Protein AF-0000000087792973 (afdb_homodimer)

Nearest PDB structures (foldseek):
  5b3v-assembly3_C  TM=8.602E-01  e=3.770E-23  Synechocystis sp. PCC 6803 substr. Kazusa
  3q2i-assembly1_A  TM=8.366E-01  e=2.541E-21  Chromobacterium violaceum
  3e18-assembly1_B  TM=8.406E-01  e=5.176E-21  Listeria innocua
  7x2y-assembly1_B  TM=8.605E-01  e=9.464E-20  Comamonas testosteroni KF-1
  6z3b-assembly1_B  TM=7.614E-01  e=6.184E-21  Mediterraneibacter gnavus

Solvent-accessible surface area (backbone atoms only — not comparable to full-atom values): 31529 Å² total; per-residue (Å²): 128,61,43,27,30,30,30,38,28,47,45,71,68,30,48,52,51,53,59,42,37,71,80,44,76,45,39,54,52,32,32,24,37,94,47,62,69,40,33,50,53,45,22,71,76,60,62,24,44,77,30,93,36,64,68,54,36,68,73,67,46,84,53,54,29,37,36,42,43,56,64,29,60,72,50,36,67,63,60,32,54,36,15,74,72,55,25,19,39,36,37,39,71,42,73,36,76,48,66,68,51,38,48,53,32,50,49,32,31,61,76,50,67,33,58,53,38,35,54,62,35,64,75,44,19,50,29,45,46,51,52,48,59,61,56,62,48,89,82,34,68,57,62,43,38,38,41,34,37,32,30,31,41,62,78,82,53,69,54,65,72,32,44,85,34,35,55,29,46,47,34,48,67,27,33,65,55,54,44,52,46,33,73,74,37,41,56,64,30,34,39,39,36,52,69,82,51,84,48,35,37,38,36,35,38,31,26,67,74,62,19,36,34,39,39,39,32,31,34,60,12,69,26,29,50,39,61,39,40,34,38,32,23,37,57,30,30,35,40,38,40,92,52,23,29,37,40,32,40,64,94,42,74,46,76,45,75,41,88,60,56,21,60,43,44,39,51,49,31,49,52,50,22,67,74,69,72,44,67,85,58,54,88,32,36,58,72,58,49,48,54,46,47,51,51,32,54,47,49,69,63,54,31,76,37,75,41,72,70,72,72,77,134,129,62,45,28,31,30,30,38,27,48,45,72,67,31,48,53,51,52,59,43,38,70,80,44,76,46,38,55,52,33,33,25,37,94,46,62,71,40,31,50,54,46,21,72,75,58,63,24,44,77,30,94,35,66,66,56,37,67,73,68,47,86,53,54,29,36,36,41,43,57,64,29,60,71,50,36,66,64,61,32,54,37,14,75,71,56,25,20,38,36,36,39,72,42,73,37,74,47,66,66,50,38,48,53,33,50,48,31,32,60,75,50,68,34,58,53,38,35,53,61,36,62,74,46,18,50,30,45,46,50,52,47,58,61,55,62,49,88,82,35,68,57,62,42,38,38,41,33,38,32,28,31,41,61,78,82,54,68,54,65,73,32,44,86,34,34,55,29,48,46,35,50,69,26,33,67,53,54,43,52,46,34,74,73,38,42,55,66,31,33,39,38,35,52,69,81,50,84,48,35,38,38,35,35,37,31,25,69,74,62,18,36,34,38,40,38,33,32,34,59,12,68,26,28,51,38,62,38,39,33,38,32,23,36,57,31,32,37,39,38,41,92,51,23,27,36,42,33,40,64,92,42,75,45,76,46,75,41,86,60,56,22,59,44,43,40,50,51,30,50,52,50,21,66,74,68,71,44,65,85,58,52,86,34,36,58,72,58,49,48,53,46,48,51,50,32,54,47,49,70,64,47,39,76,39,76,40,74,78,70,75,71,127

Foldseek 3Di:
DAAEEEEEDQDDVVVVLLVLCVVDRHAHAAYEYCDPVSQVVSCVVRVYHYDDDLVCCLVPPDHQAYEYDFFQLPAADSLLVNLVSQHAYEYEFPRHLDLVRLVNSVCSCVVSVHHYFYDALVCQQPQVVVVCVQQVDPPRFAFAEKEKEAEAAADDDPQCVPCSRHVAQCRHRVLNVLLSCCVRQNAWFWKAKDDPDSFWIKMKTAGPVNHIYIYIGGHHCPPPGFTKMWTDGPAWIWIDGPSKIWIDGDPDIDIDHTPDDSSSSQSNLVSVCSVVVDCVSRPGGSVSSSSSSVVSNVVVVNDTDRPPPPDDD/DAAEEEEEDQDDVVVVLLVLCVVDRHADAAYEYPDPVSQVVSCVVRVYHYDDDLVCCLPPPDHQAYEYDFFQLPAADSLLVNLVVQHAYEYEFPRHLDLVRLVNSVCSCVVSVHHYFYDALVCQQPQNVVVCVQQVDPPRFAFAEKEKEAEAAADDDPQCVPCSRRVAQCRHRVLNVLLSCCVRQNAWQWKAKDDPDSFWIKMKTAGPVNHIYIYIGGHHCPPPGFTKMWTDGPAWIWIDGPSKIWIDGVPDIDIDHTPDDSSSSQSNLVSVCSVVVDCVSRPGGSVSSSSSSVVSNVVVVNDTDRPDPPPPD

Organism: NCBI:txid1960156

Radius of gyration: 28.98 Å; Cα contacts (8 Å, |Δi|>4): 1444; chains: 2; bounding box: 51×92×60 Å

pLDDT: mean 93.38, std 11.9, range [17.62, 98.94]

Structure (mmCIF, N/CA/C/O backbone):
data_AF-0000000087792973-model_v1
#
loop_
_entity.id
_entity.type
_entity.pdbx_description
1 polymer 'Putative dehydrogenase'
#
loop_
_atom_site.group_PDB
_atom_site.id
_atom_site.type_symbol
_atom_site.label_atom_id
_atom_site.label_alt_id
_atom_site.label_comp_id
_atom_site.label_asym_id
_atom_site.label_entity_id
_atom_site.label_seq_id
_atom_site.pdbx_PDB_ins_code
_atom_site.Cartn_x
_atom_site.Cartn_y
_atom_site.Cartn_z
_atom_site.occupancy
_atom_site.B_iso_or_equiv
_atom_site.auth_seq_id
_atom_site.auth_comp_id
_atom_site.auth_asym_id
_atom_site.auth_atom_id
_atom_site.pdbx_PDB_model_num
ATOM 1 N N . MET A 1 1 ? -10.883 46.156 9.133 1 88.44 1 MET A N 1
ATOM 2 C CA . MET A 1 1 ? -9.43 46.25 9.25 1 88.44 1 MET A CA 1
ATOM 3 C C . MET A 1 1 ? -8.766 44.906 9.023 1 88.44 1 MET A C 1
ATOM 5 O O . MET A 1 1 ? -9.336 43.875 9.359 1 88.44 1 MET A O 1
ATOM 9 N N . PRO A 1 2 ? -7.602 44.969 8.461 1 95.56 2 PRO A N 1
ATOM 10 C CA . PRO A 1 2 ? -6.953 43.688 8.211 1 95.56 2 PRO A CA 1
ATOM 11 C C . PRO A 1 2 ? -6.594 42.938 9.5 1 95.56 2 PRO A C 1
ATOM 13 O O . PRO A 1 2 ? -6.297 43.594 10.516 1 95.56 2 PRO A O 1
ATOM 16 N N . ILE A 1 3 ? -6.648 41.656 9.469 1 97.81 3 ILE A N 1
ATOM 17 C CA . ILE A 1 3 ? -6.27 40.812 10.594 1 97.81 3 ILE A CA 1
ATOM 18 C C . ILE A 1 3 ? -4.777 40.969 10.883 1 97.81 3 ILE A C 1
ATOM 20 O O . ILE A 1 3 ? -3.947 40.844 9.984 1 97.81 3 ILE A O 1
ATOM 24 N N . GLN A 1 4 ? -4.441 41.312 12.062 1 98.62 4 GLN A N 1
ATOM 25 C CA . GLN A 1 4 ? -3.045 41.469 12.453 1 98.62 4 GLN A CA 1
ATOM 26 C C . GLN A 1 4 ? -2.438 40.156 12.883 1 98.62 4 GLN A C 1
ATOM 28 O O . GLN A 1 4 ? -2.867 39.562 13.875 1 98.62 4 GLN A O 1
ATOM 33 N N . ILE A 1 5 ? -1.374 39.75 12.195 1 98.81 5 ILE A N 1
ATOM 34 C CA . ILE A 1 5 ? -0.865 38.375 12.359 1 98.81 5 ILE A CA 1
ATOM 35 C C . ILE A 1 5 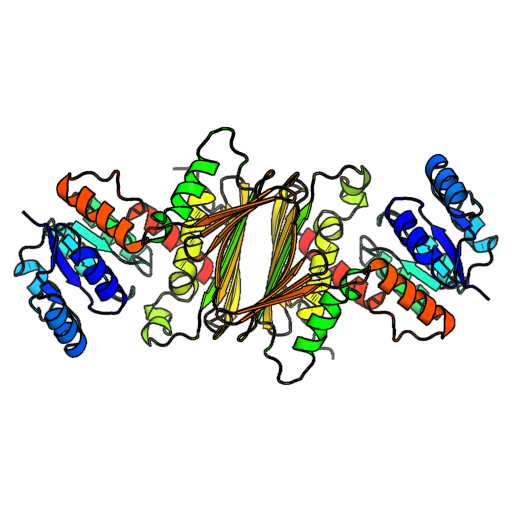? 0.582 38.438 12.852 1 98.81 5 ILE A C 1
ATOM 37 O O . ILE A 1 5 ? 1.384 39.219 12.352 1 98.81 5 ILE A O 1
ATOM 41 N N . GLY A 1 6 ? 0.903 37.656 13.836 1 98.88 6 GLY A N 1
ATOM 42 C CA . GLY A 1 6 ? 2.273 37.375 14.242 1 98.88 6 GLY A CA 1
ATOM 43 C C . GLY A 1 6 ? 2.746 36 13.883 1 98.88 6 GLY A C 1
ATOM 44 O O . GLY A 1 6 ? 1.932 35.094 13.711 1 98.88 6 GLY A O 1
ATOM 45 N N . PHE A 1 7 ? 4.082 35.812 13.766 1 98.88 7 PHE A N 1
ATOM 46 C CA . PHE A 1 7 ? 4.684 34.5 13.477 1 98.88 7 PHE A CA 1
ATOM 47 C C . PHE A 1 7 ? 5.688 34.125 14.562 1 98.88 7 PHE A C 1
ATOM 49 O O . PHE A 1 7 ? 6.59 34.906 14.883 1 98.88 7 PHE A O 1
ATOM 56 N N . LEU A 1 8 ? 5.473 33 15.148 1 98.81 8 LEU A N 1
ATOM 57 C CA . LEU A 1 8 ? 6.516 32.344 15.922 1 98.81 8 LEU A CA 1
ATOM 58 C C . LEU A 1 8 ? 7.223 31.297 15.078 1 98.81 8 LEU A C 1
ATOM 60 O O . LEU A 1 8 ? 6.652 30.234 14.789 1 98.81 8 LEU A O 1
ATOM 64 N N . GLY A 1 9 ? 8.445 31.484 14.758 1 98 9 GLY A N 1
ATOM 65 C CA . GLY A 1 9 ? 9.156 30.719 13.742 1 98 9 GLY A CA 1
ATOM 66 C C . GLY A 1 9 ? 9.172 31.406 12.383 1 98 9 GLY A C 1
ATOM 67 O O . GLY A 1 9 ? 8.156 31.953 11.945 1 98 9 GLY A O 1
ATOM 68 N N . ALA A 1 10 ? 10.344 31.422 11.75 1 97.88 10 ALA A N 1
ATOM 69 C CA . ALA A 1 10 ? 10.516 32.094 10.469 1 97.88 10 ALA A CA 1
ATOM 70 C C . ALA A 1 10 ? 11.109 31.172 9.422 1 97.88 10 ALA A C 1
ATOM 72 O O . ALA A 1 10 ? 11.812 31.609 8.508 1 97.88 10 ALA A O 1
ATOM 73 N N . GLY A 1 11 ? 10.875 29.891 9.625 1 95.44 11 GLY A N 1
ATOM 74 C CA . GLY A 1 11 ? 11.391 28.906 8.695 1 95.44 11 GLY A CA 1
ATOM 75 C C . GLY A 1 11 ? 10.57 28.781 7.43 1 95.44 11 GLY A C 1
ATOM 76 O O . GLY A 1 11 ? 9.797 29.672 7.09 1 95.44 11 GLY A O 1
ATOM 77 N N . ALA A 1 12 ? 10.75 27.703 6.688 1 94.31 12 ALA A N 1
ATOM 78 C CA . ALA A 1 12 ? 10.18 27.5 5.363 1 94.31 12 ALA A CA 1
ATOM 79 C C . ALA A 1 12 ? 8.656 27.547 5.41 1 94.31 12 ALA A C 1
ATOM 81 O O . ALA A 1 12 ? 8.016 28.188 4.578 1 94.31 12 ALA A O 1
ATOM 82 N N . MET A 1 13 ? 8.102 26.844 6.398 1 96.06 13 MET A N 1
ATOM 83 C CA . MET A 1 13 ? 6.645 26.812 6.484 1 96.06 13 MET A CA 1
ATOM 84 C C . MET A 1 13 ? 6.086 28.188 6.828 1 96.06 13 MET A C 1
ATOM 86 O O . MET A 1 13 ? 5.062 28.609 6.277 1 96.06 13 MET A O 1
ATOM 90 N N . ALA A 1 14 ? 6.727 28.844 7.75 1 98.44 14 ALA A N 1
ATOM 91 C CA . ALA A 1 14 ? 6.312 30.203 8.086 1 98.44 14 ALA A CA 1
ATOM 92 C C . ALA A 1 14 ? 6.301 31.094 6.848 1 98.44 14 ALA A C 1
ATOM 94 O O . ALA A 1 14 ? 5.34 31.828 6.613 1 98.44 14 ALA A O 1
ATOM 95 N N . ARG A 1 15 ? 7.297 30.969 6.074 1 98.25 15 ARG A N 1
ATOM 96 C CA . ARG A 1 15 ? 7.414 31.797 4.867 1 98.25 15 ARG A CA 1
ATOM 97 C C . ARG A 1 15 ? 6.32 31.438 3.863 1 98.25 15 ARG A C 1
ATOM 99 O O . ARG A 1 15 ? 5.762 32.344 3.215 1 98.25 15 ARG A O 1
ATOM 106 N N . SER A 1 16 ? 6 30.203 3.744 1 97.88 16 SER A N 1
ATOM 107 C CA . SER A 1 16 ? 4.934 29.781 2.844 1 97.88 16 SER A CA 1
ATOM 108 C C . SER A 1 16 ? 3.588 30.359 3.27 1 97.88 16 SER A C 1
ATOM 110 O O . SER A 1 16 ? 2.824 30.844 2.436 1 97.88 16 SER A O 1
ATOM 112 N N . HIS A 1 17 ? 3.352 30.312 4.559 1 98.69 17 HIS A N 1
ATOM 113 C CA . HIS A 1 17 ? 2.123 30.922 5.062 1 98.69 17 HIS A CA 1
ATOM 114 C C . HIS A 1 17 ? 2.119 32.438 4.844 1 98.69 17 HIS A C 1
ATOM 116 O O . HIS A 1 17 ? 1.104 33 4.434 1 98.69 17 HIS A O 1
ATOM 122 N N . ALA A 1 18 ? 3.225 33.062 5.109 1 98.75 18 ALA A N 1
ATOM 123 C CA . ALA A 1 18 ? 3.334 34.5 4.953 1 98.75 18 ALA A CA 1
ATOM 124 C C . ALA A 1 18 ? 3.07 34.938 3.508 1 98.75 18 ALA A C 1
ATOM 126 O O . ALA A 1 18 ? 2.389 35.906 3.256 1 98.75 18 ALA A O 1
ATOM 127 N N . LEU A 1 19 ? 3.576 34.156 2.586 1 98.25 19 LEU A N 1
ATOM 128 C CA . LEU A 1 19 ? 3.346 34.406 1.171 1 98.25 19 LEU A CA 1
ATOM 129 C C . LEU A 1 19 ? 1.862 34.312 0.833 1 98.25 19 LEU A C 1
ATOM 131 O O . LEU A 1 19 ? 1.324 35.156 0.123 1 98.25 19 LEU A O 1
ATOM 135 N N . ALA A 1 20 ? 1.212 33.312 1.35 1 97.94 20 ALA A N 1
ATOM 136 C CA . ALA A 1 20 ? -0.218 33.125 1.111 1 97.94 20 ALA A CA 1
ATOM 137 C C . ALA A 1 20 ? -1.018 34.281 1.687 1 97.94 20 ALA A C 1
ATOM 139 O O . ALA A 1 20 ? -1.97 34.75 1.063 1 97.94 20 ALA A O 1
ATOM 140 N N . LEU A 1 21 ? -0.621 34.812 2.777 1 98.38 21 LEU A N 1
ATOM 141 C CA . LEU A 1 21 ? -1.349 35.844 3.502 1 98.38 21 LEU A CA 1
ATOM 142 C C . LEU A 1 21 ? -1.268 37.188 2.771 1 98.38 21 LEU A C 1
ATOM 144 O O . LEU A 1 21 ? -2.088 38.094 3.006 1 98.38 21 LEU A O 1
ATOM 148 N N . GLN A 1 22 ? -0.247 37.312 1.858 1 97.5 22 GLN A N 1
ATOM 149 C CA . GLN A 1 22 ? -0.056 38.562 1.146 1 97.5 22 GLN A CA 1
ATOM 150 C C . GLN A 1 22 ? -1.249 38.875 0.247 1 97.5 22 GLN A C 1
ATOM 152 O O . GLN A 1 22 ? -1.48 40.031 -0.11 1 97.5 22 GLN A O 1
ATOM 157 N N . THR A 1 23 ? -2.016 37.875 -0.071 1 96.12 23 THR A N 1
ATOM 158 C CA . THR A 1 23 ? -3.131 38.062 -0.991 1 96.12 23 THR A CA 1
ATOM 159 C C . THR A 1 23 ? -4.457 38.094 -0.236 1 96.12 23 THR A C 1
ATOM 161 O O . THR A 1 23 ? -5.527 38.094 -0.849 1 96.12 23 THR A O 1
ATOM 164 N N . LEU A 1 24 ? -4.367 38.062 1.035 1 98 24 LEU A N 1
ATOM 165 C CA . LEU A 1 24 ? -5.559 38.031 1.874 1 98 24 LEU A CA 1
ATOM 166 C C . LEU A 1 24 ? -5.672 39.281 2.732 1 98 24 LEU A C 1
ATOM 168 O O . LEU A 1 24 ? -4.77 40.125 2.729 1 98 24 LEU A O 1
ATOM 172 N N . ASP A 1 25 ? -6.801 39.438 3.357 1 97.31 25 ASP A N 1
ATOM 173 C CA . ASP A 1 25 ? -7.023 40.594 4.199 1 97.31 25 ASP A CA 1
ATOM 174 C C . ASP A 1 25 ? -6.363 40.438 5.566 1 97.31 25 ASP A C 1
ATOM 176 O O . ASP A 1 25 ? -7.051 40.406 6.59 1 97.31 25 ASP A O 1
ATOM 180 N N . ALA A 1 26 ? -5.062 40.406 5.566 1 98.19 26 ALA A N 1
ATOM 181 C CA . ALA A 1 26 ? -4.234 40.219 6.754 1 98.19 26 ALA A CA 1
ATOM 182 C C . ALA A 1 26 ? -2.945 41.031 6.656 1 98.19 26 ALA A C 1
ATOM 184 O O . ALA A 1 26 ? -2.477 41.344 5.559 1 98.19 26 ALA A O 1
ATOM 185 N N . GLN A 1 27 ? -2.469 41.406 7.727 1 98.38 27 GLN A N 1
ATOM 186 C CA . GLN A 1 27 ? -1.186 42.094 7.809 1 98.38 27 GLN A CA 1
ATOM 187 C C . GLN A 1 27 ? -0.241 41.375 8.773 1 98.38 27 GLN A C 1
ATOM 189 O O . GLN A 1 27 ? -0.607 41.094 9.922 1 98.38 27 GLN A O 1
ATOM 194 N N . ILE A 1 28 ? 0.917 41.062 8.305 1 98.75 28 ILE A N 1
ATOM 195 C CA . ILE A 1 28 ? 1.944 40.469 9.156 1 98.75 28 ILE A CA 1
ATOM 196 C C . ILE A 1 28 ? 2.678 41.594 9.922 1 98.75 28 ILE A C 1
ATOM 198 O O . ILE A 1 28 ? 3.336 42.438 9.32 1 98.75 28 ILE A O 1
ATOM 202 N N . VAL A 1 29 ? 2.639 41.531 11.258 1 98.62 29 VAL A N 1
ATOM 203 C CA . VAL A 1 29 ? 3.1 42.719 11.977 1 98.62 29 VAL A CA 1
ATOM 204 C C . VAL A 1 29 ? 4.25 42.344 12.906 1 98.62 29 VAL A C 1
ATOM 206 O O . VAL A 1 29 ? 4.977 43.219 13.383 1 98.62 29 VAL A O 1
ATOM 209 N N . ALA A 1 30 ? 4.379 41.031 13.172 1 98.81 30 ALA A N 1
ATOM 210 C CA . ALA A 1 30 ? 5.398 40.656 14.141 1 98.81 30 ALA A CA 1
ATOM 211 C C . ALA A 1 30 ? 5.988 39.281 13.797 1 98.81 30 ALA A C 1
ATOM 213 O O . ALA A 1 30 ? 5.297 38.438 13.242 1 98.81 30 ALA A O 1
ATOM 214 N N . VAL A 1 31 ? 7.289 39.094 14.117 1 98.81 31 VAL A N 1
ATOM 215 C CA . VAL A 1 31 ? 7.953 37.781 13.961 1 98.81 31 VAL A CA 1
ATOM 216 C C . VAL A 1 31 ? 8.953 37.594 15.094 1 98.81 31 VAL A C 1
ATOM 218 O O . VAL A 1 31 ? 9.578 38.562 15.562 1 98.81 31 VAL A O 1
ATOM 221 N N . CYS A 1 32 ? 9 36.406 15.547 1 98.56 32 CYS A N 1
ATOM 222 C CA . CYS A 1 32 ? 9.984 35.969 16.531 1 98.56 32 CYS A CA 1
ATOM 223 C C . CYS A 1 32 ? 10.602 34.656 16.125 1 98.56 32 CYS A C 1
ATOM 225 O O . CYS A 1 32 ? 9.891 33.688 15.82 1 98.56 32 CYS A O 1
ATOM 227 N N . ASP A 1 33 ? 11.867 34.562 16.031 1 97.62 33 ASP A N 1
ATOM 228 C CA . ASP A 1 33 ? 12.625 33.344 15.766 1 97.62 33 ASP A CA 1
ATOM 229 C C . ASP A 1 33 ? 13.93 33.344 16.562 1 97.62 33 ASP A C 1
ATOM 231 O O . ASP A 1 33 ? 14.516 34.375 16.844 1 97.62 33 ASP A O 1
ATOM 235 N N . LEU A 1 34 ? 14.375 32.125 16.875 1 94.25 34 LEU A N 1
ATOM 236 C CA . LEU A 1 34 ? 15.633 32 17.594 1 94.25 34 LEU A CA 1
ATOM 237 C C . LEU A 1 34 ? 16.812 32.375 16.703 1 94.25 34 LEU A C 1
ATOM 239 O O . LEU A 1 34 ? 17.875 32.781 17.188 1 94.25 34 LEU A O 1
ATOM 243 N N . SER A 1 35 ? 16.625 32.188 15.398 1 95.44 35 SER A N 1
ATOM 244 C CA . SER A 1 35 ? 17.641 32.562 14.43 1 95.44 35 SER A CA 1
ATOM 245 C C . SER A 1 35 ? 17.5 34.031 14.008 1 95.44 35 SER A C 1
ATOM 247 O O . SER A 1 35 ? 16.578 34.375 13.273 1 95.44 35 SER A O 1
ATOM 249 N N . ALA A 1 36 ? 18.453 34.812 14.367 1 96.25 36 ALA A N 1
ATOM 250 C CA . ALA A 1 36 ? 18.422 36.219 14.016 1 96.25 36 ALA A CA 1
ATOM 251 C C . ALA A 1 36 ? 18.406 36.406 12.5 1 96.25 36 ALA A C 1
ATOM 253 O O . ALA A 1 36 ? 17.625 37.188 11.969 1 96.25 36 ALA A O 1
ATOM 254 N N . PRO A 1 37 ? 19.219 35.625 11.781 1 97.12 37 PRO A N 1
ATOM 255 C CA . PRO A 1 37 ? 19.203 35.781 10.328 1 97.12 37 PRO A CA 1
ATOM 256 C C . PRO A 1 37 ? 17.844 35.438 9.719 1 97.12 37 PRO A C 1
ATOM 258 O O . PRO A 1 37 ? 17.375 36.094 8.797 1 97.12 37 PRO A O 1
ATOM 261 N N . LYS A 1 38 ? 17.172 34.438 10.258 1 96.94 38 LYS A N 1
ATOM 262 C CA . LYS A 1 38 ? 15.867 34.031 9.727 1 96.94 38 LYS A CA 1
ATOM 263 C C . LYS A 1 38 ? 14.812 35.094 10.016 1 96.94 38 LYS A C 1
ATOM 265 O O . LYS A 1 38 ? 13.984 35.406 9.164 1 96.94 38 LYS A O 1
ATOM 270 N N . ALA A 1 39 ? 14.891 35.625 11.219 1 98.06 39 ALA A N 1
ATOM 271 C CA . ALA A 1 39 ? 13.945 36.688 11.586 1 98.06 39 ALA A CA 1
ATOM 272 C C . ALA A 1 39 ? 14.141 37.938 10.719 1 98.06 39 ALA A C 1
ATOM 274 O O . ALA A 1 39 ? 13.172 38.531 10.258 1 98.06 39 ALA A O 1
ATOM 275 N N . ALA A 1 40 ? 15.391 38.219 10.492 1 98.25 40 ALA A N 1
ATOM 276 C CA . ALA A 1 40 ? 15.719 39.406 9.695 1 98.25 40 ALA A CA 1
ATOM 277 C C . ALA A 1 40 ? 15.227 39.25 8.258 1 98.25 40 ALA A C 1
ATOM 279 O O . ALA A 1 40 ? 14.641 40.156 7.688 1 98.25 40 ALA A O 1
ATOM 280 N N . GLU A 1 41 ? 15.508 38.094 7.707 1 98.38 41 GLU A N 1
ATOM 281 C CA . GLU A 1 41 ? 15.07 37.844 6.344 1 98.38 41 GLU A CA 1
ATOM 282 C C . GLU A 1 41 ? 13.547 37.875 6.23 1 98.38 41 GLU A C 1
ATOM 284 O O . GLU A 1 41 ? 13.008 38.438 5.281 1 98.38 41 GLU A O 1
ATOM 289 N N . PHE A 1 42 ? 12.914 37.25 7.191 1 98.56 42 PHE A N 1
ATOM 290 C CA . PHE A 1 42 ? 11.461 37.25 7.234 1 98.56 42 PHE A CA 1
ATOM 291 C C . PHE A 1 42 ? 10.922 38.688 7.336 1 98.56 42 PHE A C 1
ATOM 293 O O . PHE A 1 42 ? 9.984 39.062 6.625 1 98.56 42 PHE A O 1
ATOM 300 N N . SER A 1 43 ? 11.477 39.5 8.156 1 98.5 43 SER A N 1
ATOM 301 C CA . SER A 1 43 ? 11.094 40.906 8.328 1 98.5 43 SER A CA 1
ATOM 302 C C . SER A 1 43 ? 11.281 41.688 7.039 1 98.5 43 SER A C 1
ATOM 304 O O . SER A 1 43 ? 10.422 42.469 6.664 1 98.5 43 SER A O 1
ATOM 306 N N . GLU A 1 44 ? 12.359 41.5 6.418 1 98.38 44 GLU A N 1
ATOM 307 C CA . GLU A 1 44 ? 12.648 42.188 5.164 1 98.38 44 GLU A CA 1
ATOM 308 C C . GLU A 1 44 ? 11.617 41.844 4.09 1 98.38 44 GLU A C 1
ATOM 310 O O . GLU A 1 44 ? 11.164 42.719 3.354 1 98.38 44 GLU A O 1
ATOM 315 N N . ASP A 1 45 ? 11.258 40.625 4.055 1 98.5 45 ASP A N 1
ATOM 316 C CA . ASP A 1 45 ? 10.391 40.125 2.988 1 98.5 45 ASP A CA 1
ATOM 317 C C . ASP A 1 45 ? 8.938 40.531 3.242 1 98.5 45 ASP A C 1
ATOM 319 O O . ASP A 1 45 ? 8.188 40.812 2.301 1 98.5 45 ASP A O 1
ATOM 323 N N . PHE A 1 46 ? 8.523 40.594 4.586 1 98.56 46 PHE A N 1
ATOM 324 C CA . PHE A 1 46 ? 7.09 40.656 4.828 1 98.56 46 PHE A CA 1
ATOM 325 C C . PHE A 1 46 ? 6.742 41.844 5.699 1 98.56 46 PHE A C 1
ATOM 327 O O . PHE A 1 46 ? 5.566 42.094 5.996 1 98.56 46 PHE A O 1
ATOM 334 N N . GLY A 1 47 ? 7.73 42.594 6.16 1 97.75 47 GLY A N 1
ATOM 335 C CA . GLY A 1 47 ? 7.52 43.844 6.848 1 97.75 47 GLY A CA 1
ATOM 336 C C . GLY A 1 47 ? 7.195 43.688 8.32 1 97.75 47 GLY A C 1
ATOM 337 O O . GLY A 1 47 ? 6.695 44.625 8.961 1 97.75 47 GLY A O 1
ATOM 338 N N . ALA A 1 48 ? 7.461 42.594 8.914 1 98.25 48 ALA A N 1
ATOM 339 C CA . ALA A 1 48 ? 7.129 42.281 10.305 1 98.25 48 ALA A CA 1
ATOM 340 C C . ALA A 1 48 ? 8.148 42.906 11.258 1 98.25 48 ALA A C 1
ATOM 342 O O . ALA A 1 48 ? 9.344 42.906 10.969 1 98.25 48 ALA A O 1
ATOM 343 N N . GLU A 1 49 ? 7.707 43.406 12.312 1 98.62 49 GLU A N 1
ATOM 344 C CA . GLU A 1 49 ? 8.617 43.812 13.383 1 98.62 49 GLU A CA 1
ATOM 345 C C . GLU A 1 49 ? 9.227 42.594 14.07 1 98.62 49 GLU A C 1
ATOM 347 O O . GLU A 1 49 ? 8.523 41.625 14.367 1 98.62 49 GLU A O 1
ATOM 352 N N . ILE A 1 50 ? 10.531 42.656 14.312 1 98.62 50 ILE A N 1
ATOM 353 C CA . ILE A 1 50 ? 11.234 41.531 14.938 1 98.62 50 ILE A CA 1
ATOM 354 C C . ILE A 1 50 ? 11.141 41.656 16.453 1 98.62 50 ILE A C 1
ATOM 356 O O . ILE A 1 50 ? 11.406 42.719 17.016 1 98.62 50 ILE A O 1
ATOM 360 N N . TYR A 1 51 ? 10.766 40.625 17.062 1 98.38 51 TYR A N 1
ATOM 361 C CA . TYR A 1 51 ? 10.789 40.531 18.531 1 98.38 51 TYR A CA 1
ATOM 362 C C . TYR A 1 51 ? 11.805 39.5 19.016 1 98.38 51 TYR A C 1
ATOM 364 O O . TYR A 1 51 ? 11.953 38.438 18.406 1 98.38 51 TYR A O 1
ATOM 372 N N . SER A 1 52 ? 12.383 39.75 20.156 1 94.94 52 SER A N 1
ATOM 373 C CA . SER A 1 52 ? 13.477 38.938 20.656 1 94.94 52 SER A CA 1
ATOM 374 C C . SER A 1 52 ? 12.953 37.719 21.406 1 94.94 52 SER A C 1
ATOM 376 O O . SER A 1 52 ? 13.703 36.75 21.656 1 94.94 52 SER A O 1
ATOM 378 N N . SER A 1 53 ? 11.75 37.781 21.797 1 96.94 53 SER A N 1
ATOM 379 C CA . SER A 1 53 ? 11.133 36.656 22.469 1 96.94 53 SER A CA 1
ATOM 380 C C . SER A 1 53 ? 9.625 36.594 22.203 1 96.94 53 SER A C 1
ATOM 382 O O . SER A 1 53 ? 9.016 37.625 21.875 1 96.94 53 SER A O 1
ATOM 384 N N . ALA A 1 54 ? 9.133 35.438 22.422 1 97.69 54 ALA A N 1
ATOM 385 C CA . ALA A 1 54 ? 7.691 35.25 22.25 1 97.69 54 ALA A CA 1
ATOM 386 C C . ALA A 1 54 ? 6.902 36.094 23.234 1 97.69 54 ALA A C 1
ATOM 388 O O . ALA A 1 54 ? 5.891 36.719 22.875 1 97.69 54 ALA A O 1
ATOM 389 N N . ASN A 1 55 ? 7.375 36.125 24.438 1 97 55 ASN A N 1
ATOM 390 C CA . ASN A 1 55 ? 6.703 36.906 25.469 1 97 55 ASN A CA 1
ATOM 391 C C . ASN A 1 55 ? 6.625 38.406 25.094 1 97 55 ASN A C 1
ATOM 393 O O . ASN A 1 55 ? 5.57 39.031 25.219 1 97 55 ASN A O 1
ATOM 397 N N . ARG A 1 56 ? 7.734 38.938 24.625 1 97.81 56 ARG A N 1
ATOM 398 C CA . ARG A 1 56 ? 7.758 40.344 24.203 1 97.81 56 ARG A CA 1
ATOM 399 C C . ARG A 1 56 ? 6.824 40.562 23.016 1 97.81 56 ARG A C 1
ATOM 401 O O . ARG A 1 56 ? 6.164 41.594 22.922 1 97.81 56 ARG A O 1
ATOM 408 N N . MET A 1 57 ? 6.773 39.625 22.156 1 98.56 57 MET A N 1
ATOM 409 C CA . MET A 1 57 ? 5.902 39.719 20.984 1 98.56 57 MET A CA 1
ATOM 410 C C . MET A 1 57 ? 4.434 39.719 21.406 1 98.56 57 MET A C 1
ATOM 412 O O . MET A 1 57 ? 3.658 40.562 20.984 1 98.56 57 MET A O 1
ATOM 416 N N . LEU A 1 58 ? 4.07 38.812 22.312 1 98.44 58 LEU A N 1
ATOM 417 C CA . LEU A 1 58 ? 2.684 38.656 22.75 1 98.44 58 LEU A CA 1
ATOM 418 C C . LEU A 1 58 ? 2.199 39.875 23.5 1 98.44 58 LEU A C 1
ATOM 420 O O . LEU A 1 58 ? 1.028 40.25 23.391 1 98.44 58 LEU A O 1
ATOM 424 N N . ASN A 1 59 ? 3.139 40.562 24.172 1 96.38 59 ASN A N 1
ATOM 425 C CA . ASN A 1 59 ? 2.756 41.688 24.984 1 96.38 59 ASN A CA 1
ATOM 426 C C . ASN A 1 59 ? 2.957 43 24.25 1 96.38 59 ASN A C 1
ATOM 428 O O . ASN A 1 59 ? 2.416 44.031 24.656 1 96.38 59 ASN A O 1
ATOM 432 N N . GLY A 1 60 ? 3.756 42.969 23.25 1 96.56 60 GLY A N 1
ATOM 433 C CA . GLY A 1 60 ? 4.129 44.188 22.594 1 96.56 60 GLY A CA 1
ATOM 434 C C . GLY A 1 60 ? 3.404 44.406 21.266 1 96.56 60 GLY A C 1
ATOM 435 O O . GLY A 1 60 ? 3.221 45.562 20.844 1 96.56 60 GLY A O 1
ATOM 436 N N . ALA A 1 61 ? 3.035 43.375 20.656 1 96.56 61 ALA A N 1
ATOM 437 C CA . ALA A 1 61 ? 2.371 43.469 19.359 1 96.56 61 ALA A CA 1
ATOM 438 C C . ALA A 1 61 ? 0.857 43.344 19.5 1 96.56 61 ALA A C 1
ATOM 440 O O . ALA A 1 61 ? 0.37 42.594 20.344 1 96.56 61 ALA A O 1
ATOM 441 N N . ALA A 1 62 ? 0.078 44.094 18.828 1 96.31 62 ALA A N 1
ATOM 442 C CA . ALA A 1 62 ? -1.368 43.938 18.734 1 96.31 62 ALA A CA 1
ATOM 443 C C . ALA A 1 62 ? -1.717 42.812 17.734 1 96.31 62 ALA A C 1
ATOM 445 O O . ALA A 1 62 ? -1.772 43.062 16.531 1 96.31 62 ALA A O 1
ATOM 446 N N . LEU A 1 63 ? -1.981 41.625 18.281 1 98.5 63 LEU A N 1
ATOM 447 C CA . LEU A 1 63 ? -2.189 40.469 17.406 1 98.5 63 LEU A CA 1
ATOM 448 C C . LEU A 1 63 ? -3.635 40 17.484 1 98.5 63 LEU A C 1
ATOM 450 O O . LEU A 1 63 ? -4.18 39.812 18.578 1 98.5 63 LEU A O 1
ATOM 454 N N . ASP A 1 64 ? -4.227 39.812 16.312 1 98.5 64 ASP A N 1
ATOM 455 C CA . ASP A 1 64 ? -5.48 39.062 16.234 1 98.5 64 ASP A CA 1
ATOM 456 C C . ASP A 1 64 ? -5.23 37.562 16.219 1 98.5 64 ASP A C 1
ATOM 458 O O . ASP A 1 64 ? -6.039 36.781 16.734 1 98.5 64 ASP A O 1
ATOM 462 N N . ALA A 1 65 ? -4.109 37.125 15.617 1 98.81 65 ALA A N 1
ATOM 463 C CA . ALA A 1 65 ? -3.771 35.719 15.508 1 98.81 65 ALA A CA 1
ATOM 464 C C . ALA A 1 65 ? -2.26 35.5 15.508 1 98.81 65 ALA A C 1
ATOM 466 O O . ALA A 1 65 ? -1.507 36.406 15.094 1 98.81 65 ALA A O 1
ATOM 467 N N . LEU A 1 66 ? -1.889 34.344 15.969 1 98.94 66 LEU A N 1
ATOM 468 C CA . LEU A 1 66 ? -0.491 33.938 16 1 98.94 66 LEU A CA 1
ATOM 469 C C . LEU A 1 66 ? -0.296 32.625 15.25 1 98.94 66 LEU A C 1
ATOM 471 O O . LEU A 1 66 ? -1.007 31.656 15.5 1 98.94 66 LEU A O 1
ATOM 475 N N . TYR A 1 67 ? 0.617 32.625 14.258 1 98.94 67 TYR A N 1
ATOM 476 C CA . TYR A 1 67 ? 1.047 31.406 13.594 1 98.94 67 TYR A CA 1
ATOM 477 C C . TYR A 1 67 ? 2.199 30.75 14.344 1 98.94 67 TYR A C 1
ATOM 479 O O . TYR A 1 67 ? 3.23 31.375 14.586 1 98.94 67 TYR A O 1
ATOM 487 N N . ILE A 1 68 ? 1.994 29.578 14.734 1 98.81 68 ILE A N 1
ATOM 488 C CA . ILE A 1 68 ? 3.025 28.766 15.391 1 98.81 68 ILE A CA 1
ATOM 489 C C . ILE A 1 68 ? 3.682 27.844 14.367 1 98.81 68 ILE A C 1
ATOM 491 O O . ILE A 1 68 ? 3.119 26.812 14 1 98.81 68 ILE A O 1
ATOM 495 N N . CYS A 1 69 ? 4.898 28.172 13.938 1 98.06 69 CYS A N 1
ATOM 496 C CA . CYS A 1 69 ? 5.617 27.453 12.898 1 98.06 69 CYS A CA 1
ATOM 497 C C . CYS A 1 69 ? 6.973 26.969 13.406 1 98.06 69 CYS A C 1
ATOM 499 O O . CYS A 1 69 ? 7.949 26.969 12.648 1 98.06 69 CYS A O 1
ATOM 501 N N . THR A 1 70 ? 7.086 26.688 14.688 1 96.44 70 THR A N 1
ATOM 502 C CA . THR A 1 70 ? 8.297 26.172 15.32 1 96.44 70 THR A CA 1
ATOM 503 C C . THR A 1 70 ? 8.336 24.641 15.25 1 96.44 70 THR A C 1
ATOM 505 O O . THR A 1 70 ? 7.312 24 14.992 1 96.44 70 THR A O 1
ATOM 508 N N . PRO A 1 71 ? 9.531 24.047 15.484 1 95.38 71 PRO A N 1
ATOM 509 C CA . PRO A 1 71 ? 9.555 22.594 15.656 1 95.38 71 PRO A CA 1
ATOM 510 C C . PRO A 1 71 ? 8.609 22.125 16.766 1 95.38 71 PRO A C 1
ATOM 512 O O . PRO A 1 71 ? 8.398 22.828 17.75 1 95.38 71 PRO A O 1
ATOM 515 N N . PRO A 1 72 ? 8.094 20.938 16.594 1 96.38 72 PRO A N 1
ATOM 516 C CA . PRO A 1 72 ? 7.062 20.5 17.531 1 96.38 72 PRO A CA 1
ATOM 517 C C . PRO A 1 72 ? 7.598 20.281 18.953 1 96.38 72 PRO A C 1
ATOM 519 O O . PRO A 1 72 ? 6.824 20.266 19.906 1 96.38 72 PRO A O 1
ATOM 522 N N . SER A 1 73 ? 8.875 20.188 19.109 1 96 73 SER A N 1
ATOM 523 C CA . SER A 1 73 ? 9.461 19.906 20.406 1 96 73 SER A CA 1
ATOM 524 C C . SER A 1 73 ? 9.305 21.094 21.359 1 96 73 SER A C 1
ATOM 526 O O . SER A 1 73 ? 9.461 20.953 22.562 1 96 73 SER A O 1
ATOM 528 N N . VAL A 1 74 ? 8.969 22.281 20.828 1 94.94 74 VAL A N 1
ATOM 529 C CA . VAL A 1 74 ? 8.938 23.453 21.688 1 94.94 74 VAL A CA 1
ATOM 530 C C . VAL A 1 74 ? 7.5 23.969 21.812 1 94.94 74 VAL A C 1
ATOM 532 O O . VAL A 1 74 ? 7.27 25.094 22.234 1 94.94 74 VAL A O 1
ATOM 535 N N . ARG A 1 75 ? 6.512 23.156 21.484 1 96 75 ARG A N 1
ATOM 536 C CA . ARG A 1 75 ? 5.105 23.531 21.578 1 96 75 ARG A CA 1
ATOM 537 C C . ARG A 1 75 ? 4.641 23.562 23.031 1 96 75 ARG A C 1
ATOM 539 O O . ARG A 1 75 ? 5.168 22.828 23.875 1 96 75 ARG A O 1
ATOM 546 N N . GLY A 1 76 ? 3.611 24.344 23.266 1 97.38 76 GLY A N 1
ATOM 547 C CA . GLY A 1 76 ? 2.984 24.312 24.578 1 97.38 76 GLY A CA 1
ATOM 548 C C . GLY A 1 76 ? 2.904 25.672 25.234 1 97.38 76 GLY A C 1
ATOM 549 O O . GLY A 1 76 ? 1.853 26.328 25.219 1 97.38 76 GLY A O 1
ATOM 550 N N . PRO A 1 77 ? 4.055 26.172 25.703 1 97.88 77 PRO A N 1
ATOM 551 C CA . PRO A 1 77 ? 4.039 27.375 26.547 1 97.88 77 PRO A CA 1
ATOM 552 C C . PRO A 1 77 ? 3.523 28.609 25.797 1 97.88 77 PRO A C 1
ATOM 554 O O . PRO A 1 77 ? 2.678 29.344 26.312 1 97.88 77 PRO A O 1
ATOM 557 N N . VAL A 1 78 ? 3.98 28.812 24.578 1 98.56 78 VAL A N 1
ATOM 558 C CA . VAL A 1 78 ? 3.625 30.031 23.859 1 98.56 78 VAL A CA 1
ATOM 559 C C . VAL A 1 78 ? 2.16 29.969 23.438 1 98.56 78 VAL A C 1
ATOM 561 O O . VAL A 1 78 ? 1.445 30.969 23.484 1 98.56 78 VAL A O 1
ATOM 564 N N . GLU A 1 79 ? 1.734 28.781 22.984 1 98.81 79 GLU A N 1
ATOM 565 C CA . GLU A 1 79 ? 0.331 28.594 22.625 1 98.81 79 GLU A CA 1
ATOM 566 C C . GLU A 1 79 ? -0.585 28.922 23.812 1 98.81 79 GLU A C 1
ATOM 568 O O . GLU A 1 79 ? -1.596 29.609 23.656 1 98.81 79 GLU A O 1
ATOM 573 N N . ILE A 1 80 ? -0.232 28.453 24.969 1 98.75 80 ILE A N 1
ATOM 574 C CA . ILE A 1 80 ? -1.027 28.656 26.188 1 98.75 80 ILE A CA 1
ATOM 575 C C . ILE A 1 80 ? -1.049 30.141 26.547 1 98.75 80 ILE A C 1
ATOM 577 O O . ILE A 1 80 ? -2.111 30.703 26.812 1 98.75 80 ILE A O 1
ATOM 581 N N . ALA A 1 81 ? 0.098 30.781 26.484 1 98.75 81 ALA A N 1
ATOM 582 C CA . ALA A 1 81 ? 0.197 32.219 26.797 1 98.75 81 ALA A CA 1
ATOM 583 C C . ALA A 1 81 ? -0.64 33.031 25.828 1 98.75 81 ALA A C 1
ATOM 585 O O . ALA A 1 81 ? -1.354 33.969 26.25 1 98.75 81 ALA A O 1
ATOM 586 N N . ALA A 1 82 ? -0.575 32.75 24.562 1 98.81 82 ALA A N 1
ATOM 587 C CA . ALA A 1 82 ? -1.343 33.469 23.547 1 98.81 82 ALA A CA 1
ATOM 588 C C . ALA A 1 82 ? -2.842 33.281 23.766 1 98.81 82 ALA A C 1
ATOM 590 O O . ALA A 1 82 ? -3.6 34.25 23.688 1 98.81 82 ALA A O 1
ATOM 591 N N . ALA A 1 83 ? -3.256 32.094 24.062 1 98.69 83 ALA A N 1
ATOM 592 C CA . ALA A 1 83 ? -4.668 31.828 24.328 1 98.69 83 ALA A CA 1
ATOM 593 C C . ALA A 1 83 ? -5.176 32.656 25.5 1 98.69 83 ALA A C 1
ATOM 595 O O . ALA A 1 83 ? -6.273 33.219 25.453 1 98.69 83 ALA A O 1
ATOM 596 N N . LYS A 1 84 ? -4.371 32.781 26.531 1 98.38 84 LYS A N 1
ATOM 597 C CA . LYS A 1 84 ? -4.746 33.531 27.734 1 98.38 84 LYS A CA 1
ATOM 598 C C . LYS A 1 84 ? -4.945 35 27.406 1 98.38 84 LYS A C 1
ATOM 600 O O . LYS A 1 84 ? -5.719 35.688 28.062 1 98.38 84 LYS A O 1
ATOM 605 N N . LEU A 1 85 ? -4.309 35.469 26.375 1 98.5 85 LEU A N 1
ATOM 606 C CA . LEU A 1 85 ? -4.395 36.875 25.969 1 98.5 85 LEU A CA 1
ATOM 607 C C . LEU A 1 85 ? -5.5 37.062 24.938 1 98.5 85 LEU A C 1
ATOM 609 O O . LEU A 1 85 ? -5.684 38.156 24.422 1 98.5 85 LEU A O 1
ATOM 613 N N . GLY A 1 86 ? -6.172 35.969 24.594 1 98.25 86 GLY A N 1
ATOM 614 C CA . GLY A 1 86 ? -7.281 36.031 23.656 1 98.25 86 GLY A CA 1
ATOM 615 C C . GLY A 1 86 ? -6.832 36.031 22.203 1 98.25 86 GLY A C 1
ATOM 616 O O . GLY A 1 86 ? -7.613 36.375 21.312 1 98.25 86 GLY A O 1
ATOM 617 N N . ILE A 1 87 ? -5.578 35.719 21.938 1 98.69 87 ILE A N 1
ATOM 618 C CA . ILE A 1 87 ? -5.031 35.688 20.594 1 98.69 87 ILE A CA 1
ATOM 619 C C . ILE A 1 87 ? -5.363 34.375 19.906 1 98.69 87 ILE A C 1
ATOM 621 O O . ILE A 1 87 ? -5.094 33.312 20.453 1 98.69 87 ILE A O 1
ATOM 625 N N . ALA A 1 88 ? -5.977 34.375 18.734 1 98.81 88 ALA A N 1
ATOM 626 C CA . ALA A 1 88 ? -6.281 33.188 17.969 1 98.81 88 ALA A CA 1
ATOM 627 C C . ALA A 1 88 ? -5.004 32.469 17.516 1 98.81 88 ALA A C 1
ATOM 629 O O . ALA A 1 88 ? -3.947 33.094 17.422 1 98.81 88 ALA A O 1
ATOM 630 N N . LEU A 1 89 ? -5.148 31.172 17.25 1 98.88 89 LEU A N 1
ATOM 631 C CA . LEU A 1 89 ? -3.945 30.406 16.953 1 98.88 89 LEU A CA 1
ATOM 632 C C . LEU A 1 89 ? -4.078 29.656 15.633 1 98.88 89 LEU A C 1
ATOM 634 O O . LEU A 1 89 ? -5.129 29.078 15.344 1 98.88 89 LEU A O 1
ATOM 638 N N . PHE A 1 90 ? -3.045 29.703 14.805 1 98.88 90 PHE A N 1
ATOM 639 C CA . PHE A 1 90 ? -2.768 28.734 13.75 1 98.88 90 PHE A CA 1
ATOM 640 C C . PHE A 1 90 ? -1.529 27.906 14.086 1 98.88 90 PHE A C 1
ATOM 642 O O . PHE A 1 90 ? -0.429 28.453 14.203 1 98.88 90 PHE A O 1
ATOM 649 N N . ILE A 1 91 ? -1.68 26.625 14.219 1 98.81 91 ILE A N 1
ATOM 650 C CA . ILE A 1 91 ? -0.577 25.797 14.688 1 98.81 91 ILE A CA 1
ATOM 651 C C . ILE A 1 91 ? -0.214 24.766 13.617 1 98.81 91 ILE A C 1
ATOM 653 O O . ILE A 1 91 ? -1.067 24 13.172 1 98.81 91 ILE A O 1
ATOM 657 N N . GLU A 1 92 ? 0.982 24.719 13.266 1 98.25 92 GLU A N 1
ATOM 658 C CA . GLU A 1 92 ? 1.452 23.719 12.32 1 98.25 92 GLU A CA 1
ATOM 659 C C . GLU A 1 92 ? 1.511 22.328 12.961 1 98.25 92 GLU A C 1
ATOM 661 O O . GLU A 1 92 ? 1.61 22.219 14.188 1 98.25 92 GLU A O 1
ATOM 666 N N . THR A 1 93 ? 1.479 21.359 12.125 1 97.62 93 THR A N 1
ATOM 667 C CA . THR A 1 93 ? 1.477 19.984 12.594 1 97.62 93 THR A CA 1
ATOM 668 C C . THR A 1 93 ? 2.9 19.438 12.711 1 97.62 93 THR A C 1
ATOM 670 O O . THR A 1 93 ? 3.799 19.891 12 1 97.62 93 THR A O 1
ATOM 673 N N . PRO A 1 94 ? 3.135 18.516 13.609 1 97.81 94 PRO A N 1
ATOM 674 C CA . PRO A 1 94 ? 2.184 18.062 14.633 1 97.81 94 PRO A CA 1
ATOM 675 C C . PRO A 1 94 ? 2.016 19.062 15.766 1 97.81 94 PRO A C 1
ATOM 677 O O . PRO A 1 94 ? 2.891 19.906 15.984 1 97.81 94 PRO A O 1
ATOM 680 N N . VAL A 1 95 ? 0.933 18.984 16.484 1 98.31 95 VAL A N 1
ATOM 681 C CA . VAL A 1 95 ? 0.583 20.031 17.438 1 98.31 95 VAL A CA 1
ATOM 682 C C . VAL A 1 95 ? 1.459 19.922 18.688 1 98.31 95 VAL A C 1
ATOM 684 O O . VAL A 1 95 ? 1.6 20.875 19.453 1 98.31 95 VAL A O 1
ATOM 687 N N . ALA A 1 96 ? 1.964 18.766 18.906 1 97.88 96 ALA A N 1
ATOM 688 C CA . ALA A 1 96 ? 2.891 18.469 20 1 97.88 96 ALA A CA 1
ATOM 689 C C . ALA A 1 96 ? 3.604 17.141 19.766 1 97.88 96 ALA A C 1
ATOM 691 O O . ALA A 1 96 ? 3.424 16.5 18.719 1 97.88 96 ALA A O 1
ATOM 692 N N . LEU A 1 97 ? 4.449 16.719 20.766 1 97.38 97 LEU A N 1
ATOM 693 C CA . LEU A 1 97 ? 5.125 15.438 20.656 1 97.38 97 LEU A CA 1
ATOM 694 C C . LEU A 1 97 ? 4.625 14.469 21.719 1 97.38 97 LEU A C 1
ATOM 696 O O . LEU A 1 97 ? 5.105 13.336 21.812 1 97.38 97 LEU A O 1
ATOM 700 N N . ASN A 1 98 ? 3.711 14.938 22.516 1 96.44 98 ASN A N 1
ATOM 701 C CA . ASN A 1 98 ? 3.051 14.086 23.5 1 96.44 98 ASN A CA 1
ATOM 702 C C . ASN A 1 98 ? 1.65 14.594 23.828 1 96.44 98 ASN A C 1
ATOM 704 O O . ASN A 1 98 ? 1.338 15.758 23.594 1 96.44 98 ASN A O 1
ATOM 708 N N . LEU A 1 99 ? 0.861 13.719 24.391 1 96.88 99 LEU A N 1
ATOM 709 C CA . LEU A 1 99 ? -0.549 14.023 24.609 1 96.88 99 LEU A CA 1
ATOM 710 C C . LEU A 1 99 ? -0.725 14.984 25.781 1 96.88 99 LEU A C 1
ATOM 712 O O . LEU A 1 99 ? -1.663 15.781 25.797 1 96.88 99 LEU A O 1
ATOM 716 N N . ARG A 1 100 ? 0.13 14.945 26.703 1 98.06 100 ARG A N 1
ATOM 717 C CA . ARG A 1 100 ? 0.042 15.844 27.844 1 98.06 100 ARG A CA 1
ATOM 718 C C . ARG A 1 100 ? 0.144 17.297 27.422 1 98.06 100 ARG A C 1
ATOM 720 O O . ARG A 1 100 ? -0.696 18.125 27.781 1 98.06 100 ARG A O 1
ATOM 727 N N . THR A 1 101 ? 1.15 17.578 26.641 1 98.38 101 THR A N 1
ATOM 728 C CA . THR A 1 101 ? 1.322 18.922 26.109 1 98.38 101 THR A CA 1
ATOM 729 C C . THR A 1 101 ? 0.123 19.344 25.266 1 98.38 101 THR A C 1
ATOM 731 O O . THR A 1 101 ? -0.418 20.438 25.422 1 98.38 101 THR A O 1
ATOM 734 N N . ALA A 1 102 ? -0.275 18.469 24.391 1 98.62 102 ALA A N 1
ATOM 735 C CA . ALA A 1 102 ? -1.408 18.75 23.516 1 98.62 102 ALA A CA 1
ATOM 736 C C . ALA A 1 102 ? -2.666 19.047 24.328 1 98.62 102 ALA A C 1
ATOM 738 O O . ALA A 1 102 ? -3.408 19.984 24.016 1 98.62 102 ALA A O 1
ATOM 739 N N . GLN A 1 103 ? -2.867 18.266 25.344 1 98.56 103 GLN A N 1
ATOM 740 C CA . GLN A 1 103 ? -4.047 18.438 26.172 1 98.56 103 GLN A CA 1
ATOM 741 C C . GLN A 1 103 ? -4.012 19.781 26.906 1 98.56 103 GLN A C 1
ATOM 743 O O . GLN A 1 103 ? -5.043 20.438 27.062 1 98.56 103 GLN A O 1
ATOM 748 N N . SER A 1 104 ? -2.895 20.156 27.391 1 98.69 104 SER A N 1
ATOM 749 C CA . SER A 1 104 ? -2.75 21.453 28.062 1 98.69 104 SER A CA 1
ATOM 750 C C . SER A 1 104 ? -3.098 22.609 27.125 1 98.69 104 SER A C 1
ATOM 752 O O . SER A 1 104 ? -3.793 23.547 27.531 1 98.69 104 SER A O 1
ATOM 754 N N . VAL A 1 105 ? -2.639 22.516 25.922 1 98.88 105 VAL A N 1
ATOM 755 C CA . VAL A 1 105 ? -2.928 23.547 24.938 1 98.88 105 VAL A CA 1
ATOM 756 C C . VAL A 1 105 ? -4.418 23.531 24.594 1 98.88 105 VAL A C 1
ATOM 758 O O . VAL A 1 105 ? -5.055 24.578 24.531 1 98.88 105 VAL A O 1
ATOM 761 N N . ALA A 1 106 ? -4.926 22.328 24.422 1 98.75 106 ALA A N 1
ATOM 762 C CA . ALA A 1 106 ? -6.352 22.203 24.125 1 98.75 106 ALA A CA 1
ATOM 763 C C . ALA A 1 106 ? -7.191 22.844 25.219 1 98.75 106 ALA A C 1
ATOM 765 O O . ALA A 1 106 ? -8.164 23.547 24.938 1 98.75 106 ALA A O 1
ATOM 766 N N . SER A 1 107 ? -6.84 22.609 26.422 1 98.69 107 SER A N 1
ATOM 767 C CA . SER A 1 107 ? -7.551 23.172 27.578 1 98.69 107 SER A CA 1
ATOM 768 C C . SER A 1 107 ? -7.492 24.688 27.562 1 98.69 107 SER A C 1
ATOM 770 O O . SER A 1 107 ? -8.492 25.359 27.828 1 98.69 107 SER A O 1
ATOM 772 N N . ALA A 1 108 ? -6.344 25.219 27.281 1 98.75 108 ALA A N 1
ATOM 773 C CA . ALA A 1 108 ? -6.184 26.672 27.219 1 98.75 108 ALA A CA 1
ATOM 774 C C . ALA A 1 108 ? -7.055 27.281 26.125 1 98.75 108 ALA A C 1
ATOM 776 O O . ALA A 1 108 ? -7.691 28.312 26.344 1 98.75 108 ALA A O 1
ATOM 777 N N . ILE A 1 109 ? -7.066 26.625 24.969 1 98.62 109 ILE A N 1
ATOM 778 C CA . ILE A 1 109 ? -7.871 27.078 23.844 1 98.62 109 ILE A CA 1
ATOM 779 C C . ILE A 1 109 ? -9.344 27.109 24.234 1 98.62 109 ILE A C 1
ATOM 781 O O . ILE A 1 109 ? -10.039 28.094 24.016 1 98.62 109 ILE A O 1
ATOM 785 N N . THR A 1 110 ? -9.773 26.047 24.844 1 98.25 110 THR A N 1
ATOM 786 C CA . THR A 1 110 ? -11.172 25.891 25.219 1 98.25 110 THR A CA 1
ATOM 787 C C . THR A 1 110 ? -11.539 26.875 26.328 1 98.25 110 THR A C 1
ATOM 789 O O . THR A 1 110 ? -12.547 27.578 26.234 1 98.25 110 THR A O 1
ATOM 792 N N . LYS A 1 111 ? -10.773 26.984 27.344 1 98.38 111 LYS A N 1
ATOM 793 C CA . LYS A 1 111 ? -11.039 27.812 28.5 1 98.38 111 LYS A CA 1
ATOM 794 C C . LYS A 1 111 ? -11.148 29.297 28.109 1 98.38 111 LYS A C 1
ATOM 796 O O . LYS A 1 111 ? -11.961 30.031 28.672 1 98.38 111 LYS A O 1
ATOM 801 N N . ASN A 1 112 ? -10.336 29.734 27.188 1 98.5 112 ASN A N 1
ATOM 802 C CA . ASN A 1 112 ? -10.289 31.156 26.844 1 98.5 112 ASN A CA 1
ATOM 803 C C . ASN A 1 112 ? -11.133 31.453 25.609 1 98.5 112 ASN A C 1
ATOM 805 O O . ASN A 1 112 ? -11.234 32.625 25.188 1 98.5 112 ASN A O 1
ATOM 809 N N . GLY A 1 113 ? -11.695 30.438 24.969 1 97.62 113 GLY A N 1
ATOM 810 C CA . GLY A 1 113 ? -12.625 30.594 23.859 1 97.62 113 GLY A CA 1
ATOM 811 C C . GLY A 1 113 ? -11.969 31.141 22.609 1 97.62 113 GLY A C 1
ATOM 812 O O . GLY A 1 113 ? -12.578 31.922 21.875 1 97.62 113 GLY A O 1
ATOM 813 N N . VAL A 1 114 ? -10.719 30.844 22.375 1 97.88 114 VAL A N 1
ATOM 814 C CA . VAL A 1 114 ? -10.039 31.391 21.203 1 97.88 114 VAL A CA 1
ATOM 815 C C . VAL A 1 114 ? -10.188 30.453 20.016 1 97.88 114 VAL A C 1
ATOM 817 O O . VAL A 1 114 ? -10.273 29.234 20.203 1 97.88 114 VAL A O 1
ATOM 820 N N . LEU A 1 115 ? -10.211 30.984 18.766 1 98.56 115 LEU A N 1
ATOM 821 C CA . LEU A 1 115 ? -10.203 30.188 17.547 1 98.56 115 LEU A CA 1
ATOM 822 C C . LEU A 1 115 ? -8.828 29.562 17.312 1 98.56 115 LEU A C 1
ATOM 824 O O . LEU A 1 115 ? -7.805 30.188 17.594 1 98.56 115 LEU A O 1
ATOM 828 N N . CYS A 1 116 ? -8.852 28.328 16.859 1 98.81 116 CYS A N 1
ATOM 829 C CA . CYS A 1 116 ? -7.605 27.656 16.547 1 98.81 116 CYS A CA 1
ATOM 830 C C . CYS A 1 116 ? -7.758 26.781 15.297 1 98.81 116 CYS A C 1
ATOM 832 O O . CYS A 1 116 ? -8.688 25.984 15.211 1 98.81 116 CYS A O 1
ATOM 834 N N . SER A 1 117 ? -6.918 27 14.344 1 98.81 117 SER A N 1
ATOM 835 C CA . SER A 1 117 ? -6.781 26.141 13.172 1 98.81 117 SER A CA 1
ATOM 836 C C . SER A 1 117 ? -5.422 25.453 13.148 1 98.81 117 SER A C 1
ATOM 838 O O . SER A 1 117 ? -4.414 26.047 13.547 1 98.81 117 SER A O 1
ATOM 840 N N . VAL A 1 118 ? -5.406 24.234 12.766 1 98.75 118 VAL A N 1
ATOM 841 C CA . VAL A 1 118 ? -4.172 23.469 12.688 1 98.75 118 VAL A CA 1
ATOM 842 C C . VAL A 1 118 ? -3.82 23.219 11.219 1 98.75 118 VAL A C 1
ATOM 844 O O . VAL A 1 118 ? -4.707 23.109 10.375 1 98.75 118 VAL A O 1
ATOM 847 N N . GLY A 1 119 ? -2.555 23.141 10.961 1 98.12 119 GLY A N 1
ATOM 848 C CA . GLY A 1 119 ? -2.115 22.828 9.609 1 98.12 119 GLY A CA 1
ATOM 849 C C . GLY A 1 119 ? -2.768 21.578 9.055 1 98.12 119 GLY A C 1
ATOM 850 O O . GLY A 1 119 ? -3.191 20.688 9.805 1 98.12 119 GLY A O 1
ATOM 851 N N . GLY A 1 120 ? -2.646 21.359 7.781 1 96.5 120 GLY A N 1
ATOM 852 C CA . GLY A 1 120 ? -3.309 20.297 7.023 1 96.5 120 GLY A CA 1
ATOM 853 C C . GLY A 1 120 ? -3.871 20.781 5.699 1 96.5 120 GLY A C 1
ATOM 854 O O . GLY A 1 120 ? -5.074 20.672 5.453 1 96.5 120 GLY A O 1
ATOM 855 N N . ALA A 1 121 ? -3.002 21.281 4.902 1 95.5 121 ALA A N 1
ATOM 856 C CA . ALA A 1 121 ? -3.396 21.953 3.668 1 95.5 121 ALA A CA 1
ATOM 857 C C . ALA A 1 121 ? -4.133 21 2.734 1 95.5 121 ALA A C 1
ATOM 859 O O . ALA A 1 121 ? -5.02 21.406 1.981 1 95.5 121 ALA A O 1
ATOM 860 N N . TRP A 1 122 ? -3.887 19.688 2.889 1 95.19 122 TRP A N 1
ATOM 861 C CA . TRP A 1 122 ? -4.5 18.703 2 1 95.19 122 TRP A CA 1
ATOM 862 C C . TRP A 1 122 ? -6.012 18.656 2.195 1 95.19 122 TRP A C 1
ATOM 864 O O . TRP A 1 122 ? -6.758 18.344 1.265 1 95.19 122 TRP A O 1
ATOM 874 N N . ARG A 1 123 ? -6.438 18.984 3.389 1 96.81 123 ARG A N 1
ATOM 875 C CA . ARG A 1 123 ? -7.867 19 3.666 1 96.81 123 ARG A CA 1
ATOM 876 C C . ARG A 1 123 ? -8.578 20.078 2.863 1 96.81 123 ARG A C 1
ATOM 878 O O . ARG A 1 123 ? -9.797 20.047 2.699 1 96.81 123 ARG A O 1
ATOM 885 N N . TYR A 1 124 ? -7.789 21.047 2.365 1 96.56 124 TYR A N 1
ATOM 886 C CA . TYR A 1 124 ? -8.383 22.203 1.709 1 96.56 124 TYR A CA 1
ATOM 887 C C . TYR A 1 124 ? -8.188 22.125 0.198 1 96.56 124 TYR A C 1
ATOM 889 O O . TYR A 1 124 ? -8.711 22.969 -0.54 1 96.56 124 TYR A O 1
ATOM 897 N N . ALA A 1 125 ? -7.43 21.141 -0.281 1 95.94 125 ALA A N 1
ATOM 898 C CA . ALA A 1 125 ? -7.227 20.984 -1.719 1 95.94 125 ALA A CA 1
ATOM 899 C C . ALA A 1 125 ? -8.547 20.703 -2.434 1 95.94 125 ALA A C 1
ATOM 901 O O . ALA A 1 125 ? -9.391 19.969 -1.926 1 95.94 125 ALA A O 1
ATOM 902 N N . GLU A 1 126 ? -8.695 21.281 -3.631 1 96.69 126 GLU A N 1
ATOM 903 C CA . GLU A 1 126 ? -9.906 21.062 -4.414 1 96.69 126 GLU A CA 1
ATOM 904 C C . GLU A 1 126 ? -10.094 19.578 -4.719 1 96.69 126 GLU A C 1
ATOM 906 O O . GLU A 1 126 ? -11.219 19.062 -4.707 1 96.69 126 GLU A O 1
ATOM 911 N N . SER A 1 127 ? -9.008 18.922 -4.98 1 96.06 127 SER A N 1
ATOM 912 C CA . SER A 1 127 ? -9.055 17.484 -5.258 1 96.06 127 SER A CA 1
ATOM 913 C C . SER A 1 127 ? -9.57 16.703 -4.055 1 96.06 127 SER A C 1
ATOM 915 O O . SER A 1 127 ? -10.398 15.805 -4.199 1 96.06 127 SER A O 1
ATOM 917 N N . THR A 1 128 ? -9.133 17.062 -2.867 1 96.31 128 THR A N 1
ATOM 918 C CA . THR A 1 128 ? -9.602 16.406 -1.65 1 96.31 128 THR A CA 1
ATOM 919 C C . THR A 1 128 ? -11.078 16.719 -1.412 1 96.31 128 THR A C 1
ATOM 921 O O . THR A 1 128 ? -11.852 15.836 -1.027 1 96.31 128 THR A O 1
ATOM 924 N N . THR A 1 129 ? -11.445 17.969 -1.657 1 95.75 129 THR A N 1
ATOM 925 C CA . THR A 1 129 ? -12.836 18.375 -1.503 1 95.75 129 THR A CA 1
ATOM 926 C C . THR A 1 129 ? -13.734 17.578 -2.441 1 95.75 129 THR A C 1
ATOM 928 O O . THR A 1 129 ? -14.812 17.109 -2.043 1 95.75 129 THR A O 1
ATOM 931 N N . ARG A 1 130 ? -13.281 17.422 -3.633 1 95.88 130 ARG A N 1
ATOM 932 C CA . ARG A 1 130 ? -14.039 16.641 -4.598 1 95.88 130 ARG A CA 1
ATOM 933 C C . ARG A 1 130 ? -14.188 15.188 -4.129 1 95.88 130 ARG A C 1
ATOM 935 O O . ARG A 1 130 ? -15.258 14.602 -4.25 1 95.88 130 ARG A O 1
ATOM 942 N N . LEU A 1 131 ? -13.125 14.648 -3.648 1 96.25 131 LEU A N 1
ATOM 943 C CA . LEU A 1 131 ? -13.156 13.281 -3.141 1 96.25 131 LEU A CA 1
ATOM 944 C C . LEU A 1 131 ? -14.125 13.156 -1.971 1 96.25 131 LEU A C 1
ATOM 946 O O . LEU A 1 131 ? -14.875 12.188 -1.887 1 96.25 131 LEU A O 1
ATOM 950 N N . ARG A 1 132 ? -14.141 14.117 -1.09 1 95.81 132 ARG A N 1
ATOM 951 C CA . ARG A 1 132 ? -15.078 14.125 0.025 1 95.81 132 ARG A CA 1
ATOM 952 C C . ARG A 1 132 ? -16.516 14.125 -0.473 1 95.81 132 ARG A C 1
ATOM 954 O O . ARG A 1 132 ? -17.375 13.438 0.087 1 95.81 132 ARG A O 1
ATOM 961 N N . LYS A 1 133 ? -16.75 14.883 -1.519 1 96.19 133 LYS A N 1
ATOM 962 C CA . LYS A 1 133 ? -18.094 14.969 -2.082 1 96.19 133 LYS A CA 1
ATOM 963 C C . LYS A 1 133 ? -18.531 13.625 -2.656 1 96.19 133 LYS A C 1
ATOM 965 O O . LYS A 1 133 ? -19.719 13.273 -2.598 1 96.19 133 LYS A O 1
ATOM 970 N N . ILE A 1 134 ? -17.594 12.898 -3.184 1 94.81 134 ILE A N 1
ATOM 971 C CA . ILE A 1 134 ? -17.891 11.594 -3.766 1 94.81 134 ILE A CA 1
ATOM 972 C C . ILE A 1 134 ? -18.359 10.633 -2.678 1 94.81 134 ILE A C 1
ATOM 974 O O . ILE A 1 134 ? -19.266 9.828 -2.906 1 94.81 134 ILE A O 1
ATOM 978 N N . PHE A 1 135 ? -17.844 10.742 -1.462 1 95.06 135 PHE A N 1
ATOM 979 C CA . PHE A 1 135 ? -18.141 9.773 -0.413 1 95.06 135 PHE A CA 1
ATOM 980 C C . PHE A 1 135 ? -19.156 10.32 0.573 1 95.06 135 PHE A C 1
ATOM 982 O O . PHE A 1 135 ? -19.562 9.633 1.507 1 95.06 135 PHE A O 1
ATOM 989 N N . ALA A 1 136 ? -19.656 11.523 0.385 1 93.69 136 ALA A N 1
ATOM 990 C CA . ALA A 1 136 ? -20.547 12.211 1.321 1 93.69 136 ALA A CA 1
ATOM 991 C C . ALA A 1 136 ? -21.953 11.594 1.308 1 93.69 136 ALA A C 1
ATOM 993 O O . ALA A 1 136 ? -22.562 11.398 2.361 1 93.69 136 ALA A O 1
ATOM 994 N N . PRO A 1 137 ? -22.406 11.195 0.084 1 93.31 137 PRO A N 1
ATOM 995 C CA . PRO A 1 137 ? -23.766 10.664 0.076 1 93.31 137 PRO A CA 1
ATOM 996 C C . PRO A 1 137 ? -23.906 9.367 0.862 1 93.31 137 PRO A C 1
ATOM 998 O O . PRO A 1 137 ? -22.984 8.547 0.87 1 93.31 137 PRO A O 1
ATOM 1001 N N . LYS A 1 138 ? -25.031 9.156 1.412 1 89.81 138 LYS A N 1
ATOM 1002 C CA . LYS A 1 138 ? -25.281 7.98 2.236 1 89.81 138 LYS A CA 1
ATOM 1003 C C . LYS A 1 138 ? -25.172 6.699 1.417 1 89.81 138 LYS A C 1
ATOM 1005 O O . LYS A 1 138 ? -24.734 5.668 1.927 1 89.81 138 LYS A O 1
ATOM 1010 N N . ASN A 1 139 ? -25.484 6.805 0.17 1 90.31 139 ASN A N 1
ATOM 1011 C CA . ASN A 1 139 ? -25.516 5.613 -0.668 1 90.31 139 ASN A CA 1
ATOM 1012 C C . ASN A 1 139 ? -24.219 5.457 -1.452 1 90.31 139 ASN A C 1
ATOM 1014 O O . ASN A 1 139 ? -24.094 4.578 -2.309 1 90.31 139 ASN A O 1
ATOM 1018 N N . ALA A 1 140 ? -23.297 6.312 -1.135 1 92.12 140 ALA A N 1
ATOM 1019 C CA . ALA A 1 140 ? -22.016 6.168 -1.815 1 92.12 140 ALA A CA 1
ATOM 1020 C C . ALA A 1 140 ? -21.297 4.883 -1.39 1 92.12 140 ALA A C 1
ATOM 1022 O O . ALA A 1 140 ? -21.375 4.488 -0.224 1 92.12 140 ALA A O 1
ATOM 1023 N N . PRO A 1 141 ? -20.734 4.191 -2.391 1 91.38 141 PRO A N 1
ATOM 1024 C CA . PRO A 1 141 ? -19.953 3.029 -1.972 1 91.38 141 PRO A CA 1
ATOM 1025 C C . PRO A 1 141 ? -18.891 3.379 -0.934 1 91.38 141 PRO A C 1
ATOM 1027 O O . PRO A 1 141 ? -18.109 4.316 -1.133 1 91.38 141 PRO A O 1
ATOM 1030 N N . ALA A 1 142 ? -18.859 2.646 0.114 1 93.62 142 ALA A N 1
ATOM 1031 C CA . ALA A 1 142 ? -17.969 2.941 1.244 1 93.62 142 ALA A CA 1
ATOM 1032 C C . ALA A 1 142 ? -16.516 2.693 0.885 1 93.62 142 ALA A C 1
ATOM 1034 O O . ALA A 1 142 ? -16.203 1.766 0.136 1 93.62 142 ALA A O 1
ATOM 1035 N N . PRO A 1 143 ? -15.594 3.537 1.458 1 96.38 143 PRO A N 1
ATOM 1036 C CA . PRO A 1 143 ? -14.18 3.189 1.347 1 96.38 143 PRO A CA 1
ATOM 1037 C C . PRO A 1 143 ? -13.859 1.812 1.926 1 96.38 143 PRO A C 1
ATOM 1039 O O . PRO A 1 143 ? -14.336 1.469 3.01 1 96.38 143 PRO A O 1
ATOM 1042 N N . GLN A 1 144 ? -13.109 1.029 1.226 1 97.5 144 GLN A N 1
ATOM 1043 C CA . GLN A 1 144 ? -12.734 -0.289 1.726 1 97.5 144 GLN A CA 1
ATOM 1044 C C . GLN A 1 144 ? -11.234 -0.367 2.004 1 97.5 144 GLN A C 1
ATOM 1046 O O . GLN A 1 144 ? -10.812 -0.934 3.016 1 97.5 144 GLN A O 1
ATOM 1051 N N . ILE A 1 145 ? -10.445 0.208 1.126 1 98.19 145 ILE A N 1
ATOM 1052 C CA . ILE A 1 145 ? -9 0.236 1.309 1 98.19 145 ILE A CA 1
ATOM 1053 C C . ILE A 1 145 ? -8.484 1.664 1.145 1 98.19 145 ILE A C 1
ATOM 1055 O O . ILE A 1 145 ? -8.766 2.318 0.136 1 98.19 145 ILE A O 1
ATOM 1059 N N . LEU A 1 146 ? -7.836 2.166 2.096 1 98.38 146 LEU A N 1
ATOM 1060 C CA . LEU A 1 14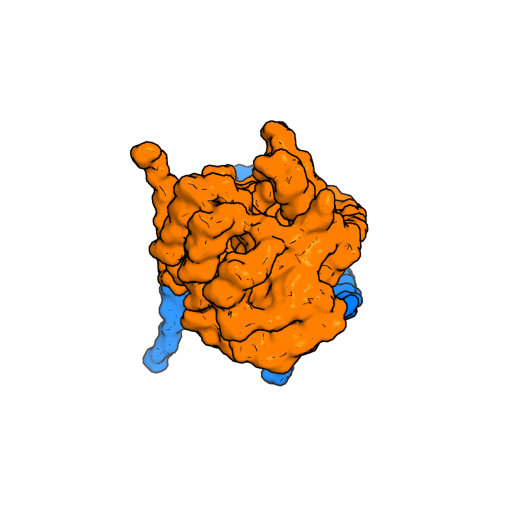6 ? -7.094 3.42 2.023 1 98.38 146 LEU A CA 1
ATOM 1061 C C . LEU A 1 146 ? -5.594 3.16 1.96 1 98.38 146 LEU A C 1
ATOM 1063 O O . LEU A 1 146 ? -5.039 2.473 2.82 1 98.38 146 LEU A O 1
ATOM 1067 N N . SER A 1 147 ? -4.941 3.693 0.931 1 97.81 147 SER A N 1
ATOM 1068 C CA . SER A 1 147 ? -3.508 3.486 0.755 1 97.81 147 SER A CA 1
ATOM 1069 C C . SER A 1 147 ? -2.771 4.812 0.61 1 97.81 147 SER A C 1
ATOM 1071 O O . SER A 1 147 ? -3.27 5.738 -0.032 1 97.81 147 SER A O 1
ATOM 1073 N N . ALA A 1 148 ? -1.618 4.852 1.234 1 97.69 148 ALA A N 1
ATOM 1074 C CA . ALA A 1 148 ? -0.808 6.051 1.062 1 97.69 148 ALA A CA 1
ATOM 1075 C C . ALA A 1 148 ? 0.672 5.703 0.935 1 97.69 148 ALA A C 1
ATOM 1077 O O . ALA A 1 148 ? 1.134 4.711 1.506 1 97.69 148 ALA A O 1
ATOM 1078 N N . ARG A 1 149 ? 1.31 6.43 0.144 1 96.31 149 ARG A N 1
ATOM 1079 C CA . ARG A 1 149 ? 2.76 6.438 -0.016 1 96.31 149 ARG A CA 1
ATOM 1080 C C . ARG A 1 149 ? 3.32 7.844 0.151 1 96.31 149 ARG A C 1
ATOM 1082 O O . ARG A 1 149 ? 2.986 8.75 -0.62 1 96.31 149 ARG A O 1
ATOM 1089 N N . TRP A 1 150 ? 4.109 8.008 1.135 1 96.56 150 TRP A N 1
ATOM 1090 C CA . TRP A 1 150 ? 4.734 9.305 1.398 1 96.56 150 TRP A CA 1
ATOM 1091 C C . TRP A 1 150 ? 6.254 9.18 1.418 1 96.56 150 TRP A C 1
ATOM 1093 O O . TRP A 1 150 ? 6.859 9.039 2.482 1 96.56 150 TRP A O 1
ATOM 1103 N N . LEU A 1 151 ? 6.836 9.281 0.269 1 96.38 151 LEU A N 1
ATOM 1104 C CA . LEU A 1 151 ? 8.266 9.117 0.044 1 96.38 151 LEU A CA 1
ATOM 1105 C C . LEU A 1 151 ? 8.922 10.445 -0.311 1 96.38 151 LEU A C 1
ATOM 1107 O O . LEU A 1 151 ? 8.5 11.117 -1.255 1 96.38 151 LEU A O 1
ATOM 1111 N N . GLU A 1 152 ? 9.867 10.852 0.463 1 95.38 152 GLU A N 1
ATOM 1112 C CA . GLU A 1 152 ? 10.539 12.133 0.253 1 95.38 152 GLU A CA 1
ATOM 1113 C C . GLU A 1 152 ? 12.047 11.938 0.086 1 95.38 152 GLU A C 1
ATOM 1115 O O . GLU A 1 152 ? 12.594 10.898 0.47 1 95.38 152 GLU A O 1
ATOM 1120 N N . PRO A 1 153 ? 12.719 12.953 -0.504 1 94.56 153 PRO A N 1
ATOM 1121 C CA . PRO A 1 153 ? 14.188 12.93 -0.5 1 94.56 153 PRO A CA 1
ATOM 1122 C C . PRO A 1 153 ? 14.773 13.008 0.907 1 94.56 153 PRO A C 1
ATOM 1124 O O . PRO A 1 153 ? 14.055 13.305 1.865 1 94.56 153 PRO A O 1
ATOM 1127 N N . PRO A 1 154 ? 16.047 12.727 1.005 1 93.25 154 PRO A N 1
ATOM 1128 C CA . PRO A 1 154 ? 16.688 12.836 2.32 1 93.25 154 PRO A CA 1
ATOM 1129 C C . PRO A 1 154 ? 16.484 14.211 2.957 1 93.25 154 PRO A C 1
ATOM 1131 O O . PRO A 1 154 ? 16.609 15.234 2.279 1 93.25 154 PRO A O 1
ATOM 1134 N N . LEU A 1 155 ? 16.188 14.125 4.223 1 90.69 155 LEU A N 1
ATOM 1135 C CA . LEU A 1 155 ? 15.93 15.344 4.973 1 90.69 155 LEU A CA 1
ATOM 1136 C C . LEU A 1 155 ? 17.203 16.172 5.121 1 90.69 155 LEU A C 1
ATOM 1138 O O . LEU A 1 155 ? 18.297 15.617 5.297 1 90.69 155 LEU A O 1
ATOM 1142 N N . GLN A 1 156 ? 16.969 17.438 5.098 1 86.44 156 GLN A N 1
ATOM 1143 C CA . GLN A 1 156 ? 18.125 18.312 5.172 1 86.44 156 GLN A CA 1
ATOM 1144 C C . GLN A 1 156 ? 18.141 19.094 6.488 1 86.44 156 GLN A C 1
ATOM 1146 O O . GLN A 1 156 ? 19.203 19.547 6.934 1 86.44 156 GLN A O 1
ATOM 1151 N N . SER A 1 157 ? 17.062 19.25 7.117 1 89.31 157 SER A N 1
ATOM 1152 C CA . SER A 1 157 ? 16.984 20 8.367 1 89.31 157 SER A CA 1
ATOM 1153 C C . SER A 1 157 ? 17.422 19.156 9.555 1 89.31 157 SER A C 1
ATOM 1155 O O . SER A 1 157 ? 16.969 18.016 9.711 1 89.31 157 SER A O 1
ATOM 1157 N N . ALA A 1 158 ? 18.172 19.719 10.422 1 87.94 158 ALA A N 1
ATOM 1158 C CA . ALA A 1 158 ? 18.734 18.984 11.562 1 87.94 158 ALA A CA 1
ATOM 1159 C C . ALA A 1 158 ? 17.641 18.547 12.531 1 87.94 158 ALA A C 1
ATOM 1161 O O . ALA A 1 158 ? 17.672 17.422 13.039 1 87.94 158 ALA A O 1
ATOM 1162 N N . TRP A 1 159 ? 16.719 19.422 12.75 1 91.25 159 TRP A N 1
ATOM 1163 C CA . TRP A 1 159 ? 15.719 19.078 13.742 1 91.25 159 TRP A CA 1
ATOM 1164 C C . TRP A 1 159 ? 14.805 17.969 13.227 1 91.25 159 TRP A C 1
ATOM 1166 O O . TRP A 1 159 ? 14.281 17.172 14.016 1 91.25 159 TRP A O 1
ATOM 1176 N N . ARG A 1 160 ? 14.586 17.891 11.945 1 92.56 160 ARG A N 1
ATOM 1177 C CA . ARG A 1 160 ? 13.727 16.859 11.391 1 92.56 160 ARG A CA 1
ATOM 1178 C C . ARG A 1 160 ? 14.391 15.492 11.484 1 92.56 160 ARG A C 1
ATOM 1180 O O . ARG A 1 160 ? 13.703 14.469 11.562 1 92.56 160 ARG A O 1
ATOM 1187 N N . LEU A 1 161 ? 15.664 15.539 11.484 1 90.69 161 LEU A N 1
ATOM 1188 C CA . LEU A 1 161 ? 16.438 14.305 11.562 1 90.69 161 LEU A CA 1
ATOM 1189 C C . LEU A 1 161 ? 16.484 13.781 12.992 1 90.69 161 LEU A C 1
ATOM 1191 O O . LEU A 1 161 ? 16.812 12.609 13.219 1 90.69 161 LEU A O 1
ATOM 1195 N N . ASP A 1 162 ? 16.172 14.641 13.938 1 93.69 162 ASP A N 1
ATOM 1196 C CA . ASP A 1 162 ? 16.188 14.297 15.359 1 93.69 162 ASP A CA 1
ATOM 1197 C C . ASP A 1 162 ? 14.781 13.961 15.852 1 93.69 162 ASP A C 1
ATOM 1199 O O . ASP A 1 162 ? 13.961 14.852 16.047 1 93.69 162 ASP A O 1
ATOM 1203 N N . ALA A 1 163 ? 14.562 12.742 16.141 1 92.38 163 ALA A N 1
ATOM 1204 C CA . ALA A 1 163 ? 13.227 12.281 16.531 1 92.38 163 ALA A CA 1
ATOM 1205 C C . ALA A 1 163 ? 12.773 12.953 17.828 1 92.38 163 ALA A C 1
ATOM 1207 O O . ALA A 1 163 ? 11.57 13.109 18.062 1 92.38 163 ALA A O 1
ATOM 1208 N N . LYS A 1 164 ? 13.656 13.352 18.625 1 94.12 164 LYS A N 1
ATOM 1209 C CA . LYS A 1 164 ? 13.312 14.062 19.859 1 94.12 164 LYS A CA 1
ATOM 1210 C C . LYS A 1 164 ? 12.727 15.438 19.562 1 94.12 164 LYS A C 1
ATOM 1212 O O . LYS A 1 164 ? 12.008 16 20.375 1 94.12 164 LYS A O 1
ATOM 1217 N N . GLN A 1 165 ? 13.055 15.922 18.359 1 95.31 165 GLN A N 1
ATOM 1218 C CA . GLN A 1 165 ? 12.586 17.25 17.969 1 95.31 165 GLN A CA 1
ATOM 1219 C C . GLN A 1 165 ? 11.391 17.156 17.031 1 95.31 165 GLN A C 1
ATOM 1221 O O . GLN A 1 165 ? 10.469 17.969 17.109 1 95.31 165 GLN A O 1
ATOM 1226 N N . SER A 1 166 ? 11.398 16.109 16.172 1 96 166 SER A N 1
ATOM 1227 C CA . SER A 1 166 ? 10.398 16.047 15.109 1 96 166 SER A CA 1
ATOM 1228 C C . SER A 1 166 ? 9.266 15.102 15.477 1 96 166 SER A C 1
ATOM 1230 O O . SER A 1 166 ? 8.188 15.156 14.883 1 96 166 SER A O 1
ATOM 1232 N N . GLY A 1 167 ? 9.492 14.234 16.391 1 95.56 167 GLY A N 1
ATOM 1233 C CA . GLY A 1 167 ? 8.539 13.188 16.719 1 95.56 167 GLY A CA 1
ATOM 1234 C C . GLY A 1 167 ? 8.695 11.953 15.844 1 95.56 167 GLY A C 1
ATOM 1235 O O . GLY A 1 167 ? 7.957 10.977 16 1 95.56 167 GLY A O 1
ATOM 1236 N N . GLY A 1 168 ? 9.703 11.992 14.938 1 94.94 168 GLY A N 1
ATOM 1237 C CA . GLY A 1 168 ? 9.953 10.836 14.086 1 94.94 168 GLY A CA 1
ATOM 1238 C C . GLY A 1 168 ? 9.188 10.875 12.781 1 94.94 168 GLY A C 1
ATOM 1239 O O . GLY A 1 168 ? 8.367 11.773 12.562 1 94.94 168 GLY A O 1
ATOM 1240 N N . LEU A 1 169 ? 9.406 9.898 12 1 94.44 169 LEU A N 1
ATOM 1241 C CA . LEU A 1 169 ? 8.969 9.875 10.609 1 94.44 169 LEU A CA 1
ATOM 1242 C C . LEU A 1 169 ? 7.449 9.883 10.516 1 94.44 169 LEU A C 1
ATOM 1244 O O . LEU A 1 169 ? 6.879 10.492 9.609 1 94.44 169 LEU A O 1
ATOM 1248 N N . TRP A 1 170 ? 6.742 9.234 11.461 1 95.44 170 TRP A N 1
ATOM 1249 C CA . TRP A 1 170 ? 5.285 9.195 11.422 1 95.44 170 TRP A CA 1
ATOM 1250 C C . TRP A 1 170 ? 4.695 10.586 11.656 1 95.44 170 TRP A C 1
ATOM 1252 O O . TRP A 1 170 ? 3.719 10.969 11.008 1 95.44 170 TRP A O 1
ATOM 1262 N N . LEU A 1 171 ? 5.309 11.336 12.516 1 96.5 171 LEU A N 1
ATOM 1263 C CA . LEU A 1 171 ? 4.762 12.625 12.914 1 96.5 171 LEU A CA 1
ATOM 1264 C C . LEU A 1 171 ? 5.316 13.742 12.039 1 96.5 171 LEU A C 1
ATOM 1266 O O . LEU A 1 171 ? 4.781 14.852 12.031 1 96.5 171 LEU A O 1
ATOM 1270 N N . ASP A 1 172 ? 6.359 13.461 11.352 1 94.25 172 ASP A N 1
ATOM 1271 C CA . ASP A 1 172 ? 6.914 14.43 10.414 1 94.25 172 ASP A CA 1
ATOM 1272 C C . ASP A 1 172 ? 6.453 14.141 8.984 1 94.25 172 ASP A C 1
ATOM 1274 O O . ASP A 1 172 ? 5.359 14.547 8.586 1 94.25 172 ASP A O 1
ATOM 1278 N N . GLY A 1 173 ? 7.059 13.188 8.344 1 90.12 173 GLY A N 1
ATOM 1279 C CA . GLY A 1 173 ? 6.797 12.859 6.945 1 90.12 173 GLY A CA 1
ATOM 1280 C C . GLY A 1 173 ? 5.461 12.18 6.734 1 90.12 173 GLY A C 1
ATOM 1281 O O . GLY A 1 173 ? 4.832 12.344 5.688 1 90.12 173 GLY A O 1
ATOM 1282 N N . GLY A 1 174 ? 4.98 11.477 7.691 1 95.25 174 GLY A N 1
ATOM 1283 C CA . GLY A 1 174 ? 3.793 10.648 7.52 1 95.25 174 GLY A CA 1
ATOM 1284 C C . GLY A 1 174 ? 2.525 11.32 8.016 1 95.25 174 GLY A C 1
ATOM 1285 O O . GLY A 1 174 ? 1.425 10.805 7.816 1 95.25 174 GLY A O 1
ATOM 1286 N N . TYR A 1 175 ? 2.639 12.445 8.609 1 96.75 175 TYR A N 1
ATOM 1287 C CA . TYR A 1 175 ? 1.51 13.055 9.305 1 96.75 175 TYR A CA 1
ATOM 1288 C C . TYR A 1 175 ? 0.373 13.359 8.336 1 96.75 175 TYR A C 1
ATOM 1290 O O . TYR A 1 175 ? -0.79 13.07 8.625 1 96.75 175 TYR A O 1
ATOM 1298 N N . ALA A 1 176 ? 0.729 13.93 7.203 1 96.5 176 ALA A N 1
ATOM 1299 C CA . ALA A 1 176 ? -0.297 14.32 6.242 1 96.5 176 ALA A CA 1
ATOM 1300 C C . ALA A 1 176 ? -1.085 13.109 5.754 1 96.5 176 ALA A C 1
ATOM 1302 O O . ALA A 1 176 ? -2.307 13.18 5.594 1 96.5 176 ALA A O 1
ATOM 1303 N N . ALA A 1 177 ? -0.415 12.07 5.531 1 97.06 177 ALA A N 1
ATOM 1304 C CA . ALA A 1 177 ? -1.079 10.852 5.09 1 97.06 177 ALA A CA 1
ATOM 1305 C C . ALA A 1 177 ? -1.997 10.297 6.176 1 97.06 177 ALA A C 1
ATOM 1307 O O . ALA A 1 177 ? -3.139 9.922 5.902 1 97.06 177 ALA A O 1
ATOM 1308 N N . LEU A 1 178 ? -1.467 10.258 7.395 1 97.06 178 LEU A N 1
ATOM 1309 C CA . LEU A 1 178 ? -2.268 9.781 8.516 1 97.06 178 LEU A CA 1
ATOM 1310 C C . LEU A 1 178 ? -3.527 10.625 8.68 1 97.06 178 LEU A C 1
ATOM 1312 O O . LEU A 1 178 ? -4.609 10.094 8.93 1 97.06 178 LEU A O 1
ATOM 1316 N N . ASP A 1 179 ? -3.346 11.859 8.516 1 97.69 179 ASP A N 1
ATOM 1317 C CA . ASP A 1 179 ? -4.465 12.789 8.641 1 97.69 179 ASP A CA 1
ATOM 1318 C C . ASP A 1 179 ? -5.516 12.531 7.562 1 97.69 179 ASP A C 1
ATOM 1320 O O . ASP A 1 179 ? -6.707 12.422 7.863 1 97.69 179 ASP A O 1
ATOM 1324 N N . LEU A 1 180 ? -5.098 12.391 6.312 1 96.94 180 LEU A N 1
ATOM 1325 C CA . LEU A 1 180 ? -6.023 12.117 5.219 1 96.94 180 LEU A CA 1
ATOM 1326 C C . LEU A 1 180 ? -6.738 10.781 5.434 1 96.94 180 LEU A C 1
ATOM 1328 O O . LEU A 1 180 ? -7.934 10.664 5.16 1 96.94 180 LEU A O 1
ATOM 1332 N N . MET A 1 181 ? -6.004 9.844 5.91 1 97.62 181 MET A N 1
ATOM 1333 C CA . MET A 1 181 ? -6.594 8.531 6.156 1 97.62 181 MET A CA 1
ATOM 1334 C C . MET A 1 181 ? -7.699 8.617 7.199 1 97.62 181 MET A C 1
ATOM 1336 O O . MET A 1 181 ? -8.742 7.98 7.059 1 97.62 181 MET A O 1
ATOM 1340 N N . ARG A 1 182 ? -7.5 9.406 8.234 1 96.88 182 ARG A N 1
ATOM 1341 C CA . ARG A 1 182 ? -8.539 9.578 9.25 1 96.88 182 ARG A CA 1
ATOM 1342 C C . ARG A 1 182 ? -9.742 10.312 8.68 1 96.88 182 ARG A C 1
ATOM 1344 O O . ARG A 1 182 ? -10.883 9.992 9.016 1 96.88 182 ARG A O 1
ATOM 1351 N N . VAL A 1 183 ? -9.477 11.281 7.816 1 96.44 183 VAL A N 1
ATOM 1352 C CA . VAL A 1 183 ? -10.547 12.07 7.219 1 96.44 183 VAL A CA 1
ATOM 1353 C C . VAL A 1 183 ? -11.508 11.148 6.473 1 96.44 183 VAL A C 1
ATOM 1355 O O . VAL A 1 183 ? -12.734 11.312 6.566 1 96.44 183 VAL A O 1
ATOM 1358 N N . PHE A 1 184 ? -10.969 10.141 5.789 1 96.56 184 PHE A N 1
ATOM 1359 C CA . PHE A 1 184 ? -11.805 9.336 4.91 1 96.56 184 PHE A CA 1
ATOM 1360 C C . PHE A 1 184 ? -12.156 8 5.566 1 96.56 184 PHE A C 1
ATOM 1362 O O . PHE A 1 184 ? -13.195 7.41 5.266 1 96.56 184 PHE A O 1
ATOM 1369 N N . GLY A 1 185 ? -11.312 7.535 6.449 1 95.81 185 GLY A N 1
ATOM 1370 C CA . GLY A 1 185 ? -11.531 6.234 7.062 1 95.81 185 GLY A CA 1
ATOM 1371 C C . GLY A 1 185 ? -12.164 6.316 8.438 1 95.81 185 GLY A C 1
ATOM 1372 O O . GLY A 1 185 ? -12.68 5.32 8.953 1 95.81 185 GLY A O 1
ATOM 1373 N N . GLY A 1 186 ? -12.078 7.477 9.047 1 94.12 186 GLY A N 1
ATOM 1374 C CA . GLY A 1 186 ? -12.531 7.629 10.422 1 94.12 186 GLY A CA 1
ATOM 1375 C C . GLY A 1 186 ? -11.469 7.254 11.438 1 94.12 186 GLY A C 1
ATOM 1376 O O . GLY A 1 186 ? -10.273 7.281 11.141 1 94.12 186 GLY A O 1
ATOM 1377 N N . GLU A 1 187 ? -11.969 6.949 12.617 1 93.12 187 GLU A N 1
ATOM 1378 C CA . GLU A 1 187 ? -11.031 6.695 13.711 1 93.12 187 GLU A CA 1
ATOM 1379 C C . GLU A 1 187 ? -10.5 5.266 13.664 1 93.12 187 GLU A C 1
ATOM 1381 O O . GLU A 1 187 ? -11.18 4.359 13.18 1 93.12 187 GLU A O 1
ATOM 1386 N N . ILE A 1 188 ? -9.32 5.129 14.188 1 91.81 188 ILE A N 1
ATOM 1387 C CA . ILE A 1 188 ? -8.562 3.893 14.062 1 91.81 188 ILE A CA 1
ATOM 1388 C C . ILE A 1 188 ? -9 2.904 15.141 1 91.81 188 ILE A C 1
ATOM 1390 O O . ILE A 1 188 ? -9.195 3.285 16.297 1 91.81 188 ILE A O 1
ATOM 1394 N N . LYS A 1 189 ? -9.109 1.648 14.758 1 89.81 189 LYS A N 1
ATOM 1395 C CA . LYS A 1 189 ? -9.359 0.559 15.695 1 89.81 189 LYS A CA 1
ATOM 1396 C C . LYS A 1 189 ? -8.055 -0.153 16.062 1 89.81 189 LYS A C 1
ATOM 1398 O O . LYS A 1 189 ? -7.816 -0.442 17.234 1 89.81 189 LYS A O 1
ATOM 1403 N N . LYS A 1 190 ? -7.273 -0.46 15.062 1 88.69 190 LYS A N 1
ATOM 1404 C CA . LYS A 1 190 ? -6.039 -1.217 15.234 1 88.69 190 LYS A CA 1
ATOM 1405 C C . LYS A 1 190 ? -4.953 -0.722 14.289 1 88.69 190 LYS A C 1
ATOM 1407 O O . LYS A 1 190 ? -5.242 -0.321 13.156 1 88.69 190 LYS A O 1
ATOM 1412 N N . VAL A 1 191 ? -3.682 -0.773 14.828 1 91 191 VAL A N 1
ATOM 1413 C CA . VAL A 1 191 ? -2.551 -0.425 13.977 1 91 191 VAL A CA 1
ATOM 1414 C C . VAL A 1 191 ? -1.399 -1.396 14.219 1 91 191 VAL A C 1
ATOM 1416 O O . VAL A 1 191 ? -1.283 -1.969 15.305 1 91 191 VAL A O 1
ATOM 1419 N N . SER A 1 192 ? -0.661 -1.703 13.242 1 89.94 192 SER A N 1
ATOM 1420 C CA . SER A 1 192 ? 0.615 -2.408 13.297 1 89.94 192 SER A CA 1
ATOM 1421 C C . SER A 1 192 ? 1.644 -1.768 12.375 1 89.94 192 SER A C 1
ATOM 1423 O O . SER A 1 192 ? 1.314 -1.361 11.258 1 89.94 192 SER A O 1
ATOM 1425 N N . ALA A 1 193 ? 2.854 -1.647 12.891 1 92 193 ALA A N 1
ATOM 1426 C CA . ALA A 1 193 ? 3.869 -0.967 12.094 1 92 193 ALA A CA 1
ATOM 1427 C C . ALA A 1 193 ? 5.199 -1.71 12.148 1 92 193 ALA A C 1
ATOM 1429 O O . ALA A 1 193 ? 5.492 -2.396 13.133 1 92 193 ALA A O 1
ATOM 1430 N N . PHE A 1 194 ? 5.91 -1.66 11.062 1 90.88 194 PHE A N 1
ATOM 1431 C CA . PHE A 1 194 ? 7.293 -2.121 10.984 1 90.88 194 PHE A CA 1
ATOM 1432 C C . PHE A 1 194 ? 8.227 -0.97 10.633 1 90.88 194 PHE A C 1
ATOM 1434 O O . PHE A 1 194 ? 7.859 -0.073 9.875 1 90.88 194 PHE A O 1
ATOM 1441 N N . SER A 1 195 ? 9.367 -0.937 11.211 1 91.56 195 SER A N 1
ATOM 1442 C CA . SER A 1 195 ? 10.438 -0.004 10.898 1 91.56 195 SER A CA 1
ATOM 1443 C C . SER A 1 195 ? 11.773 -0.731 10.734 1 91.56 195 SER A C 1
ATOM 1445 O O . SER A 1 195 ? 12.102 -1.625 11.516 1 91.56 195 SER A O 1
ATOM 1447 N N . VAL A 1 196 ? 12.492 -0.376 9.664 1 90.38 196 VAL A N 1
ATOM 1448 C CA . VAL A 1 196 ? 13.812 -0.97 9.5 1 90.38 196 VAL A CA 1
ATOM 1449 C C . VAL A 1 196 ? 14.891 0.081 9.758 1 90.38 196 VAL A C 1
ATOM 1451 O O . VAL A 1 196 ? 16.062 -0.255 9.93 1 90.38 196 VAL A O 1
ATOM 1454 N N . SER A 1 197 ? 14.531 1.361 9.789 1 91.31 197 SER A N 1
ATOM 1455 C CA . SER A 1 197 ? 15.359 2.514 10.117 1 91.31 197 SER A CA 1
ATOM 1456 C C . SER A 1 197 ? 14.508 3.723 10.492 1 91.31 197 SER A C 1
ATOM 1458 O O . SER A 1 197 ? 13.281 3.662 10.438 1 91.31 197 SER A O 1
ATOM 1460 N N . ASP A 1 198 ? 15.125 4.754 10.852 1 91.88 198 ASP A N 1
ATOM 1461 C CA . ASP A 1 198 ? 14.414 5.992 11.164 1 91.88 198 ASP A CA 1
ATOM 1462 C C . ASP A 1 198 ? 13.883 6.656 9.898 1 91.88 198 ASP A C 1
ATOM 1464 O O . ASP A 1 198 ? 13.055 7.566 9.969 1 91.88 198 ASP A O 1
ATOM 1468 N N . SER A 1 199 ? 14.297 6.102 8.758 1 94.44 199 SER A N 1
ATOM 1469 C CA . SER A 1 199 ? 13.969 6.781 7.512 1 94.44 199 SER A CA 1
ATOM 1470 C C . SER A 1 199 ? 13.055 5.926 6.641 1 94.44 199 SER A C 1
ATOM 1472 O O . SER A 1 199 ? 12.781 6.273 5.488 1 94.44 199 SER A O 1
ATOM 1474 N N . LEU A 1 200 ? 12.625 4.777 7.18 1 95.38 200 LEU A N 1
ATOM 1475 C CA . LEU A 1 200 ? 11.773 3.893 6.391 1 95.38 200 LEU A CA 1
ATOM 1476 C C . LEU A 1 200 ? 10.836 3.098 7.289 1 95.38 200 LEU A C 1
ATOM 1478 O O . LEU A 1 200 ? 11.281 2.285 8.102 1 95.38 200 LEU A O 1
ATOM 1482 N N . LYS A 1 201 ? 9.523 3.301 7.109 1 95.06 201 LYS A N 1
ATOM 1483 C CA . LYS A 1 201 ? 8.508 2.672 7.957 1 95.06 201 LYS A CA 1
ATOM 1484 C C . LYS A 1 201 ? 7.258 2.33 7.156 1 95.06 201 LYS A C 1
ATOM 1486 O O . LYS A 1 201 ? 6.977 2.959 6.133 1 95.06 201 LYS A O 1
ATOM 1491 N N . THR A 1 202 ? 6.57 1.334 7.598 1 95.44 202 THR A N 1
ATOM 1492 C CA . THR A 1 202 ? 5.277 0.979 7.02 1 95.44 202 THR A CA 1
ATOM 1493 C C . THR A 1 202 ? 4.293 0.563 8.109 1 95.44 202 THR A C 1
ATOM 1495 O O . THR A 1 202 ? 4.699 0.184 9.211 1 95.44 202 THR A O 1
ATOM 1498 N N . ALA A 1 203 ? 3 0.692 7.785 1 94.62 203 ALA A N 1
ATOM 1499 C CA . ALA A 1 203 ? 1.977 0.353 8.766 1 94.62 203 ALA A CA 1
ATOM 1500 C C . ALA A 1 203 ? 0.691 -0.107 8.086 1 94.62 203 ALA A C 1
ATOM 1502 O O . ALA A 1 203 ? 0.445 0.222 6.926 1 94.62 203 ALA A O 1
ATOM 1503 N N . ILE A 1 204 ? -0.068 -0.886 8.797 1 93.94 204 ILE A N 1
ATOM 1504 C CA . ILE A 1 204 ? -1.448 -1.188 8.438 1 93.94 204 ILE A CA 1
ATOM 1505 C C . ILE A 1 204 ? -2.391 -0.687 9.523 1 93.94 204 ILE A C 1
ATOM 1507 O O . ILE A 1 204 ? -2.021 -0.639 10.703 1 93.94 204 ILE A O 1
ATOM 1511 N N . LEU A 1 205 ? -3.549 -0.315 9.062 1 94.19 205 LEU A N 1
ATOM 1512 C CA . LEU A 1 205 ? -4.559 0.265 9.938 1 94.19 205 LEU A CA 1
ATOM 1513 C C . LEU A 1 205 ? -5.918 -0.39 9.711 1 94.19 205 LEU A C 1
ATOM 1515 O O . LEU A 1 205 ? -6.266 -0.731 8.578 1 94.19 205 LEU A O 1
ATOM 1519 N N . GLN A 1 206 ? -6.664 -0.57 10.781 1 93.69 206 GLN A N 1
ATOM 1520 C CA . GLN A 1 206 ? -8.086 -0.883 10.727 1 93.69 206 GLN A CA 1
ATOM 1521 C C . GLN A 1 206 ? -8.93 0.275 11.258 1 93.69 206 GLN A C 1
ATOM 1523 O O . GLN A 1 206 ? -8.711 0.738 12.375 1 93.69 206 GLN A O 1
ATOM 1528 N N . PHE A 1 207 ? -9.82 0.698 10.422 1 93.69 207 PHE A N 1
ATOM 1529 C CA . PHE A 1 207 ? -10.633 1.851 10.781 1 93.69 207 PHE A CA 1
ATOM 1530 C C . PHE A 1 207 ? -11.953 1.405 11.406 1 93.69 207 PHE A C 1
ATOM 1532 O O . PHE A 1 207 ? -12.375 0.262 11.227 1 93.69 207 PHE A O 1
ATOM 1539 N N . GLY A 1 208 ? -12.57 2.318 12.117 1 88.5 208 GLY A N 1
ATOM 1540 C CA . GLY A 1 208 ? -13.836 2.047 12.766 1 88.5 208 GLY A CA 1
ATOM 1541 C C . GLY A 1 208 ? -14.969 1.786 11.789 1 88.5 208 GLY A C 1
ATOM 1542 O O . GLY A 1 208 ? -15.922 1.074 12.109 1 88.5 208 GLY A O 1
ATOM 1543 N N . ASN A 1 209 ? -14.812 2.33 10.578 1 88.62 209 ASN A N 1
ATOM 1544 C CA . ASN A 1 209 ? -15.875 2.17 9.586 1 88.62 209 ASN A CA 1
ATOM 1545 C C . ASN A 1 209 ? -15.711 0.872 8.797 1 88.62 209 ASN A C 1
ATOM 1547 O O . ASN A 1 209 ? -16.438 0.633 7.832 1 88.62 209 ASN A O 1
ATOM 1551 N N . GLY A 1 210 ? -14.688 0.082 9.148 1 90.69 210 GLY A N 1
ATOM 1552 C CA . GLY A 1 210 ? -14.516 -1.211 8.508 1 90.69 210 GLY A CA 1
ATOM 1553 C C . GLY A 1 210 ? -13.453 -1.198 7.418 1 90.69 210 GLY A C 1
ATOM 1554 O O . GLY A 1 210 ? -13.07 -2.252 6.906 1 90.69 210 GLY A O 1
ATOM 1555 N N . ALA A 1 211 ? -12.984 -0.051 7.066 1 96 211 ALA A N 1
ATOM 1556 C CA . ALA A 1 211 ? -11.938 0.046 6.047 1 96 211 ALA A CA 1
ATOM 1557 C C . ALA A 1 211 ? -10.602 -0.442 6.586 1 96 211 ALA A C 1
ATOM 1559 O O . ALA A 1 211 ? -10.383 -0.461 7.801 1 96 211 ALA A O 1
ATOM 1560 N N . LEU A 1 212 ? -9.812 -0.895 5.727 1 96.56 212 LEU A N 1
ATOM 1561 C CA . LEU A 1 212 ? -8.414 -1.213 6.004 1 96.56 212 LEU A CA 1
ATOM 1562 C C . LEU A 1 212 ? -7.484 -0.206 5.34 1 96.56 212 LEU A C 1
ATOM 1564 O O . LEU A 1 212 ? -7.875 0.468 4.383 1 96.56 212 LEU A O 1
ATOM 1568 N N . GLY A 1 213 ? -6.352 -0.064 5.879 1 96.19 213 GLY A N 1
ATOM 1569 C CA . GLY A 1 213 ? -5.414 0.881 5.289 1 96.19 213 GLY A CA 1
ATOM 1570 C C . GLY A 1 213 ? -3.971 0.434 5.395 1 96.19 213 GLY A C 1
ATOM 1571 O O . GLY A 1 213 ? -3.643 -0.447 6.195 1 96.19 213 GLY A O 1
ATOM 1572 N N . HIS A 1 214 ? -3.143 0.977 4.539 1 96.38 214 HIS A N 1
ATOM 1573 C CA . HIS A 1 214 ? -1.696 0.815 4.656 1 96.38 214 HIS A CA 1
ATOM 1574 C C . HIS A 1 214 ? -0.966 2.09 4.25 1 96.38 214 HIS A C 1
ATOM 1576 O O . HIS A 1 214 ? -1.471 2.867 3.436 1 96.38 214 HIS A O 1
ATOM 1582 N N . LEU A 1 215 ? 0.158 2.293 4.867 1 97.06 215 LEU A N 1
ATOM 1583 C CA . LEU A 1 215 ? 0.967 3.486 4.645 1 97.06 215 LEU A CA 1
ATOM 1584 C C . LEU A 1 215 ? 2.453 3.15 4.688 1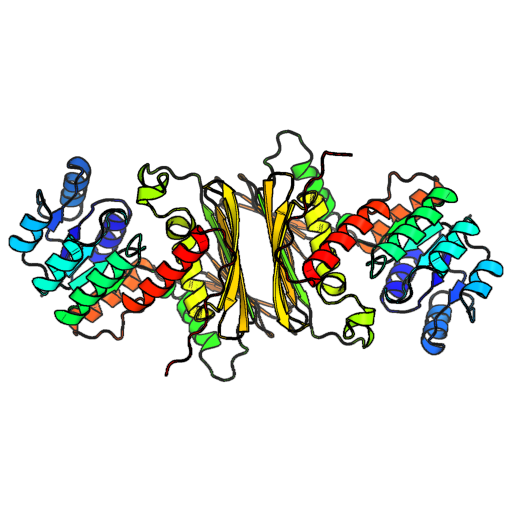 97.06 215 LEU A C 1
ATOM 1586 O O . LEU A 1 215 ? 2.904 2.41 5.566 1 97.06 215 LEU A O 1
ATOM 1590 N N . SER A 1 216 ? 3.16 3.643 3.662 1 97.31 216 SER A N 1
ATOM 1591 C CA . SER A 1 216 ? 4.617 3.648 3.689 1 97.31 216 SER A CA 1
ATOM 1592 C C . SER A 1 216 ? 5.164 5.07 3.727 1 97.31 216 SER A C 1
ATOM 1594 O O . SER A 1 216 ? 4.691 5.941 2.994 1 97.31 216 SER A O 1
ATOM 1596 N N . VAL A 1 217 ? 6.062 5.246 4.602 1 96.88 217 VAL A N 1
ATOM 1597 C CA . VAL A 1 217 ? 6.723 6.539 4.73 1 96.88 217 VAL A CA 1
ATOM 1598 C C . VAL A 1 217 ? 8.234 6.359 4.656 1 96.88 217 VAL A C 1
ATOM 1600 O O . VAL A 1 217 ? 8.781 5.418 5.238 1 96.88 217 VAL A O 1
ATOM 1603 N N . GLY A 1 218 ? 8.867 7.27 3.873 1 96.31 218 GLY A N 1
ATOM 1604 C CA . GLY A 1 218 ? 10.32 7.203 3.76 1 96.31 218 GLY A CA 1
ATOM 1605 C C . GLY A 1 218 ? 10.953 8.539 3.404 1 96.31 218 GLY A C 1
ATOM 1606 O O . GLY A 1 218 ? 10.312 9.383 2.775 1 96.31 218 GLY A O 1
ATOM 1607 N N . SER A 1 219 ? 12.242 8.68 3.834 1 96.31 219 SER A N 1
ATOM 1608 C CA . SER A 1 219 ? 12.984 9.906 3.549 1 96.31 219 SER A CA 1
ATOM 1609 C C . SER A 1 219 ? 14.312 9.602 2.875 1 96.31 219 SER A C 1
ATOM 1611 O O . SER A 1 219 ? 15.32 10.258 3.162 1 96.31 219 SER A O 1
ATOM 1613 N N . THR A 1 220 ? 14.352 8.609 2.014 1 94.62 220 THR A N 1
ATOM 1614 C CA . THR A 1 220 ? 15.578 8.211 1.328 1 94.62 220 THR A CA 1
ATOM 1615 C C . THR A 1 220 ? 15.391 8.258 -0.185 1 94.62 220 THR A C 1
ATOM 1617 O O . THR A 1 220 ? 16.203 7.715 -0.935 1 94.62 220 THR A O 1
ATOM 1620 N N . PHE A 1 221 ? 14.398 8.867 -0.652 1 95.31 221 PHE A N 1
ATOM 1621 C CA . PHE A 1 221 ? 14 8.742 -2.051 1 95.31 221 PHE A CA 1
ATOM 1622 C C . PHE A 1 221 ? 14.32 10.023 -2.816 1 95.31 221 PHE A C 1
ATOM 1624 O O . PHE A 1 221 ? 13.453 10.891 -2.973 1 95.31 221 PHE A O 1
ATOM 1631 N N . GLU A 1 222 ? 15.445 10.047 -3.365 1 91.5 222 GLU A N 1
ATOM 1632 C CA . GLU A 1 222 ? 15.938 11.227 -4.07 1 91.5 222 GLU A CA 1
ATOM 1633 C C . GLU A 1 222 ? 15.109 11.508 -5.324 1 91.5 222 GLU A C 1
ATOM 1635 O O . GLU A 1 222 ? 14.656 12.633 -5.531 1 91.5 222 GLU A O 1
ATOM 1640 N N . ASN A 1 223 ? 14.906 10.477 -6.141 1 87.88 223 ASN A N 1
ATOM 1641 C CA . ASN A 1 223 ? 14.211 10.672 -7.414 1 87.88 223 ASN A CA 1
ATOM 1642 C C . ASN A 1 223 ? 12.914 9.875 -7.473 1 87.88 223 ASN A C 1
ATOM 1644 O O . ASN A 1 223 ? 12.297 9.766 -8.531 1 87.88 223 ASN A O 1
ATOM 1648 N N . ALA A 1 224 ? 12.602 9.305 -6.355 1 83.5 224 ALA A N 1
ATOM 1649 C CA . ALA A 1 224 ? 11.375 8.516 -6.281 1 83.5 224 ALA A CA 1
ATOM 1650 C C . ALA A 1 224 ? 10.398 9.125 -5.281 1 83.5 224 ALA A C 1
ATOM 1652 O O . ALA A 1 224 ? 9.586 8.406 -4.691 1 83.5 224 ALA A O 1
ATOM 1653 N N . HIS A 1 225 ? 10.562 10.344 -5.035 1 82.44 225 HIS A N 1
ATOM 1654 C CA . HIS A 1 225 ? 9.648 11 -4.105 1 82.44 225 HIS A CA 1
ATOM 1655 C C . HIS A 1 225 ? 8.234 11.047 -4.668 1 82.44 225 HIS A C 1
ATOM 1657 O O . HIS A 1 225 ? 8.031 11.359 -5.844 1 82.44 225 HIS A O 1
ATOM 1663 N N . GLN A 1 226 ? 7.359 10.578 -3.834 1 89 226 GLN A N 1
ATOM 1664 C CA . GLN A 1 226 ? 5.953 10.477 -4.207 1 89 226 GLN A CA 1
ATOM 1665 C C . GLN A 1 226 ? 5.047 10.656 -2.992 1 89 226 GLN A C 1
ATOM 1667 O O . GLN A 1 226 ? 5.223 9.992 -1.974 1 89 226 GLN A O 1
ATOM 1672 N N . ARG A 1 227 ? 4.152 11.586 -3.08 1 93.25 227 ARG A N 1
ATOM 1673 C CA . ARG A 1 227 ? 3.051 11.727 -2.135 1 93.25 227 ARG A CA 1
ATOM 1674 C C . ARG A 1 227 ? 1.72 11.367 -2.785 1 93.25 227 ARG A C 1
ATOM 1676 O O . ARG A 1 227 ? 1.223 12.094 -3.645 1 93.25 227 ARG A O 1
ATOM 1683 N N . GLU A 1 228 ? 1.245 10.211 -2.379 1 94.44 228 GLU A N 1
ATOM 1684 C CA . GLU A 1 228 ? 0.027 9.695 -2.998 1 94.44 228 GLU A CA 1
ATOM 1685 C C . GLU A 1 228 ? -0.914 9.102 -1.955 1 94.44 228 GLU A C 1
ATOM 1687 O O . GLU A 1 228 ? -0.468 8.453 -1.005 1 94.44 228 GLU A O 1
ATOM 1692 N N . PHE A 1 229 ? -2.146 9.383 -2.111 1 97.06 229 PHE A N 1
ATOM 1693 C CA . PHE A 1 229 ? -3.229 8.82 -1.313 1 97.06 229 PHE A CA 1
ATOM 1694 C C . PHE A 1 229 ? -4.312 8.227 -2.211 1 97.06 229 PHE A C 1
ATOM 1696 O O . PHE A 1 229 ? -4.668 8.82 -3.232 1 97.06 229 PHE A O 1
ATOM 1703 N N . SER A 1 230 ? -4.789 7.02 -1.874 1 97.75 230 SER A N 1
ATOM 1704 C CA . SER A 1 230 ? -5.832 6.434 -2.713 1 97.75 230 SER A CA 1
ATOM 1705 C C . SER A 1 230 ? -6.91 5.766 -1.866 1 97.75 230 SER A C 1
ATOM 1707 O O . SER A 1 230 ? -6.656 5.371 -0.726 1 97.75 230 SER A O 1
ATOM 1709 N N . ILE A 1 231 ? -8.07 5.68 -2.395 1 97.81 231 ILE A N 1
ATOM 1710 C CA . ILE A 1 231 ? -9.211 5 -1.793 1 97.81 231 ILE A CA 1
ATOM 1711 C C . ILE A 1 231 ? -9.836 4.047 -2.809 1 97.81 231 ILE A C 1
ATOM 1713 O O . ILE A 1 231 ? -10.172 4.449 -3.926 1 97.81 231 ILE A O 1
ATOM 1717 N N . ALA A 1 232 ? -9.961 2.828 -2.43 1 97.69 232 ALA A N 1
ATOM 1718 C CA . ALA A 1 232 ? -10.711 1.868 -3.23 1 97.69 232 ALA A CA 1
ATOM 1719 C C . ALA A 1 232 ? -12.078 1.591 -2.613 1 97.69 232 ALA A C 1
ATOM 1721 O O . ALA A 1 232 ? -12.18 1.311 -1.416 1 97.69 232 ALA A O 1
ATOM 1722 N N . SER A 1 233 ? -13.062 1.748 -3.357 1 96.81 233 SER A N 1
ATOM 1723 C CA . SER A 1 233 ? -14.406 1.264 -3.068 1 96.81 233 SER A CA 1
ATOM 1724 C C . SER A 1 233 ? -14.828 0.177 -4.055 1 96.81 233 SER A C 1
ATOM 1726 O O . SER A 1 233 ? -14.055 -0.208 -4.93 1 96.81 233 SER A O 1
ATOM 1728 N N . SER A 1 234 ? -16.016 -0.336 -3.879 1 94 234 SER A N 1
ATOM 1729 C CA . SER A 1 234 ? -16.453 -1.422 -4.742 1 94 234 SER A CA 1
ATOM 1730 C C . SER A 1 234 ? -16.531 -0.973 -6.199 1 94 234 SER A C 1
ATOM 1732 O O . SER A 1 234 ? -16.344 -1.778 -7.113 1 94 234 SER A O 1
ATOM 1734 N N . ASP A 1 235 ? -16.656 0.347 -6.387 1 93.19 235 ASP A N 1
ATOM 1735 C CA . ASP A 1 235 ? -17.031 0.779 -7.727 1 93.19 235 ASP A CA 1
ATOM 1736 C C . ASP A 1 235 ? -15.898 1.541 -8.398 1 93.19 235 ASP A C 1
ATOM 1738 O O . ASP A 1 235 ? -15.906 1.726 -9.617 1 93.19 235 ASP A O 1
ATOM 1742 N N . ALA A 1 236 ? -14.977 2.047 -7.57 1 96.38 236 ALA A N 1
ATOM 1743 C CA . ALA A 1 236 ? -13.953 2.875 -8.195 1 96.38 236 ALA A CA 1
ATOM 1744 C C . ALA A 1 236 ? -12.703 2.949 -7.32 1 96.38 236 ALA A C 1
ATOM 1746 O O . ALA A 1 236 ? -12.758 2.676 -6.121 1 96.38 236 ALA A O 1
ATOM 1747 N N . LEU A 1 237 ? -11.656 3.203 -7.957 1 96.88 237 LEU A N 1
ATOM 1748 C CA . LEU A 1 237 ? -10.383 3.531 -7.312 1 96.88 237 LEU A CA 1
ATOM 1749 C C . LEU A 1 237 ? -10.023 4.996 -7.539 1 96.88 237 LEU A C 1
ATOM 1751 O O . LEU A 1 237 ? -9.992 5.465 -8.68 1 96.88 237 LEU A O 1
ATOM 1755 N N . HIS A 1 238 ? -9.828 5.707 -6.465 1 97.5 238 HIS A N 1
ATOM 1756 C CA . HIS A 1 238 ? -9.5 7.129 -6.523 1 97.5 238 HIS A CA 1
ATOM 1757 C C . HIS A 1 238 ? -8.07 7.387 -6.074 1 97.5 238 HIS A C 1
ATOM 1759 O O . HIS A 1 238 ? -7.656 6.93 -5.004 1 97.5 238 HIS A O 1
ATOM 1765 N N . PHE A 1 239 ? -7.316 8.133 -6.867 1 96.19 239 PHE A N 1
ATOM 1766 C CA . PHE A 1 239 ? -5.941 8.492 -6.547 1 96.19 239 PHE A CA 1
ATOM 1767 C C . PHE A 1 239 ? -5.801 10 -6.391 1 96.19 239 PHE A C 1
ATOM 1769 O O . PHE A 1 239 ? -6.211 10.766 -7.273 1 96.19 239 PHE A O 1
ATOM 1776 N N . LEU A 1 240 ? -5.254 10.375 -5.281 1 96 240 LEU A N 1
ATOM 1777 C CA . LEU A 1 240 ? -4.898 11.766 -5.023 1 96 240 LEU A CA 1
ATOM 1778 C C . LEU A 1 240 ? -3.385 11.953 -5.059 1 96 240 LEU A C 1
ATOM 1780 O O . LEU A 1 240 ? -2.658 11.336 -4.281 1 96 240 LEU A O 1
ATOM 1784 N N . TRP A 1 241 ? -2.922 12.789 -6.027 1 88.38 241 TRP A N 1
ATOM 1785 C CA . TRP A 1 241 ? -1.513 13.164 -6.082 1 88.38 241 TRP A CA 1
ATOM 1786 C C . TRP A 1 241 ? -1.336 14.523 -6.754 1 88.38 241 TRP A C 1
ATOM 1788 O O . TRP A 1 241 ? -2.051 14.852 -7.703 1 88.38 241 TRP A O 1
ATOM 1798 N N . ASN A 1 242 ? -0.406 15.344 -6.297 1 78.75 242 ASN A N 1
ATOM 1799 C CA . ASN A 1 242 ? -0.048 16.625 -6.898 1 78.75 242 ASN A CA 1
ATOM 1800 C C . ASN A 1 242 ? -1.282 17.469 -7.195 1 78.75 242 ASN A C 1
ATOM 1802 O O . ASN A 1 242 ? -1.439 17.984 -8.305 1 78.75 242 ASN A O 1
ATOM 1806 N N . GLU A 1 243 ? -2.268 17.531 -6.352 1 86.12 243 GLU A N 1
ATOM 1807 C CA . GLU A 1 243 ? -3.488 18.312 -6.465 1 86.12 243 GLU A CA 1
ATOM 1808 C C . GLU A 1 243 ? -4.441 17.719 -7.496 1 86.12 243 GLU A C 1
ATOM 1810 O O . GLU A 1 243 ? -5.379 18.391 -7.941 1 86.12 243 GLU A O 1
ATOM 1815 N N . LYS A 1 244 ? -4.086 16.547 -7.938 1 93 244 LYS A N 1
ATOM 1816 C CA . LYS A 1 244 ? -4.934 15.859 -8.914 1 93 244 LYS A CA 1
ATOM 1817 C C . LYS A 1 244 ? -5.711 14.719 -8.258 1 93 244 LYS A C 1
ATOM 1819 O O . LYS A 1 244 ? -5.258 14.141 -7.273 1 93 244 LYS A O 1
ATOM 1824 N N . LEU A 1 245 ? -6.871 14.516 -8.836 1 97 245 LEU A N 1
ATOM 1825 C CA . LEU A 1 245 ? -7.691 13.367 -8.477 1 97 245 LEU A CA 1
ATOM 1826 C C . LEU A 1 245 ? -7.988 12.5 -9.695 1 97 245 LEU A C 1
ATOM 1828 O O . LEU A 1 245 ? -8.656 12.945 -10.625 1 97 245 LEU A O 1
ATOM 1832 N N . GLU A 1 246 ? -7.414 11.32 -9.719 1 96.38 246 GLU A N 1
ATOM 1833 C CA . GLU A 1 246 ? -7.73 10.352 -10.766 1 96.38 246 GLU A CA 1
ATOM 1834 C C . GLU A 1 246 ? -8.734 9.312 -10.266 1 96.38 246 GLU A C 1
ATOM 1836 O O . GLU A 1 246 ? -8.531 8.703 -9.219 1 96.38 246 GLU A O 1
ATOM 1841 N N . THR A 1 247 ? -9.82 9.172 -10.953 1 96.88 247 THR A N 1
ATOM 1842 C CA . THR A 1 247 ? -10.812 8.141 -10.664 1 96.88 247 THR A CA 1
ATOM 1843 C C . THR A 1 247 ? -10.797 7.062 -11.742 1 96.88 247 THR A C 1
ATOM 1845 O O . THR A 1 247 ? -10.969 7.355 -12.922 1 96.88 247 THR A O 1
ATOM 1848 N N . ARG A 1 248 ? -10.523 5.863 -11.305 1 94.88 248 ARG A N 1
ATOM 1849 C CA . ARG A 1 248 ? -10.547 4.715 -12.203 1 94.88 248 ARG A CA 1
ATOM 1850 C C . ARG A 1 248 ? -11.773 3.846 -11.953 1 94.88 248 ARG A C 1
ATOM 1852 O O . ARG A 1 248 ? -12.008 3.414 -10.82 1 94.88 248 ARG A O 1
ATOM 1859 N N . ARG A 1 249 ? -12.516 3.623 -13 1 92.81 249 ARG A N 1
ATOM 1860 C CA . ARG A 1 249 ? -13.703 2.775 -12.977 1 92.81 249 ARG A CA 1
ATOM 1861 C C . ARG A 1 249 ? -13.734 1.84 -14.18 1 92.81 249 ARG A C 1
ATOM 1863 O O . ARG A 1 249 ? -14.016 2.271 -15.305 1 92.81 249 ARG A O 1
ATOM 1870 N N . GLY A 1 250 ? -13.547 0.561 -13.844 1 87 250 GLY A N 1
ATOM 1871 C CA . GLY A 1 250 ? -13.414 -0.349 -14.969 1 87 250 GLY A CA 1
ATOM 1872 C C . GLY A 1 250 ? -12.25 0.004 -15.883 1 87 250 GLY A C 1
ATOM 1873 O O . GLY A 1 250 ? -11.109 0.112 -15.43 1 87 250 GLY A O 1
ATOM 1874 N N . GLU A 1 251 ? -12.539 0.264 -17.062 1 84.5 251 GLU A N 1
ATOM 1875 C CA . GLU A 1 251 ? -11.492 0.577 -18.031 1 84.5 251 GLU A CA 1
ATOM 1876 C C . GLU A 1 251 ? -11.375 2.082 -18.25 1 84.5 251 GLU A C 1
ATOM 1878 O O . GLU A 1 251 ? -10.516 2.541 -19 1 84.5 251 GLU A O 1
ATOM 1883 N N . GLU A 1 252 ? -12.133 2.805 -17.484 1 91.56 252 GLU A N 1
ATOM 1884 C CA . GLU A 1 252 ? -12.141 4.254 -17.672 1 91.56 252 GLU A CA 1
ATOM 1885 C C . GLU A 1 252 ? -11.359 4.957 -16.578 1 91.56 252 GLU A C 1
ATOM 1887 O O . GLU A 1 252 ? -11.266 4.457 -15.453 1 91.56 252 GLU A O 1
ATOM 1892 N N . SER A 1 253 ? -10.773 6.039 -16.969 1 92.38 253 SER A N 1
ATOM 1893 C CA . SER A 1 253 ? -10.07 6.895 -16.016 1 92.38 253 SER A CA 1
ATOM 1894 C C . SER A 1 253 ? -10.391 8.367 -16.25 1 92.38 253 SER A C 1
ATOM 1896 O O . SER A 1 253 ? -10.453 8.812 -17.406 1 92.38 253 SER A O 1
ATOM 1898 N N . PHE A 1 254 ? -10.719 9.062 -15.172 1 95.25 254 PHE A N 1
ATOM 1899 C CA . PHE A 1 254 ? -10.992 10.492 -15.195 1 95.25 254 PHE A CA 1
ATOM 1900 C C . PHE A 1 254 ? -10.031 11.242 -14.273 1 95.25 254 PHE A C 1
ATOM 1902 O O . PHE A 1 254 ? -9.781 10.812 -13.141 1 95.25 254 PHE A O 1
ATOM 1909 N N . ILE A 1 255 ? -9.508 12.312 -14.852 1 95.38 255 ILE A N 1
ATOM 1910 C CA . ILE A 1 255 ? -8.586 13.102 -14.047 1 95.38 255 ILE A CA 1
ATOM 1911 C C . ILE A 1 255 ? -9.156 14.5 -13.828 1 95.38 255 ILE A C 1
ATOM 1913 O O . ILE A 1 255 ? -9.523 15.18 -14.789 1 95.38 255 ILE A O 1
ATOM 1917 N N . PHE A 1 256 ? -9.227 14.883 -12.633 1 95.94 256 PHE A N 1
ATOM 1918 C CA . PHE A 1 256 ? -9.555 16.25 -12.219 1 95.94 256 PHE A CA 1
ATOM 1919 C C . PHE A 1 256 ? -8.305 16.984 -11.734 1 95.94 256 PHE A C 1
ATOM 1921 O O . PHE A 1 256 ? -7.605 16.5 -10.844 1 95.94 256 PHE A O 1
ATOM 1928 N N . CYS A 1 257 ? -8.023 18.094 -12.305 1 92.94 257 CYS A N 1
ATOM 1929 C CA . CYS A 1 257 ? -6.895 18.922 -11.891 1 92.94 257 CYS A CA 1
ATOM 1930 C C . CYS A 1 257 ? -7.355 20.109 -11.062 1 92.94 257 CYS A C 1
ATOM 1932 O O . CYS A 1 257 ? -8.031 21 -11.578 1 92.94 257 CYS A O 1
ATOM 1934 N N . GLY A 1 258 ? -6.953 20.016 -9.812 1 88.88 258 GLY A N 1
ATOM 1935 C CA . GLY A 1 258 ? -7.285 21.141 -8.953 1 88.88 258 GLY A CA 1
ATOM 1936 C C . GLY A 1 258 ? -6.504 22.391 -9.297 1 88.88 258 GLY A C 1
ATOM 1937 O O . GLY A 1 258 ? -5.359 22.312 -9.75 1 88.88 258 GLY A O 1
ATOM 1938 N N . ARG A 1 259 ? -7.133 23.594 -9.281 1 78.94 259 ARG A N 1
ATOM 1939 C CA . ARG A 1 259 ? -6.523 24.859 -9.672 1 78.94 259 ARG A CA 1
ATOM 1940 C C . ARG A 1 259 ? -6.039 25.641 -8.445 1 78.94 259 ARG A C 1
ATOM 1942 O O . ARG A 1 259 ? -5.227 26.562 -8.57 1 78.94 259 ARG A O 1
ATOM 1949 N N . ASP A 1 260 ? -6.371 25.094 -7.406 1 75.94 260 ASP A N 1
ATOM 1950 C CA . ASP A 1 260 ? -6.113 25.953 -6.262 1 75.94 260 ASP A CA 1
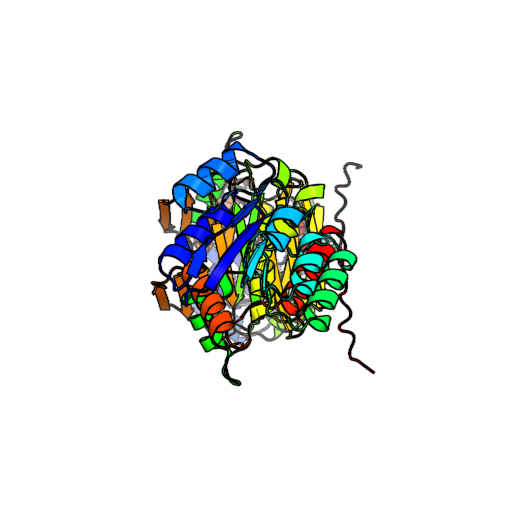ATOM 1951 C C . ASP A 1 260 ? -4.887 25.484 -5.484 1 75.94 260 ASP A C 1
ATOM 1953 O O . ASP A 1 260 ? -4.578 24.297 -5.457 1 75.94 260 ASP A O 1
ATOM 1957 N N . ASP A 1 261 ? -4.23 26.453 -4.988 1 90.75 261 ASP A N 1
ATOM 1958 C CA . ASP A 1 261 ? -3.195 26.266 -3.977 1 90.75 261 ASP A CA 1
ATOM 1959 C C . ASP A 1 261 ? -3.811 25.906 -2.625 1 90.75 261 ASP A C 1
ATOM 1961 O O . ASP A 1 261 ? -4.484 26.719 -2.008 1 90.75 261 ASP A O 1
ATOM 1965 N N . ALA A 1 262 ? -3.561 24.703 -2.201 1 94.62 262 ALA A N 1
ATOM 1966 C CA . ALA A 1 262 ? -4.184 24.188 -0.983 1 94.62 262 ALA A CA 1
ATOM 1967 C C . ALA A 1 262 ? -3.785 25.031 0.23 1 94.62 262 ALA A C 1
ATOM 1969 O O . ALA A 1 262 ? -4.598 25.25 1.132 1 94.62 262 ALA A O 1
ATOM 1970 N N . LEU A 1 263 ? -2.58 25.469 0.264 1 96.75 263 LEU A N 1
ATOM 1971 C CA . LEU A 1 263 ? -2.117 26.297 1.375 1 96.75 263 LEU A CA 1
ATOM 1972 C C . LEU A 1 263 ? -2.826 27.641 1.383 1 96.75 263 LEU A C 1
ATOM 1974 O O . LEU A 1 263 ? -3.215 28.141 2.441 1 96.75 263 LEU A O 1
ATOM 1978 N N . LEU A 1 264 ? -2.977 28.25 0.242 1 97.38 264 LEU A N 1
ATOM 1979 C CA . LEU A 1 264 ? -3.729 29.5 0.139 1 97.38 264 LEU A CA 1
ATOM 1980 C C . LEU A 1 264 ? -5.172 29.297 0.584 1 97.38 264 LEU A C 1
ATOM 1982 O O . LEU A 1 264 ? -5.719 30.125 1.324 1 97.38 264 LEU A O 1
ATOM 1986 N N . ALA A 1 265 ? -5.715 28.188 0.126 1 96.94 265 ALA A N 1
ATOM 1987 C CA . ALA A 1 265 ? -7.098 27.891 0.5 1 96.94 265 ALA A CA 1
ATOM 1988 C C . ALA A 1 265 ? -7.234 27.734 2.012 1 96.94 265 ALA A C 1
ATOM 1990 O O . ALA A 1 265 ? -8.203 28.203 2.607 1 96.94 265 ALA A O 1
ATOM 1991 N N . GLN A 1 266 ? -6.328 27.078 2.629 1 97.94 266 GLN A N 1
ATOM 1992 C CA . GLN A 1 266 ? -6.328 26.891 4.074 1 97.94 266 GLN A CA 1
ATOM 1993 C C . GLN A 1 266 ? -6.238 28.234 4.801 1 97.94 266 GLN A C 1
ATOM 1995 O O . GLN A 1 266 ? -7.004 28.484 5.734 1 97.94 266 GLN A O 1
ATOM 2000 N N . ASN A 1 267 ? -5.32 29.078 4.352 1 98.5 267 ASN A N 1
ATOM 2001 C CA . ASN A 1 267 ? -5.16 30.391 4.977 1 98.5 267 ASN A CA 1
ATOM 2002 C C . ASN A 1 267 ? -6.391 31.266 4.754 1 98.5 267 ASN A C 1
ATOM 2004 O O . ASN A 1 267 ? -6.793 32 5.648 1 98.5 267 ASN A O 1
ATOM 2008 N N . ALA A 1 268 ? -6.973 31.203 3.58 1 98.06 268 ALA A N 1
ATOM 2009 C CA . ALA A 1 268 ? -8.188 31.969 3.297 1 98.06 268 ALA A CA 1
ATOM 2010 C C . ALA A 1 268 ? -9.32 31.562 4.234 1 98.06 268 ALA A C 1
ATOM 2012 O O . ALA A 1 268 ? -10.023 32.406 4.773 1 98.06 268 ALA A O 1
ATOM 2013 N N . ALA A 1 269 ? -9.461 30.297 4.395 1 98.06 269 ALA A N 1
ATOM 2014 C CA . ALA A 1 269 ? -10.477 29.797 5.316 1 98.06 269 ALA A CA 1
ATOM 2015 C C . ALA A 1 269 ? -10.227 30.297 6.734 1 98.06 269 ALA A C 1
ATOM 2017 O O . ALA A 1 269 ? -11.164 30.672 7.445 1 98.06 269 ALA A O 1
ATOM 2018 N N . TRP A 1 270 ? -8.953 30.266 7.105 1 98.5 270 TRP A N 1
ATOM 2019 C CA . TRP A 1 270 ? -8.578 30.719 8.438 1 98.5 270 TRP A CA 1
ATOM 2020 C C . TRP A 1 270 ? -8.898 32.219 8.617 1 98.5 270 TRP A C 1
ATOM 2022 O O . TRP A 1 270 ? -9.516 32.594 9.609 1 98.5 270 TRP A O 1
ATOM 2032 N N . ILE A 1 271 ? -8.602 33.062 7.652 1 98.38 271 ILE A N 1
ATOM 2033 C CA . ILE A 1 271 ? -8.844 34.5 7.711 1 98.38 271 ILE A CA 1
ATOM 2034 C C . ILE A 1 271 ? -10.344 34.75 7.75 1 98.38 271 ILE A C 1
ATOM 2036 O O . ILE A 1 271 ? -10.812 35.625 8.508 1 98.38 271 ILE A O 1
ATOM 2040 N N . ARG A 1 272 ? -11.102 34 7 1 97.81 272 ARG A N 1
ATOM 2041 C CA . ARG A 1 272 ? -12.555 34.156 7.043 1 97.81 272 ARG A CA 1
ATOM 2042 C C . ARG A 1 272 ? -13.094 33.812 8.43 1 97.81 272 ARG A C 1
ATOM 2044 O O . ARG A 1 272 ? -14 34.5 8.93 1 97.81 272 ARG A O 1
ATOM 2051 N N . SER A 1 273 ? -12.57 32.781 8.984 1 98.19 273 SER A N 1
ATOM 2052 C CA . SER A 1 273 ? -12.992 32.375 10.328 1 98.19 273 SER A CA 1
ATOM 2053 C C . SER A 1 273 ? -12.688 33.5 11.336 1 98.19 273 SER A C 1
ATOM 2055 O O . SER A 1 273 ? -13.516 33.781 12.203 1 98.19 273 SER A O 1
ATOM 2057 N N . LEU A 1 274 ? -11.547 34.094 11.219 1 98 274 LEU A N 1
ATOM 2058 C CA . LEU A 1 274 ? -11.164 35.188 12.117 1 98 274 LEU A CA 1
ATOM 2059 C C . LEU A 1 274 ? -12.086 36.406 11.945 1 98 274 LEU A C 1
ATOM 2061 O O . LEU A 1 274 ? -12.477 37.031 12.922 1 98 274 LEU A O 1
ATOM 2065 N N . ASN A 1 275 ? -12.461 36.688 10.711 1 96.88 275 ASN A N 1
ATOM 2066 C CA . ASN A 1 275 ? -13.32 37.812 10.414 1 96.88 275 ASN A CA 1
ATOM 2067 C C . ASN A 1 275 ? -14.742 37.594 10.922 1 96.88 275 ASN A C 1
ATOM 2069 O O . ASN A 1 275 ? -15.375 38.531 11.422 1 96.88 275 ASN A O 1
ATOM 2073 N N . THR A 1 276 ? -15.227 36.375 10.836 1 95.94 276 THR A N 1
ATOM 2074 C CA . THR A 1 276 ? -16.625 36.094 11.164 1 95.94 276 THR A CA 1
ATOM 2075 C C . THR A 1 276 ? -16.75 35.625 12.602 1 95.94 276 THR A C 1
ATOM 2077 O O . THR A 1 276 ? -17.844 35.625 13.172 1 95.94 276 THR A O 1
ATOM 2080 N N . GLY A 1 277 ? -15.672 35.062 13.109 1 95.62 277 GLY A N 1
ATOM 2081 C CA . GLY A 1 277 ? -15.703 34.469 14.438 1 95.62 277 GLY A CA 1
ATOM 2082 C C . GLY A 1 277 ? -16.281 33.062 14.453 1 95.62 277 GLY A C 1
ATOM 2083 O O . GLY A 1 277 ? -16.609 32.531 15.523 1 95.62 277 GLY A O 1
ATOM 2084 N N . LYS A 1 278 ? -16.406 32.469 13.219 1 93.38 278 LYS A N 1
ATOM 2085 C CA . LYS A 1 278 ? -17.031 31.172 13.109 1 93.38 278 LYS A CA 1
ATOM 2086 C C . LYS A 1 278 ? -15.992 30.094 12.812 1 93.38 278 LYS A C 1
ATOM 2088 O O . LYS A 1 278 ? -15.047 30.312 12.055 1 93.38 278 LYS A O 1
ATOM 2093 N N . LYS A 1 279 ? -16.312 28.906 13.375 1 93.94 279 LYS A N 1
ATOM 2094 C CA . LYS A 1 279 ? -15.383 27.781 13.258 1 93.94 279 LYS A CA 1
ATOM 2095 C C . LYS A 1 279 ? -15.703 26.938 12.031 1 93.94 279 LYS A C 1
ATOM 2097 O O . LYS A 1 279 ? -14.945 26.031 11.68 1 93.94 279 LYS A O 1
ATOM 2102 N N . ALA A 1 280 ? -16.703 27.25 11.328 1 89.94 280 ALA A N 1
ATOM 2103 C CA . ALA A 1 280 ? -17.281 26.359 10.328 1 89.94 280 ALA A CA 1
ATOM 2104 C C . ALA A 1 280 ? -16.297 26.109 9.188 1 89.94 280 ALA A C 1
ATOM 2106 O O . ALA A 1 280 ? -16.328 25.047 8.562 1 89.94 280 ALA A O 1
ATOM 2107 N N . GLU A 1 281 ? -15.398 27.016 8.969 1 94.06 281 GLU A N 1
ATOM 2108 C CA . GLU A 1 281 ? -14.492 26.906 7.828 1 94.06 281 GLU A CA 1
ATOM 2109 C C . GLU A 1 281 ? -13.195 26.203 8.227 1 94.06 281 GLU A C 1
ATOM 2111 O O . GLU A 1 281 ? -12.359 25.891 7.371 1 94.06 281 GLU A O 1
ATOM 2116 N N . ILE A 1 282 ? -13.008 25.969 9.5 1 97.88 282 ILE A N 1
ATOM 2117 C CA . ILE A 1 282 ? -11.805 25.297 9.977 1 97.88 282 ILE A CA 1
ATOM 2118 C C . ILE A 1 282 ? -11.961 23.781 9.797 1 97.88 282 ILE A C 1
ATOM 2120 O O . ILE A 1 282 ? -12.75 23.141 10.508 1 97.88 282 ILE A O 1
ATOM 2124 N N . ARG A 1 283 ? -11.148 23.219 8.953 1 97.94 283 ARG A N 1
ATOM 2125 C CA . ARG A 1 283 ? -11.305 21.812 8.602 1 97.94 283 ARG A CA 1
ATOM 2126 C C . ARG A 1 283 ? -10.391 20.938 9.445 1 97.94 283 ARG A C 1
ATOM 2128 O O . ARG A 1 283 ? -10.516 19.703 9.43 1 97.94 283 ARG A O 1
ATOM 2135 N N . ASN A 1 284 ? -9.469 21.516 10.102 1 98.38 284 ASN A N 1
ATOM 2136 C CA . ASN A 1 284 ? -8.594 20.812 11.031 1 98.38 284 ASN A CA 1
ATOM 2137 C C . ASN A 1 284 ? -8.516 21.531 12.375 1 98.38 284 ASN A C 1
ATOM 2139 O O . ASN A 1 284 ? -7.625 22.344 12.602 1 98.38 284 ASN A O 1
ATOM 2143 N N . THR A 1 285 ? -9.438 21.172 13.273 1 98.31 285 THR A N 1
ATOM 2144 C CA . THR A 1 285 ? -9.461 21.75 14.609 1 98.31 285 THR A CA 1
ATOM 2145 C C . THR A 1 285 ? -8.34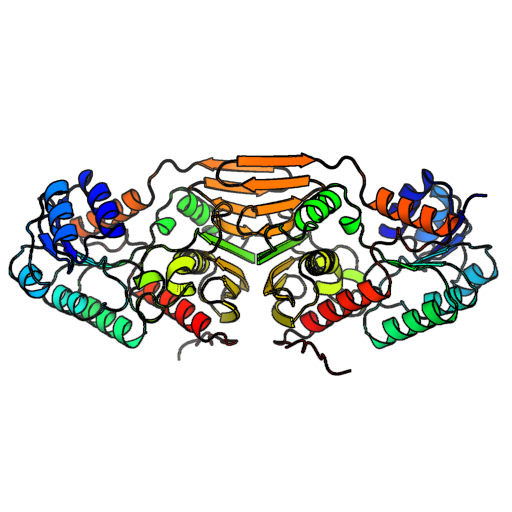4 21.172 15.469 1 98.31 285 THR A C 1
ATOM 2147 O O . THR A 1 285 ? -7.754 20.141 15.125 1 98.31 285 THR A O 1
ATOM 2150 N N . TYR A 1 286 ? -8.078 21.797 16.531 1 98.62 286 TYR A N 1
ATOM 2151 C CA . TYR A 1 286 ? -7.047 21.297 17.438 1 98.62 286 TYR A CA 1
ATOM 2152 C C . TYR A 1 286 ? -7.418 19.922 17.969 1 98.62 286 TYR A C 1
ATOM 2154 O O . TYR A 1 286 ? -6.57 19.031 18.062 1 98.62 286 TYR A O 1
ATOM 2162 N N . ALA A 1 287 ? -8.688 19.75 18.328 1 97.5 287 ALA A N 1
ATOM 2163 C CA . ALA A 1 287 ? -9.164 18.469 18.844 1 97.5 287 ALA A CA 1
ATOM 2164 C C . ALA A 1 287 ? -8.977 17.344 17.812 1 97.5 287 ALA A C 1
ATOM 2166 O O . ALA A 1 287 ? -8.57 16.234 18.172 1 97.5 287 ALA A O 1
ATOM 2167 N N . ASP A 1 288 ? -9.273 17.641 16.625 1 97.56 288 ASP A N 1
ATOM 2168 C CA . ASP A 1 288 ? -9.117 16.641 15.57 1 97.56 288 ASP A CA 1
ATOM 2169 C C . ASP A 1 288 ? -7.648 16.312 15.328 1 97.56 288 ASP A C 1
ATOM 2171 O O . ASP A 1 288 ? -7.281 15.156 15.148 1 97.56 288 ASP A O 1
ATOM 2175 N N . ALA A 1 289 ? -6.828 17.344 15.336 1 98.44 289 ALA A N 1
ATOM 2176 C CA . ALA A 1 289 ? -5.391 17.156 15.148 1 98.44 289 ALA A CA 1
ATOM 2177 C C . ALA A 1 289 ? -4.793 16.312 16.266 1 98.44 289 ALA A C 1
ATOM 2179 O O . ALA A 1 289 ? -3.832 15.578 16.047 1 98.44 289 ALA A O 1
ATOM 2180 N N . MET A 1 290 ? -5.359 16.391 17.438 1 97.81 290 MET A N 1
ATOM 2181 C CA . MET A 1 290 ? -4.891 15.586 18.562 1 97.81 290 MET A CA 1
ATOM 2182 C C . MET A 1 290 ? -5.133 14.102 18.281 1 97.81 290 MET A C 1
ATOM 2184 O O . MET A 1 290 ? -4.348 13.258 18.719 1 97.81 290 MET A O 1
ATOM 2188 N N . LYS A 1 291 ? -6.191 13.797 17.578 1 97.12 291 LYS A N 1
ATOM 2189 C CA . LYS A 1 291 ? -6.453 12.406 17.234 1 97.12 291 LYS A CA 1
ATOM 2190 C C . LYS A 1 291 ? -5.391 11.875 16.266 1 97.12 291 LYS A C 1
ATOM 2192 O O . LYS A 1 291 ? -4.953 10.727 16.391 1 97.12 291 LYS A O 1
ATOM 2197 N N . THR A 1 292 ? -4.969 12.719 15.352 1 97.56 292 THR A N 1
ATOM 2198 C CA . THR A 1 292 ? -3.904 12.312 14.445 1 97.56 292 THR A CA 1
ATOM 2199 C C . THR A 1 292 ? -2.582 12.164 15.188 1 97.56 292 THR A C 1
ATOM 2201 O O . THR A 1 292 ? -1.812 11.242 14.922 1 97.56 292 THR A O 1
ATOM 2204 N N . LEU A 1 293 ? -2.352 13.07 16.125 1 97.31 293 LEU A N 1
ATOM 2205 C CA . LEU A 1 293 ? -1.173 12.953 16.984 1 97.31 293 LEU A CA 1
ATOM 2206 C C . LEU A 1 293 ? -1.166 11.617 17.719 1 97.31 293 LEU A C 1
ATOM 2208 O O . LEU A 1 293 ? -0.151 10.914 17.734 1 97.31 293 LEU A O 1
ATOM 2212 N N . ARG A 1 294 ? -2.301 11.289 18.266 1 95.19 294 ARG A N 1
ATOM 2213 C CA . ARG A 1 294 ? -2.416 10.031 19 1 95.19 294 ARG A CA 1
ATOM 2214 C C . ARG A 1 294 ? -2.084 8.844 18.109 1 95.19 294 ARG A C 1
ATOM 2216 O O . ARG A 1 294 ? -1.396 7.914 18.547 1 95.19 294 ARG A O 1
ATOM 2223 N N . LEU A 1 295 ? -2.529 8.859 16.938 1 94.69 295 LEU A N 1
ATOM 2224 C CA . LEU A 1 295 ? -2.254 7.801 15.977 1 94.69 295 LEU A CA 1
ATOM 2225 C C . LEU A 1 295 ? -0.762 7.711 15.672 1 94.69 295 LEU A C 1
ATOM 2227 O O . LEU A 1 295 ? -0.18 6.625 15.703 1 94.69 295 LEU A O 1
ATOM 2231 N N . GLY A 1 296 ? -0.138 8.859 15.375 1 94.88 296 GLY A N 1
ATOM 2232 C CA . GLY A 1 296 ? 1.293 8.867 15.117 1 94.88 296 GLY A CA 1
ATOM 2233 C C . GLY A 1 296 ? 2.111 8.344 16.281 1 94.88 296 GLY A C 1
ATOM 2234 O O . GLY A 1 296 ? 3.074 7.598 16.078 1 94.88 296 GLY A O 1
ATOM 2235 N N . LEU A 1 297 ? 1.71 8.742 17.484 1 94.12 297 LEU A N 1
ATOM 2236 C CA . LEU A 1 297 ? 2.402 8.289 18.688 1 94.12 297 LEU A CA 1
ATOM 2237 C C . LEU A 1 297 ? 2.246 6.781 18.875 1 94.12 297 LEU A C 1
ATOM 2239 O O . LEU A 1 297 ? 3.189 6.102 19.281 1 94.12 297 LEU A O 1
ATOM 2243 N N . ALA A 1 298 ? 1.106 6.273 18.547 1 92 298 ALA A N 1
ATOM 2244 C CA . ALA A 1 298 ? 0.875 4.832 18.625 1 92 298 ALA A CA 1
ATOM 2245 C C . ALA A 1 298 ? 1.768 4.082 17.656 1 92 298 ALA A C 1
ATOM 2247 O O . ALA A 1 298 ? 2.322 3.031 17.984 1 92 298 ALA A O 1
ATOM 2248 N N . LEU A 1 299 ? 1.924 4.621 16.5 1 92.69 299 LEU A N 1
ATOM 2249 C CA . LEU A 1 299 ? 2.742 3.992 15.477 1 92.69 299 LEU A CA 1
ATOM 2250 C C . LEU A 1 299 ? 4.219 4.012 15.867 1 92.69 299 LEU A C 1
ATOM 2252 O O . LEU A 1 299 ? 4.965 3.092 15.523 1 92.69 299 LEU A O 1
ATOM 2256 N N . ASN A 1 300 ? 4.664 5.055 16.531 1 90.62 300 ASN A N 1
ATOM 2257 C CA . ASN A 1 300 ? 6.039 5.148 17.016 1 90.62 300 ASN A CA 1
ATOM 2258 C C . ASN A 1 300 ? 6.344 4.07 18.047 1 90.62 300 ASN A C 1
ATOM 2260 O O . ASN A 1 300 ? 7.48 3.604 18.156 1 90.62 300 ASN A O 1
ATOM 2264 N N . ARG A 1 301 ? 5.465 3.615 18.766 1 80.88 301 ARG A N 1
ATOM 2265 C CA . ARG A 1 301 ? 5.668 2.607 19.797 1 80.88 301 ARG A CA 1
ATOM 2266 C C . ARG A 1 301 ? 5.695 1.205 19.203 1 80.88 301 ARG A C 1
ATOM 2268 O O . ARG A 1 301 ? 5.98 0.23 19.891 1 80.88 301 ARG A O 1
ATOM 2275 N N . LYS A 1 302 ? 6.055 0.97 17.719 1 62.62 302 LYS A N 1
ATOM 2276 C CA . LYS A 1 302 ? 6.359 -0.189 16.891 1 62.62 302 LYS A CA 1
ATOM 2277 C C . LYS A 1 302 ? 5.449 -1.365 17.219 1 62.62 302 LYS A C 1
ATOM 2279 O O . LYS A 1 302 ? 5.793 -2.52 16.953 1 62.62 302 LYS A O 1
ATOM 2284 N N . SER A 1 303 ? 4.562 -1.123 18.047 1 56.88 303 SER A N 1
ATOM 2285 C CA . SER A 1 303 ? 3.836 -2.264 18.609 1 56.88 303 SER A CA 1
ATOM 2286 C C . SER A 1 303 ? 2.404 -2.312 18.078 1 56.88 303 SER A C 1
ATOM 2288 O O . SER A 1 303 ? 1.903 -1.325 17.531 1 56.88 303 SER A O 1
ATOM 2290 N N . PHE A 1 304 ? 2.139 -3.594 17.75 1 50.47 304 PHE A N 1
ATOM 2291 C CA . PHE A 1 304 ? 0.695 -3.773 17.656 1 50.47 304 PHE A CA 1
ATOM 2292 C C . PHE A 1 304 ? -0.029 -2.957 18.719 1 50.47 304 PHE A C 1
ATOM 2294 O O . PHE A 1 304 ? 0.366 -2.961 19.891 1 50.47 304 PHE A O 1
ATOM 2301 N N . ALA A 1 305 ? -0.57 -1.956 18.281 1 44.78 305 ALA A N 1
ATOM 2302 C CA . ALA A 1 305 ? -1.45 -1.264 19.219 1 44.78 305 ALA A CA 1
ATOM 2303 C C . ALA A 1 305 ? -2.914 -1.439 18.828 1 44.78 305 ALA A C 1
ATOM 2305 O O . ALA A 1 305 ? -3.254 -1.426 17.641 1 44.78 305 ALA A O 1
ATOM 2306 N N . ASP A 1 306 ? -3.791 -2.111 19.766 1 42.75 306 ASP A N 1
ATOM 2307 C CA . ASP A 1 306 ? -5.242 -2.143 19.609 1 42.75 306 ASP A CA 1
ATOM 2308 C C . ASP A 1 306 ? -5.879 -0.865 20.156 1 42.75 306 ASP A C 1
ATOM 2310 O O . ASP A 1 306 ? -5.621 -0.474 21.297 1 42.75 306 ASP A O 1
ATOM 2314 N N . PHE A 1 307 ? -6.262 0.035 19.391 1 38.31 307 PHE A N 1
ATOM 2315 C CA . PHE A 1 307 ? -6.965 1.24 19.812 1 38.31 307 PHE A CA 1
ATOM 2316 C C . PHE A 1 307 ? -8.391 0.914 20.234 1 38.31 307 PHE A C 1
ATOM 2318 O O . PHE A 1 307 ? -9.148 0.321 19.469 1 38.31 307 PHE A O 1
ATOM 2325 N N . ALA A 1 308 ? -8.664 0.401 21.422 1 33.78 308 ALA A N 1
ATOM 2326 C CA . ALA A 1 308 ? -10.031 0.144 21.875 1 33.78 308 ALA A CA 1
ATOM 2327 C C . ALA A 1 308 ? -10.969 1.267 21.438 1 33.78 308 ALA A C 1
ATOM 2329 O O . ALA A 1 308 ? -10.68 2.445 21.656 1 33.78 308 ALA A O 1
ATOM 2330 N N . VAL A 1 309 ? -11.75 1.041 20.453 1 36.69 309 VAL A N 1
ATOM 2331 C CA . VAL A 1 309 ? -12.906 1.928 20.375 1 36.69 309 VAL A CA 1
ATOM 2332 C C . VAL A 1 309 ? -13.57 2.037 21.734 1 36.69 309 VAL A C 1
ATOM 2334 O O . VAL A 1 309 ? -14.078 1.046 22.281 1 36.69 309 VAL A O 1
ATOM 2337 N N . ASN A 1 310 ? -13.211 2.674 22.703 1 26.56 310 ASN A N 1
ATOM 2338 C CA . ASN A 1 310 ? -14.078 2.914 23.859 1 26.56 310 ASN A CA 1
ATOM 2339 C C . ASN A 1 310 ? -15.438 3.449 23.422 1 26.56 310 ASN A C 1
ATOM 2341 O O . ASN A 1 310 ? -15.531 4.535 22.859 1 26.56 310 ASN A O 1
ATOM 2345 N N . SER A 1 311 ? -16.516 2.641 23.094 1 24.14 311 SER A N 1
ATOM 2346 C CA . SER A 1 311 ? -17.844 3.119 23.422 1 24.14 311 SER A CA 1
ATOM 2347 C C . SER A 1 311 ? -17.859 3.932 24.719 1 24.14 311 SER A C 1
ATOM 2349 O O . SER A 1 311 ? -17.109 3.629 25.641 1 24.14 311 SER A O 1
ATOM 2351 N N . GLN A 1 312 ? -18.453 5.109 25.078 1 20.5 312 GLN A N 1
ATOM 2352 C CA . GLN A 1 312 ? -18.891 5.527 26.406 1 20.5 312 GLN A CA 1
ATOM 2353 C C . GLN A 1 312 ? -19.344 4.332 27.25 1 20.5 312 GLN A C 1
ATOM 2355 O O . GLN A 1 312 ? -19.766 3.312 26.703 1 20.5 312 GLN A O 1
ATOM 2360 N N . ASN A 1 313 ? -19.547 4.734 28.688 1 17.62 313 ASN A N 1
ATOM 2361 C CA . ASN A 1 313 ? -20.781 4.988 29.422 1 17.62 313 ASN A CA 1
ATOM 2362 C C . ASN A 1 313 ? -21.906 5.41 28.5 1 17.62 313 ASN A C 1
ATOM 2364 O O . ASN A 1 313 ? -21.734 6.285 27.656 1 17.62 313 ASN A O 1
ATOM 2368 N N . MET B 1 1 ? 9.375 -35.875 -30.875 1 88.19 1 MET B N 1
ATOM 2369 C CA . MET B 1 1 ? 7.945 -36.125 -30.719 1 88.19 1 MET B CA 1
ATOM 2370 C C . MET B 1 1 ? 7.336 -35.125 -29.734 1 88.19 1 MET B C 1
ATOM 2372 O O . MET B 1 1 ? 8 -34.688 -28.797 1 88.19 1 MET B O 1
ATOM 2376 N N . PRO B 1 2 ? 6.113 -34.812 -30.016 1 95.5 2 PRO B N 1
ATOM 2377 C CA . PRO B 1 2 ? 5.516 -33.844 -29.094 1 95.5 2 PRO B CA 1
ATOM 2378 C C . PRO B 1 2 ? 5.363 -34.375 -27.672 1 95.5 2 PRO B C 1
ATOM 2380 O O . PRO B 1 2 ? 5.164 -35.562 -27.484 1 95.5 2 PRO B O 1
ATOM 2383 N N . ILE B 1 3 ? 5.496 -33.5 -26.719 1 97.81 3 ILE B N 1
ATOM 2384 C CA . ILE B 1 3 ? 5.309 -33.844 -25.312 1 97.81 3 ILE B CA 1
ATOM 2385 C C . ILE B 1 3 ? 3.857 -34.25 -25.062 1 97.81 3 ILE B C 1
ATOM 2387 O O . ILE B 1 3 ? 2.932 -33.531 -25.422 1 97.81 3 ILE B O 1
ATOM 2391 N N . GLN B 1 4 ? 3.648 -35.406 -24.531 1 98.62 4 GLN B N 1
ATOM 2392 C CA . GLN B 1 4 ? 2.305 -35.875 -24.234 1 98.62 4 GLN B CA 1
ATOM 2393 C C . GLN B 1 4 ? 1.835 -35.406 -22.859 1 98.62 4 GLN B C 1
ATOM 2395 O O . GLN B 1 4 ? 2.414 -35.75 -21.844 1 98.62 4 GLN B O 1
ATOM 2400 N N . ILE B 1 5 ? 0.719 -34.656 -22.875 1 98.81 5 ILE B N 1
ATOM 2401 C CA . ILE B 1 5 ? 0.318 -33.938 -21.656 1 98.81 5 ILE B CA 1
ATOM 2402 C C . ILE B 1 5 ? -1.06 -34.438 -21.219 1 98.81 5 ILE B C 1
ATOM 2404 O O . ILE B 1 5 ? -1.964 -34.594 -22.031 1 98.81 5 ILE B O 1
ATOM 2408 N N . GLY B 1 6 ? -1.204 -34.719 -19.953 1 98.88 6 GLY B N 1
ATOM 2409 C CA . GLY B 1 6 ? -2.496 -34.938 -19.312 1 98.88 6 GLY B CA 1
ATOM 2410 C C . GLY B 1 6 ? -2.926 -33.781 -18.422 1 98.88 6 GLY B C 1
ATOM 2411 O O . GLY B 1 6 ? -2.088 -33.031 -17.938 1 98.88 6 GLY B O 1
ATOM 2412 N N . PHE B 1 7 ? -4.262 -33.656 -18.188 1 98.88 7 PHE B N 1
ATOM 2413 C CA . PHE B 1 7 ? -4.816 -32.656 -17.297 1 98.88 7 PHE B CA 1
ATOM 2414 C C . PHE B 1 7 ? -5.656 -33.281 -16.203 1 98.88 7 PHE B C 1
ATOM 2416 O O . PHE B 1 7 ? -6.559 -34.062 -16.484 1 98.88 7 PHE B O 1
ATOM 2423 N N . LEU B 1 8 ? -5.293 -33 -15 1 98.81 8 LEU B N 1
ATOM 2424 C CA . LEU B 1 8 ? -6.191 -33.219 -13.875 1 98.81 8 LEU B CA 1
ATOM 2425 C C . LEU B 1 8 ? -6.934 -31.953 -13.508 1 98.81 8 LEU B C 1
ATOM 2427 O O . LEU B 1 8 ? -6.34 -31.016 -12.953 1 98.81 8 LEU B O 1
ATOM 2431 N N . GLY B 1 9 ? -8.195 -31.891 -13.703 1 98 9 GLY B N 1
ATOM 2432 C CA . GLY B 1 9 ? -8.977 -30.672 -13.672 1 98 9 GLY B CA 1
ATOM 2433 C C . GLY B 1 9 ? -9.203 -30.078 -15.047 1 98 9 GLY B C 1
ATOM 2434 O O . GLY B 1 9 ? -8.281 -30.016 -15.867 1 98 9 GLY B O 1
ATOM 2435 N N . ALA B 1 10 ? -10.445 -29.656 -15.32 1 97.81 10 ALA B N 1
ATOM 2436 C CA . ALA B 1 10 ? -10.82 -29.125 -16.625 1 97.81 10 ALA B CA 1
ATOM 2437 C C . ALA B 1 10 ? -11.477 -27.75 -16.5 1 97.81 10 ALA B C 1
ATOM 2439 O O . ALA B 1 10 ? -12.312 -27.375 -17.328 1 97.81 10 ALA B O 1
ATOM 2440 N N . GLY B 1 11 ? -11.133 -27.078 -15.422 1 95.44 11 GLY B N 1
ATOM 2441 C CA . GLY B 1 11 ? -11.703 -25.766 -15.18 1 95.44 11 GLY B CA 1
ATOM 2442 C C . GLY B 1 11 ? -11.039 -24.672 -15.984 1 95.44 11 GLY B C 1
ATOM 2443 O O . GLY B 1 11 ? -10.367 -24.953 -16.984 1 95.44 11 GLY B O 1
ATOM 2444 N N . ALA B 1 12 ? -11.258 -23.422 -15.617 1 94.25 12 ALA B N 1
ATOM 2445 C CA . ALA B 1 12 ? -10.844 -22.25 -16.375 1 94.25 12 ALA B CA 1
ATOM 2446 C C . ALA B 1 12 ? -9.328 -22.219 -16.562 1 94.25 12 ALA B C 1
ATOM 2448 O O . ALA B 1 12 ? -8.836 -21.969 -17.672 1 94.25 12 ALA B O 1
ATOM 2449 N N . MET B 1 13 ? -8.617 -22.5 -15.484 1 96.06 13 MET B N 1
ATOM 2450 C CA . MET B 1 13 ? -7.16 -22.469 -15.586 1 96.06 13 MET B CA 1
ATOM 2451 C C . MET B 1 13 ? -6.641 -23.578 -16.484 1 96.06 13 MET B C 1
ATOM 2453 O O . MET B 1 13 ? -5.723 -23.359 -17.281 1 96.06 13 MET B O 1
ATOM 2457 N N . ALA B 1 14 ? -7.203 -24.734 -16.328 1 98.44 14 ALA B N 1
ATOM 2458 C CA . ALA B 1 14 ? -6.832 -25.844 -17.203 1 98.44 14 ALA B CA 1
ATOM 2459 C C . ALA B 1 14 ? -7.027 -25.469 -18.672 1 98.44 14 ALA B C 1
ATOM 2461 O O . ALA B 1 14 ? -6.148 -25.703 -19.5 1 98.44 14 ALA B O 1
ATOM 2462 N N . ARG B 1 15 ? -8.102 -24.859 -18.938 1 98.25 15 ARG B N 1
ATOM 2463 C CA . ARG B 1 15 ? -8.414 -24.469 -20.312 1 98.25 15 ARG B CA 1
ATOM 2464 C C . ARG B 1 15 ? -7.438 -23.406 -20.812 1 98.25 15 ARG B C 1
ATOM 2466 O O . ARG B 1 15 ? -7.012 -23.453 -21.984 1 98.25 15 ARG B O 1
ATOM 2473 N N . SER B 1 16 ? -7.059 -22.5 -19.984 1 97.88 16 SER B N 1
ATOM 2474 C CA . SER B 1 16 ? -6.086 -21.484 -20.359 1 97.88 16 SER B CA 1
ATOM 2475 C C . SER B 1 16 ? -4.738 -22.109 -20.703 1 97.88 16 SER B C 1
ATOM 2477 O O . SER B 1 16 ? -4.113 -21.734 -21.703 1 97.88 16 SER B O 1
ATOM 2479 N N . HIS B 1 17 ? -4.34 -23.047 -19.891 1 98.69 17 HIS B N 1
ATOM 2480 C CA . HIS B 1 17 ? -3.1 -23.75 -20.188 1 98.69 17 HIS B CA 1
ATOM 2481 C C . HIS B 1 17 ? -3.213 -24.547 -21.484 1 98.69 17 HIS B C 1
ATOM 2483 O O . HIS B 1 17 ? -2.293 -24.531 -22.312 1 98.69 17 HIS B O 1
ATOM 2489 N N . ALA B 1 18 ? -4.312 -25.219 -21.656 1 98.75 18 ALA B N 1
ATOM 2490 C CA . ALA B 1 18 ? -4.527 -26.031 -22.844 1 98.75 18 ALA B CA 1
ATOM 2491 C C . ALA B 1 18 ? -4.473 -25.172 -24.109 1 98.75 18 ALA B C 1
ATOM 2493 O O . ALA B 1 18 ? -3.887 -25.578 -25.125 1 98.75 18 ALA B O 1
ATOM 2494 N N . LEU B 1 19 ? -5.043 -24 -24.047 1 98.25 19 LEU B N 1
ATOM 2495 C CA . LEU B 1 19 ? -5.008 -23.078 -25.172 1 98.25 19 LEU B CA 1
ATOM 2496 C C . LEU B 1 19 ? -3.574 -22.672 -25.484 1 98.25 19 LEU B C 1
ATOM 2498 O O . LEU B 1 19 ? -3.178 -22.641 -26.656 1 98.25 19 LEU B O 1
ATOM 2502 N N . ALA B 1 20 ? -2.797 -22.391 -24.469 1 97.94 20 ALA B N 1
ATOM 2503 C CA . ALA B 1 20 ? -1.399 -22 -24.656 1 97.94 20 ALA B CA 1
ATOM 2504 C C . ALA B 1 20 ? -0.604 -23.141 -25.297 1 97.94 20 ALA B C 1
ATOM 2506 O O . ALA B 1 20 ? 0.233 -22.922 -26.172 1 97.94 20 ALA B O 1
ATOM 2507 N N . LEU B 1 21 ? -0.889 -24.344 -24.953 1 98.38 21 LEU B N 1
ATOM 2508 C CA . LEU B 1 21 ? -0.137 -25.516 -25.375 1 98.38 21 LEU B CA 1
ATOM 2509 C C . LEU B 1 21 ? -0.387 -25.828 -26.844 1 98.38 21 LEU B C 1
ATOM 2511 O O . LEU B 1 21 ? 0.4 -26.531 -27.484 1 98.38 21 LEU B O 1
ATOM 2515 N N . GLN B 1 22 ? -1.525 -25.25 -27.406 1 97.44 22 GLN B N 1
ATOM 2516 C CA . GLN B 1 22 ? -1.878 -25.531 -28.797 1 97.44 22 GLN B CA 1
ATOM 2517 C C . GLN B 1 22 ? -0.824 -24.969 -29.75 1 97.44 22 GLN B C 1
ATOM 2519 O O . GLN B 1 22 ? -0.709 -25.438 -30.891 1 97.44 22 GLN B O 1
ATOM 2524 N N . THR B 1 23 ? -0.042 -24.047 -29.281 1 96.06 23 THR B N 1
ATOM 2525 C CA . THR B 1 23 ? 0.939 -23.406 -30.156 1 96.06 23 THR B CA 1
ATOM 2526 C C . THR B 1 23 ? 2.346 -23.906 -29.844 1 96.06 23 THR B C 1
ATOM 2528 O O . THR B 1 23 ? 3.33 -23.375 -30.359 1 96.06 23 THR B O 1
ATOM 2531 N N . LEU B 1 24 ? 2.41 -24.875 -29 1 97.94 24 LEU B N 1
ATOM 2532 C CA . LEU B 1 24 ? 3.697 -25.422 -28.578 1 97.94 24 LEU B CA 1
ATOM 2533 C C . LEU B 1 24 ? 3.84 -26.875 -29.016 1 97.94 24 LEU B C 1
ATOM 2535 O O . LEU B 1 24 ? 2.898 -27.469 -29.562 1 97.94 24 LEU B O 1
ATOM 2539 N N . ASP B 1 25 ? 5.027 -27.391 -28.875 1 97.31 25 ASP B N 1
ATOM 2540 C CA . ASP B 1 25 ? 5.281 -28.766 -29.281 1 97.31 25 ASP B CA 1
ATOM 2541 C C . ASP B 1 25 ? 4.809 -29.75 -28.203 1 97.31 25 ASP B C 1
ATOM 2543 O O . ASP B 1 25 ? 5.617 -30.469 -27.609 1 97.31 25 ASP B O 1
ATOM 2547 N N . ALA B 1 26 ? 3.514 -29.812 -28.016 1 98.19 26 ALA B N 1
ATOM 2548 C CA . ALA B 1 26 ? 2.85 -30.641 -27.016 1 98.19 26 ALA B CA 1
ATOM 2549 C C . ALA B 1 26 ? 1.517 -31.172 -27.547 1 98.19 26 ALA B C 1
ATOM 2551 O O . ALA B 1 26 ? 0.898 -30.547 -28.422 1 98.19 26 ALA B O 1
ATOM 2552 N N . GLN B 1 27 ? 1.151 -32.25 -27.094 1 98.38 27 GLN B N 1
ATOM 2553 C CA . GLN B 1 27 ? -0.149 -32.844 -27.406 1 98.38 27 GLN B CA 1
ATOM 2554 C C . GLN B 1 27 ? -0.922 -33.156 -26.141 1 98.38 27 GLN B C 1
ATOM 2556 O O . GLN B 1 27 ? -0.403 -33.844 -25.25 1 98.38 27 GLN B O 1
ATOM 2561 N N . ILE B 1 28 ? -2.117 -32.688 -26.047 1 98.75 28 ILE B N 1
ATOM 2562 C CA . ILE B 1 28 ? -2.996 -33 -24.938 1 98.75 28 ILE B CA 1
ATOM 2563 C C . ILE B 1 28 ? -3.693 -34.344 -25.203 1 98.75 28 ILE B C 1
ATOM 2565 O O . ILE B 1 28 ? -4.473 -34.469 -26.156 1 98.75 28 ILE B O 1
ATOM 2569 N N . VAL B 1 29 ? -3.477 -35.344 -24.328 1 98.62 29 VAL B N 1
ATOM 2570 C CA . VAL B 1 29 ? -3.92 -36.656 -24.734 1 98.62 29 VAL B CA 1
ATOM 2571 C C . VAL B 1 29 ? -4.922 -37.188 -23.719 1 98.62 29 VAL B C 1
ATOM 2573 O O . VAL B 1 29 ? -5.637 -38.156 -23.984 1 98.62 29 VAL B O 1
ATOM 2576 N N . ALA B 1 30 ? -4.941 -36.562 -22.531 1 98.81 30 ALA B N 1
ATOM 2577 C CA . ALA B 1 30 ? -5.809 -37.125 -21.5 1 98.81 30 ALA B CA 1
ATOM 2578 C C . ALA B 1 30 ? -6.355 -36.031 -20.594 1 98.81 30 ALA B C 1
ATOM 2580 O O . ALA B 1 30 ? -5.691 -35 -20.375 1 98.81 30 ALA B O 1
ATOM 2581 N N . VAL B 1 31 ? -7.602 -36.219 -20.078 1 98.81 31 VAL B N 1
ATOM 2582 C CA . VAL B 1 31 ? -8.203 -35.312 -19.094 1 98.81 31 VAL B CA 1
ATOM 2583 C C . VAL B 1 31 ? -9.039 -36.094 -18.109 1 98.81 31 VAL B C 1
ATOM 2585 O O . VAL B 1 31 ? -9.656 -37.094 -18.469 1 98.81 31 VAL B O 1
ATOM 2588 N N . CYS B 1 32 ? -8.945 -35.688 -16.906 1 98.62 32 CYS B N 1
ATOM 2589 C CA . CYS B 1 32 ? -9.773 -36.219 -15.836 1 98.62 32 CYS B CA 1
ATOM 2590 C C . CYS B 1 32 ? -10.359 -35.094 -14.984 1 98.62 32 CYS B C 1
ATOM 2592 O O . CYS B 1 32 ? -9.633 -34.219 -14.547 1 98.62 32 CYS B O 1
ATOM 2594 N N . ASP B 1 33 ? -11.625 -35.062 -14.836 1 97.56 33 ASP B N 1
ATOM 2595 C CA . ASP B 1 33 ? -12.336 -34.125 -13.969 1 97.56 33 ASP B CA 1
ATOM 2596 C C . ASP B 1 33 ? -13.523 -34.781 -13.281 1 97.56 33 ASP B C 1
ATOM 2598 O O . ASP B 1 33 ? -14.133 -35.688 -13.836 1 97.56 33 ASP B O 1
ATOM 2602 N N . LEU B 1 34 ? -13.852 -34.281 -12.102 1 94.31 34 LEU B N 1
ATOM 2603 C CA . LEU B 1 34 ? -15.008 -34.812 -11.391 1 94.31 34 LEU B CA 1
ATOM 2604 C C . LEU B 1 34 ? -16.297 -34.438 -12.094 1 94.31 34 LEU B C 1
ATOM 2606 O O . LEU B 1 34 ? -17.312 -35.125 -11.969 1 94.31 34 LEU B O 1
ATOM 2610 N N . SER B 1 35 ? -16.25 -33.312 -12.812 1 95.5 35 SER B N 1
ATOM 2611 C CA . SER B 1 35 ? -17.406 -32.844 -13.586 1 95.5 35 SER B CA 1
ATOM 2612 C C . SER B 1 35 ? -17.406 -33.469 -14.984 1 95.5 35 SER B C 1
ATOM 2614 O O . SER B 1 35 ? -16.594 -33.062 -15.828 1 95.5 35 SER B O 1
ATOM 2616 N N . ALA B 1 36 ? -18.344 -34.281 -15.234 1 96.25 36 ALA B N 1
ATOM 2617 C CA . ALA B 1 36 ? -18.438 -34.938 -16.547 1 96.25 36 ALA B CA 1
ATOM 2618 C C . ALA B 1 36 ? -18.641 -33.906 -17.656 1 96.25 36 ALA B C 1
ATOM 2620 O O . ALA B 1 36 ? -17.969 -33.938 -18.688 1 96.25 36 ALA B O 1
ATOM 2621 N N . PRO B 1 37 ? -19.484 -32.906 -17.406 1 97.12 37 PRO B N 1
ATOM 2622 C CA . PRO B 1 37 ? -19.641 -31.875 -18.438 1 97.12 37 PRO B CA 1
ATOM 2623 C C . PRO B 1 37 ? -18.359 -31.109 -18.719 1 97.12 37 PRO B C 1
ATOM 2625 O O . PRO B 1 37 ? -18.062 -30.812 -19.875 1 97.12 37 PRO B O 1
ATOM 2628 N N . LYS B 1 38 ? -17.562 -30.844 -17.703 1 96.94 38 LYS B N 1
ATOM 2629 C CA . LYS B 1 38 ? -16.328 -30.109 -17.906 1 96.94 38 LYS B CA 1
ATOM 2630 C C . LYS B 1 38 ? -15.305 -30.953 -18.672 1 96.94 38 LYS B C 1
ATOM 2632 O O . LYS B 1 38 ? -14.609 -30.453 -19.562 1 96.94 38 LYS B O 1
ATOM 2637 N N . ALA B 1 39 ? -15.258 -32.219 -18.312 1 98.06 39 ALA B N 1
ATOM 2638 C CA . ALA B 1 39 ? -14.344 -33.125 -19 1 98.06 39 ALA B CA 1
ATOM 2639 C C . ALA B 1 39 ? -14.727 -33.25 -20.469 1 98.06 39 ALA B C 1
ATOM 2641 O O . ALA B 1 39 ? -13.852 -33.25 -21.344 1 98.06 39 ALA B O 1
ATOM 2642 N N . ALA B 1 40 ? -16 -33.344 -20.688 1 98.25 40 ALA B N 1
ATOM 2643 C CA . ALA B 1 40 ? -16.5 -33.5 -22.062 1 98.25 40 ALA B CA 1
ATOM 2644 C C . ALA B 1 40 ? -16.188 -32.281 -22.906 1 98.25 40 ALA B C 1
ATOM 2646 O O . ALA B 1 40 ? -15.727 -32.406 -24.047 1 98.25 40 ALA B O 1
ATOM 2647 N N . GLU B 1 41 ? -16.453 -31.156 -22.344 1 98.38 41 GLU B N 1
ATOM 2648 C CA . GLU B 1 41 ? -16.172 -29.906 -23.062 1 98.38 41 GLU B CA 1
ATOM 2649 C C . GLU B 1 41 ? -14.688 -29.766 -23.359 1 98.38 41 GLU B C 1
ATOM 2651 O O . GLU B 1 41 ? -14.305 -29.375 -24.453 1 98.38 41 GLU B O 1
ATOM 2656 N N . PHE B 1 42 ? -13.898 -30.078 -22.359 1 98.56 42 PHE B N 1
ATOM 2657 C CA . PHE B 1 42 ? -12.453 -30.016 -22.5 1 98.56 42 PHE B CA 1
ATOM 2658 C C . PHE B 1 42 ? -11.992 -30.984 -23.594 1 98.56 42 PHE B C 1
ATOM 2660 O O . PHE B 1 42 ? -11.172 -30.609 -24.453 1 98.56 42 PHE B O 1
ATOM 2667 N N . SER B 1 43 ? -12.492 -32.156 -23.641 1 98.5 43 SER B N 1
ATOM 2668 C CA . SER B 1 43 ? -12.18 -33.156 -24.641 1 98.5 43 SER B CA 1
ATOM 2669 C C . SER B 1 43 ? -12.57 -32.688 -26.031 1 98.5 43 SER B C 1
ATOM 2671 O O . SER B 1 43 ? -11.805 -32.875 -27 1 98.5 43 SER B O 1
ATOM 2673 N N . GLU B 1 44 ? -13.703 -32.156 -26.141 1 98.38 44 GLU B N 1
ATOM 2674 C CA . GLU B 1 44 ? -14.188 -31.656 -27.422 1 98.38 44 GLU B CA 1
ATOM 2675 C C . GLU B 1 44 ? -13.281 -30.547 -27.969 1 98.38 44 GLU B C 1
ATOM 2677 O O . GLU B 1 44 ? -12.977 -30.516 -29.172 1 98.38 44 GLU B O 1
ATOM 2682 N N . ASP B 1 45 ? -12.867 -29.719 -27.109 1 98.5 45 ASP B N 1
ATOM 2683 C CA . ASP B 1 45 ? -12.102 -28.547 -27.516 1 98.5 45 ASP B CA 1
ATOM 2684 C C . ASP B 1 45 ? -10.656 -28.922 -27.844 1 98.5 45 ASP B C 1
ATOM 2686 O O . ASP B 1 45 ? -10.047 -28.328 -28.734 1 98.5 45 ASP B O 1
ATOM 2690 N N . PHE B 1 46 ? -10.078 -29.953 -27.078 1 98.56 46 PHE B N 1
ATOM 2691 C CA . PHE B 1 46 ? -8.625 -30.109 -27.156 1 98.56 46 PHE B CA 1
ATOM 2692 C C . PHE B 1 46 ? -8.25 -31.516 -27.578 1 98.56 46 PHE B C 1
ATOM 2694 O O . PHE B 1 46 ? -7.066 -31.828 -27.719 1 98.56 46 PHE B O 1
ATOM 2701 N N . GLY B 1 47 ? -9.211 -32.406 -27.719 1 97.81 47 GLY B N 1
ATOM 2702 C CA . GLY B 1 47 ? -8.992 -33.75 -28.281 1 97.81 47 GLY B CA 1
ATOM 2703 C C . GLY B 1 47 ? -8.484 -34.75 -27.266 1 97.81 47 GLY B C 1
ATOM 2704 O O . GLY B 1 47 ? -7.969 -35.781 -27.625 1 97.81 47 GLY B O 1
ATOM 2705 N N . ALA B 1 48 ? -8.609 -34.5 -26.016 1 98.25 48 ALA B N 1
ATOM 2706 C CA . ALA B 1 48 ? -8.094 -35.344 -24.953 1 98.25 48 ALA B CA 1
ATOM 2707 C C . ALA B 1 48 ? -9.023 -36.531 -24.688 1 98.25 48 ALA B C 1
ATOM 2709 O O . ALA B 1 48 ? -10.25 -36.375 -24.734 1 98.25 48 ALA B O 1
ATOM 2710 N N . GLU B 1 49 ? -8.484 -37.625 -24.469 1 98.62 49 GLU B N 1
ATOM 2711 C CA . GLU B 1 49 ? -9.281 -38.75 -23.984 1 98.62 49 GLU B CA 1
ATOM 2712 C C . GLU B 1 49 ? -9.734 -38.531 -22.531 1 98.62 49 GLU B C 1
ATOM 2714 O O . GLU B 1 49 ? -8.938 -38.094 -21.688 1 98.62 49 GLU B O 1
ATOM 2719 N N . ILE B 1 50 ? -11 -38.812 -22.266 1 98.62 50 ILE B N 1
ATOM 2720 C CA . ILE B 1 50 ? -11.547 -38.625 -20.922 1 98.62 50 ILE B CA 1
ATOM 2721 C C . ILE B 1 50 ? -11.273 -39.875 -20.078 1 98.62 50 ILE B C 1
ATOM 2723 O O . ILE B 1 50 ? -11.531 -41 -20.5 1 98.62 50 ILE B O 1
ATOM 2727 N N . TYR B 1 51 ? -10.766 -39.656 -18.938 1 98.38 51 TYR B N 1
ATOM 2728 C CA . TYR B 1 51 ? -10.594 -40.719 -17.969 1 98.38 51 TYR B CA 1
ATOM 2729 C C . TYR B 1 51 ? -11.477 -40.5 -16.75 1 98.38 51 TYR B C 1
ATOM 2731 O O . TYR B 1 51 ? -11.641 -39.344 -16.297 1 98.38 51 TYR B O 1
ATOM 2739 N N . SER B 1 52 ? -11.922 -41.562 -16.125 1 94.81 52 SER B N 1
ATOM 2740 C CA . SER B 1 52 ? -12.898 -41.5 -15.039 1 94.81 52 SER B CA 1
ATOM 2741 C C . SER B 1 52 ? -12.219 -41.25 -13.695 1 94.81 52 SER B C 1
ATOM 2743 O O . SER B 1 52 ? -12.875 -40.875 -12.719 1 94.81 52 SER B O 1
ATOM 2745 N N . SER B 1 53 ? -10.977 -41.531 -13.672 1 96.94 53 SER B N 1
ATOM 2746 C CA . SER B 1 53 ? -10.211 -41.281 -12.445 1 96.94 53 SER B CA 1
ATOM 2747 C C . SER B 1 53 ? -8.758 -40.969 -12.758 1 96.94 53 SER B C 1
ATOM 2749 O O . SER B 1 53 ? -8.25 -41.344 -13.828 1 96.94 53 SER B O 1
ATOM 2751 N N . ALA B 1 54 ? -8.172 -40.344 -11.789 1 97.75 54 ALA B N 1
ATOM 2752 C CA . ALA B 1 54 ? -6.758 -40 -11.938 1 97.75 54 ALA B CA 1
ATOM 2753 C C . ALA B 1 54 ? -5.902 -41.281 -12.062 1 97.75 54 ALA B C 1
ATOM 2755 O O . ALA B 1 54 ? -4.98 -41.312 -12.883 1 97.75 54 ALA B O 1
ATOM 2756 N N . ASN B 1 55 ? -6.227 -42.25 -11.289 1 96.94 55 ASN B N 1
ATOM 2757 C CA . ASN B 1 55 ? -5.477 -43.5 -11.32 1 96.94 55 ASN B CA 1
ATOM 2758 C C . ASN B 1 55 ? -5.535 -44.156 -12.695 1 96.94 55 ASN B C 1
ATOM 2760 O O . ASN B 1 55 ? -4.508 -44.594 -13.219 1 96.94 55 ASN B O 1
ATOM 2764 N N . ARG B 1 56 ? -6.723 -44.188 -13.258 1 97.81 56 ARG B N 1
ATOM 2765 C CA . ARG B 1 56 ? -6.879 -44.75 -14.594 1 97.81 56 ARG B CA 1
ATOM 2766 C C . ARG B 1 56 ? -6.109 -43.938 -15.633 1 97.81 56 ARG B C 1
ATOM 2768 O O . ARG B 1 56 ? -5.523 -44.5 -16.562 1 97.81 56 ARG B O 1
ATOM 2775 N N . MET B 1 57 ? -6.113 -42.688 -15.461 1 98.56 57 MET B N 1
ATOM 2776 C CA . MET B 1 57 ? -5.398 -41.812 -16.391 1 98.56 57 MET B CA 1
ATOM 2777 C C . MET B 1 57 ? -3.895 -42.031 -16.297 1 98.56 57 MET B C 1
ATOM 2779 O O . MET B 1 57 ? -3.23 -42.219 -17.328 1 98.56 57 MET B O 1
ATOM 2783 N N . LEU B 1 58 ? -3.365 -42.125 -15.078 1 98.38 58 LEU B N 1
ATOM 2784 C CA . LEU B 1 58 ? -1.931 -42.281 -14.852 1 98.38 58 LEU B CA 1
ATOM 2785 C C . LEU B 1 58 ? -1.432 -43.625 -15.383 1 98.38 58 LEU B C 1
ATOM 2787 O O . LEU B 1 58 ? -0.306 -43.719 -15.875 1 98.38 58 LEU B O 1
ATOM 2791 N N . ASN B 1 59 ? -2.314 -44.594 -15.359 1 96.38 59 ASN B N 1
ATOM 2792 C CA . ASN B 1 59 ? -1.899 -45.938 -15.766 1 96.38 59 ASN B CA 1
ATOM 2793 C C . ASN B 1 59 ? -2.268 -46.25 -17.219 1 96.38 59 ASN B C 1
ATOM 2795 O O . ASN B 1 59 ? -1.741 -47.156 -17.828 1 96.38 59 ASN B O 1
ATOM 2799 N N . GLY B 1 60 ? -3.18 -45.5 -17.719 1 96.5 60 GLY B N 1
ATOM 2800 C CA . GLY B 1 60 ? -3.701 -45.812 -19.031 1 96.5 60 GLY B CA 1
ATOM 2801 C C . GLY B 1 60 ? -3.158 -44.875 -20.125 1 96.5 60 GLY B C 1
ATOM 2802 O O . GLY B 1 60 ? -3.082 -45.281 -21.281 1 96.5 60 GLY B O 1
ATOM 2803 N N . ALA B 1 61 ? -2.822 -43.719 -19.766 1 96.56 61 ALA B N 1
ATOM 2804 C CA . ALA B 1 61 ? -2.33 -42.75 -20.734 1 96.56 61 ALA B CA 1
ATOM 2805 C C . ALA B 1 61 ? -0.805 -42.688 -20.734 1 96.56 61 ALA B C 1
ATOM 2807 O O . ALA B 1 61 ? -0.173 -42.844 -19.688 1 96.56 61 ALA B O 1
ATOM 2808 N N . ALA B 1 62 ? -0.161 -42.625 -21.844 1 96.25 62 ALA B N 1
ATOM 2809 C CA . ALA B 1 62 ? 1.271 -42.344 -21.938 1 96.25 62 ALA B CA 1
ATOM 2810 C C . ALA B 1 62 ? 1.56 -40.844 -21.766 1 96.25 62 ALA B C 1
ATOM 2812 O O . ALA B 1 62 ? 1.447 -40.094 -22.703 1 96.25 62 ALA B O 1
ATOM 2813 N N . LEU B 1 63 ? 1.96 -40.5 -20.531 1 98.5 63 LEU B N 1
ATOM 2814 C CA . LEU B 1 63 ? 2.127 -39.094 -20.219 1 98.5 63 LEU B CA 1
ATOM 2815 C C . LEU B 1 63 ? 3.596 -38.75 -19.984 1 98.5 63 LEU B C 1
ATOM 2817 O O . LEU B 1 63 ? 4.281 -39.438 -19.234 1 98.5 63 LEU B O 1
ATOM 2821 N N . ASP B 1 64 ? 4.055 -37.688 -20.656 1 98.5 64 ASP B N 1
ATOM 2822 C CA . ASP B 1 64 ? 5.328 -37.062 -20.312 1 98.5 64 ASP B CA 1
ATOM 2823 C C . ASP B 1 64 ? 5.172 -36.125 -19.141 1 98.5 64 ASP B C 1
ATOM 2825 O O . ASP B 1 64 ? 6.082 -35.969 -18.312 1 98.5 64 ASP B O 1
ATOM 2829 N N . ALA B 1 65 ? 4.012 -35.469 -19.062 1 98.81 65 ALA B N 1
ATOM 2830 C CA . ALA B 1 65 ? 3.748 -34.5 -18 1 98.81 65 ALA B CA 1
ATOM 2831 C C . ALA B 1 65 ? 2.264 -34.438 -17.656 1 98.81 65 ALA B C 1
ATOM 2833 O O . ALA B 1 65 ? 1.413 -34.75 -18.5 1 98.81 65 ALA B O 1
ATOM 2834 N N . LEU B 1 66 ? 2.02 -34.062 -16.422 1 98.94 66 LEU B N 1
ATOM 2835 C CA . LEU B 1 66 ? 0.664 -33.906 -15.914 1 98.94 66 LEU B CA 1
ATOM 2836 C C . LEU B 1 66 ? 0.456 -32.5 -15.352 1 98.94 66 LEU B C 1
ATOM 2838 O O . LEU B 1 66 ? 1.252 -32.031 -14.539 1 98.94 66 LEU B O 1
ATOM 2842 N N . TYR B 1 67 ? -0.572 -31.812 -15.867 1 98.94 67 TYR B N 1
ATOM 2843 C CA . TYR B 1 67 ? -1.007 -30.531 -15.297 1 98.94 67 TYR B CA 1
ATOM 2844 C C . TYR B 1 67 ? -2.02 -30.766 -14.18 1 98.94 67 TYR B C 1
ATOM 2846 O O . TYR B 1 67 ? -3.051 -31.406 -14.383 1 98.94 67 TYR B O 1
ATOM 2854 N N . ILE B 1 68 ? -1.695 -30.297 -13.047 1 98.81 68 ILE B N 1
ATOM 2855 C CA . ILE B 1 68 ? -2.588 -30.328 -11.891 1 98.81 68 ILE B CA 1
ATOM 2856 C C . ILE B 1 68 ? -3.311 -29 -11.75 1 98.81 68 ILE B C 1
ATOM 2858 O O . ILE B 1 68 ? -2.734 -28.016 -11.266 1 98.81 68 ILE B O 1
ATOM 2862 N N . CYS B 1 69 ? -4.594 -28.953 -12.133 1 98.06 69 CYS B N 1
ATOM 2863 C CA . CYS B 1 69 ? -5.391 -27.734 -12.133 1 98.06 69 CYS B CA 1
ATOM 2864 C C . CYS B 1 69 ? -6.645 -27.906 -11.289 1 98.06 69 CYS B C 1
ATOM 2866 O O . CYS B 1 69 ? -7.707 -27.391 -11.641 1 98.06 69 CYS B O 1
ATOM 2868 N N . THR B 1 70 ? -6.562 -28.688 -10.227 1 96.38 70 THR B N 1
ATOM 2869 C CA . THR B 1 70 ? -7.656 -28.906 -9.289 1 96.38 70 THR B CA 1
ATOM 2870 C C . THR B 1 70 ? -7.609 -27.875 -8.156 1 96.38 70 THR B C 1
ATOM 2872 O O . THR B 1 70 ? -6.59 -27.219 -7.945 1 96.38 70 THR B O 1
ATOM 2875 N N . PRO B 1 71 ? -8.734 -27.75 -7.406 1 95.31 71 PRO B N 1
ATOM 2876 C CA . PRO B 1 71 ? -8.648 -26.953 -6.18 1 95.31 71 PRO B CA 1
ATOM 2877 C C . PRO B 1 71 ? -7.551 -27.438 -5.234 1 95.31 71 PRO B C 1
ATOM 2879 O O . PRO B 1 71 ? -7.266 -28.641 -5.188 1 95.31 71 PRO B O 1
ATOM 2882 N N . PRO B 1 72 ? -6.996 -26.547 -4.496 1 96.31 72 PRO B N 1
ATOM 2883 C CA . PRO B 1 72 ? -5.828 -26.906 -3.691 1 96.31 72 PRO B CA 1
ATOM 2884 C C . PRO B 1 72 ? -6.176 -27.891 -2.574 1 96.31 72 PRO B C 1
ATOM 2886 O O . PRO B 1 72 ? -5.285 -28.562 -2.041 1 96.31 72 PRO B O 1
ATOM 2889 N N . SER B 1 73 ? -7.414 -28.031 -2.254 1 95.94 73 SER B N 1
ATOM 2890 C CA . SER B 1 73 ? -7.816 -28.875 -1.144 1 95.94 73 SER B CA 1
ATOM 2891 C C . SER B 1 73 ? -7.617 -30.359 -1.479 1 95.94 73 SER B C 1
ATOM 2893 O O . SER B 1 73 ? -7.609 -31.203 -0.585 1 95.94 73 SER B O 1
ATOM 2895 N N . VAL B 1 74 ? -7.414 -30.688 -2.754 1 95 74 VAL B N 1
ATOM 2896 C CA . VAL B 1 74 ? -7.336 -32.094 -3.113 1 95 74 VAL B CA 1
ATOM 2897 C C . VAL B 1 74 ? -5.93 -32.438 -3.609 1 95 74 VAL B C 1
ATOM 2899 O O . VAL B 1 74 ? -5.719 -33.469 -4.242 1 95 74 VAL B O 1
ATOM 2902 N N . ARG B 1 75 ? -4.949 -31.609 -3.322 1 96.12 75 ARG B N 1
ATOM 2903 C CA . ARG B 1 75 ? -3.562 -31.828 -3.723 1 96.12 75 ARG B CA 1
ATOM 2904 C C . ARG B 1 75 ? -2.922 -32.938 -2.889 1 96.12 75 ARG B C 1
ATOM 2906 O O . ARG B 1 75 ? -3.301 -33.156 -1.734 1 96.12 75 ARG B O 1
ATOM 2913 N N . GLY B 1 76 ? -1.927 -33.562 -3.469 1 97.44 76 GLY B N 1
ATOM 2914 C CA . GLY B 1 76 ? -1.138 -34.5 -2.699 1 97.44 76 GLY B CA 1
ATOM 2915 C C . GLY B 1 76 ? -1.06 -35.875 -3.344 1 97.44 76 GLY B C 1
ATOM 2916 O O . GLY B 1 76 ? -0.056 -36.219 -3.975 1 97.44 76 GLY B O 1
ATOM 2917 N N . PRO B 1 77 ? -2.166 -36.625 -3.275 1 97.88 77 PRO B N 1
ATOM 2918 C CA . PRO B 1 77 ? -2.117 -38.031 -3.672 1 97.88 77 PRO B CA 1
ATOM 2919 C C . PRO B 1 77 ? -1.773 -38.219 -5.148 1 97.88 77 PRO B C 1
ATOM 2921 O O . PRO B 1 77 ? -0.913 -39.031 -5.484 1 97.88 77 PRO B O 1
ATOM 2924 N N . VAL B 1 78 ? -2.398 -37.438 -6.008 1 98.56 78 VAL B N 1
ATOM 2925 C CA . VAL B 1 78 ? -2.207 -37.656 -7.441 1 98.56 78 VAL B CA 1
ATOM 2926 C C . VAL B 1 78 ? -0.804 -37.188 -7.844 1 98.56 78 VAL B C 1
ATOM 2928 O O . VAL B 1 78 ? -0.149 -37.844 -8.664 1 98.56 78 VAL B O 1
ATOM 2931 N N . GLU B 1 79 ? -0.36 -36.094 -7.27 1 98.81 79 GLU B N 1
ATOM 2932 C CA . GLU B 1 79 ? 0.997 -35.594 -7.531 1 98.81 79 GLU B CA 1
ATOM 2933 C C . GLU B 1 79 ? 2.031 -36.656 -7.148 1 98.81 79 GLU B C 1
ATOM 2935 O O . GLU B 1 79 ? 2.973 -36.906 -7.898 1 98.81 79 GLU B O 1
ATOM 2940 N N . ILE B 1 80 ? 1.847 -37.281 -6.012 1 98.75 80 ILE B N 1
ATOM 2941 C CA . ILE B 1 80 ? 2.771 -38.281 -5.504 1 98.75 80 ILE B CA 1
ATOM 2942 C C . ILE B 1 80 ? 2.752 -39.5 -6.418 1 98.75 80 ILE B C 1
ATOM 2944 O O . ILE B 1 80 ? 3.805 -40.031 -6.809 1 98.75 80 ILE B O 1
ATOM 2948 N N . ALA B 1 81 ? 1.564 -39.938 -6.805 1 98.75 81 ALA B N 1
ATOM 2949 C CA . ALA B 1 81 ? 1.423 -41.125 -7.684 1 98.75 81 ALA B CA 1
ATOM 2950 C C . ALA B 1 81 ? 2.082 -40.844 -9.039 1 98.75 81 ALA B C 1
ATOM 2952 O O . ALA B 1 81 ? 2.791 -41.719 -9.562 1 98.75 81 ALA B O 1
ATOM 2953 N N . ALA B 1 82 ? 1.871 -39.688 -9.602 1 98.81 82 ALA B N 1
ATOM 2954 C CA . ALA B 1 82 ? 2.465 -39.344 -10.891 1 98.81 82 ALA B CA 1
ATOM 2955 C C . ALA B 1 82 ? 3.988 -39.312 -10.805 1 98.81 82 ALA B C 1
ATOM 2957 O O . ALA B 1 82 ? 4.672 -39.812 -11.695 1 98.81 82 ALA B O 1
ATOM 2958 N N . ALA B 1 83 ? 4.512 -38.75 -9.75 1 98.69 83 ALA B N 1
ATOM 2959 C CA . ALA B 1 83 ? 5.961 -38.688 -9.562 1 98.69 83 ALA B CA 1
ATOM 2960 C C . ALA B 1 83 ? 6.562 -40.094 -9.516 1 98.69 83 ALA B C 1
ATOM 2962 O O . ALA B 1 83 ? 7.605 -40.344 -10.117 1 98.69 83 ALA B O 1
ATOM 2963 N N . LYS B 1 84 ? 5.871 -41 -8.852 1 98.38 84 LYS B N 1
ATOM 2964 C CA . LYS B 1 84 ? 6.344 -42.375 -8.719 1 98.38 84 LYS B CA 1
ATOM 2965 C C . LYS B 1 84 ? 6.414 -43.062 -10.086 1 98.38 84 LYS B C 1
ATOM 2967 O O . LYS B 1 84 ? 7.23 -43.969 -10.289 1 98.38 84 LYS B O 1
ATOM 2972 N N . LEU B 1 85 ? 5.629 -42.625 -11 1 98.5 85 LEU B N 1
ATOM 2973 C CA . LEU B 1 85 ? 5.582 -43.188 -12.336 1 98.5 85 LEU B CA 1
ATOM 2974 C C . LEU B 1 85 ? 6.535 -42.469 -13.281 1 98.5 85 LEU B C 1
ATOM 2976 O O . LEU B 1 85 ? 6.594 -42.781 -14.477 1 98.5 85 LEU B O 1
ATOM 2980 N N . GLY B 1 86 ? 7.23 -41.469 -12.734 1 98.19 86 GLY B N 1
ATOM 2981 C CA . GLY B 1 86 ? 8.211 -40.719 -13.516 1 98.19 86 GLY B CA 1
ATOM 2982 C C . GLY B 1 86 ? 7.586 -39.656 -14.391 1 98.19 86 GLY B C 1
ATOM 2983 O O . GLY B 1 86 ? 8.234 -39.125 -15.297 1 98.19 86 GLY B O 1
ATOM 2984 N N . ILE B 1 87 ? 6.328 -39.312 -14.156 1 98.69 87 ILE B N 1
ATOM 2985 C CA . ILE B 1 87 ? 5.617 -38.281 -14.93 1 98.69 87 ILE B CA 1
ATOM 2986 C C . ILE B 1 87 ? 5.941 -36.906 -14.383 1 98.69 87 ILE B C 1
ATOM 2988 O O . ILE B 1 87 ? 5.805 -36.656 -13.188 1 98.69 87 ILE B O 1
ATOM 2992 N N . ALA B 1 88 ? 6.402 -35.969 -15.219 1 98.81 88 ALA B N 1
ATOM 2993 C CA . ALA B 1 88 ? 6.684 -34.594 -14.805 1 98.81 88 ALA B CA 1
ATOM 2994 C C . ALA B 1 88 ? 5.406 -33.875 -14.398 1 98.81 88 ALA B C 1
ATOM 2996 O O . ALA B 1 88 ? 4.309 -34.25 -14.805 1 98.81 88 ALA B O 1
ATOM 2997 N N . LEU B 1 89 ? 5.598 -32.812 -13.594 1 98.88 89 LEU B N 1
ATOM 2998 C CA . LEU B 1 89 ? 4.418 -32.188 -13.031 1 98.88 89 LEU B CA 1
ATOM 2999 C C . LEU B 1 89 ? 4.426 -30.688 -13.312 1 98.88 89 LEU B C 1
ATOM 3001 O O . LEU B 1 89 ? 5.465 -30.031 -13.188 1 98.88 89 LEU B O 1
ATOM 3005 N N . PHE B 1 90 ? 3.287 -30.141 -13.75 1 98.88 90 PHE B N 1
ATOM 3006 C CA . PHE B 1 90 ? 2.939 -28.719 -13.633 1 98.88 90 PHE B CA 1
ATOM 3007 C C . PHE B 1 90 ? 1.804 -28.531 -12.633 1 98.88 90 PHE B C 1
ATOM 3009 O O . PHE B 1 90 ? 0.697 -29.031 -12.836 1 98.88 90 PHE B O 1
ATOM 3016 N N . ILE B 1 91 ? 2.051 -27.797 -11.578 1 98.81 91 ILE B N 1
ATOM 3017 C CA . ILE B 1 91 ? 1.065 -27.688 -10.508 1 98.81 91 ILE B CA 1
ATOM 3018 C C . ILE B 1 91 ? 0.634 -26.234 -10.352 1 98.81 91 ILE B C 1
ATOM 3020 O O . ILE B 1 91 ? 1.47 -25.344 -10.148 1 98.81 91 ILE B O 1
ATOM 3024 N N . GLU B 1 92 ? -0.596 -26 -10.406 1 98.25 92 GLU B N 1
ATOM 3025 C CA . GLU B 1 92 ? -1.119 -24.656 -10.18 1 98.25 92 GLU B CA 1
ATOM 3026 C C . GLU B 1 92 ? -1.018 -24.266 -8.703 1 98.25 92 GLU B C 1
ATOM 3028 O O . GLU B 1 92 ? -0.964 -25.141 -7.832 1 98.25 92 GLU B O 1
ATOM 3033 N N . THR B 1 93 ? -1.023 -23 -8.484 1 97.62 93 THR B N 1
ATOM 3034 C CA . THR B 1 93 ? -0.881 -22.469 -7.133 1 97.62 93 THR B CA 1
ATOM 3035 C C . THR B 1 93 ? -2.246 -22.312 -6.469 1 97.62 93 THR B C 1
ATOM 3037 O O . THR B 1 93 ? -3.252 -22.109 -7.148 1 97.62 93 THR B O 1
ATOM 3040 N N . PRO B 1 94 ? -2.305 -22.406 -5.164 1 97.81 94 PRO B N 1
ATOM 3041 C CA . PRO B 1 94 ? -1.212 -22.844 -4.293 1 97.81 94 PRO B CA 1
ATOM 3042 C C . PRO B 1 94 ? -0.966 -24.344 -4.359 1 97.81 94 PRO B C 1
ATOM 3044 O O . PRO B 1 94 ? -1.857 -25.109 -4.754 1 97.81 94 PRO B O 1
ATOM 3047 N N . VAL B 1 95 ? 0.203 -24.797 -3.969 1 98.31 95 VAL B N 1
ATOM 3048 C CA . VAL B 1 95 ? 0.605 -26.172 -4.207 1 98.31 95 VAL B CA 1
ATOM 3049 C C . VAL B 1 95 ? -0.1 -27.094 -3.217 1 98.31 95 VAL B C 1
ATOM 3051 O O . VAL B 1 95 ? -0.203 -28.312 -3.447 1 98.31 95 VAL B O 1
ATOM 3054 N N . ALA B 1 96 ? -0.505 -26.547 -2.137 1 97.88 96 ALA B N 1
ATOM 3055 C CA . ALA B 1 96 ? -1.271 -27.25 -1.104 1 97.88 96 ALA B CA 1
ATOM 3056 C C . ALA B 1 96 ? -1.925 -26.25 -0.146 1 97.88 96 ALA B C 1
ATOM 3058 O O . ALA B 1 96 ? -1.834 -25.047 -0.339 1 97.88 96 ALA B O 1
ATOM 3059 N N . LEU B 1 97 ? -2.607 -26.812 0.908 1 97.38 97 LEU B N 1
ATOM 3060 C CA . LEU B 1 97 ? -3.209 -25.938 1.908 1 97.38 97 LEU B CA 1
ATOM 3061 C C . LEU B 1 97 ? -2.523 -26.109 3.26 1 97.38 97 LEU B C 1
ATOM 3063 O O . LEU B 1 97 ? -2.928 -25.484 4.246 1 97.38 97 LEU B O 1
ATOM 3067 N N . ASN B 1 98 ? -1.54 -26.953 3.287 1 96.5 98 ASN B N 1
ATOM 3068 C CA . ASN B 1 98 ? -0.712 -27.125 4.477 1 96.5 98 ASN B CA 1
ATOM 3069 C C . ASN B 1 98 ? 0.685 -27.625 4.121 1 96.5 98 ASN B C 1
ATOM 3071 O O . ASN B 1 98 ? 0.895 -28.172 3.037 1 96.5 98 ASN B O 1
ATOM 3075 N N . LEU B 1 99 ? 1.58 -27.453 5.051 1 96.88 99 LEU B N 1
ATOM 3076 C CA . LEU B 1 99 ? 2.984 -27.734 4.773 1 96.88 99 LEU B CA 1
ATOM 3077 C C . LEU B 1 99 ? 3.248 -29.234 4.758 1 96.88 99 LEU B C 1
ATOM 3079 O O . LEU B 1 99 ? 4.129 -29.703 4.035 1 96.88 99 LEU B O 1
ATOM 3083 N N . ARG B 1 100 ? 2.516 -29.953 5.465 1 98.06 100 ARG B N 1
ATOM 3084 C CA . ARG B 1 100 ? 2.693 -31.406 5.5 1 98.06 100 ARG B CA 1
ATOM 3085 C C . ARG B 1 100 ? 2.453 -32.031 4.121 1 98.06 100 ARG B C 1
ATOM 3087 O O . ARG B 1 100 ? 3.283 -32.781 3.623 1 98.06 100 ARG B O 1
ATOM 3094 N N . THR B 1 101 ? 1.337 -31.672 3.537 1 98.44 101 THR B N 1
ATOM 3095 C CA . THR B 1 101 ? 1.022 -32.156 2.193 1 98.44 101 THR B CA 1
ATOM 3096 C C . THR B 1 101 ? 2.08 -31.688 1.195 1 98.44 101 THR B C 1
ATOM 3098 O O . THR B 1 101 ? 2.574 -32.469 0.395 1 98.44 101 THR B O 1
ATOM 3101 N N . ALA B 1 102 ? 2.414 -30.438 1.262 1 98.62 102 ALA B N 1
ATOM 3102 C CA . ALA B 1 102 ? 3.412 -29.875 0.349 1 98.62 102 ALA B CA 1
ATOM 3103 C C . ALA B 1 102 ? 4.742 -30.625 0.475 1 98.62 102 ALA B C 1
ATOM 3105 O O . ALA B 1 102 ? 5.383 -30.938 -0.531 1 98.62 102 ALA B O 1
ATOM 3106 N N . GLN B 1 103 ? 5.117 -30.875 1.695 1 98.56 103 GLN B N 1
ATOM 3107 C CA . GLN B 1 103 ? 6.379 -31.562 1.943 1 98.56 103 GLN B CA 1
ATOM 3108 C C . GLN B 1 103 ? 6.355 -32.969 1.383 1 98.56 103 GLN B C 1
ATOM 3110 O O . GLN B 1 103 ? 7.355 -33.469 0.851 1 98.56 103 GLN B O 1
ATOM 3115 N N . SER B 1 104 ? 5.273 -33.656 1.526 1 98.69 104 SER B N 1
ATOM 3116 C CA . SER B 1 104 ? 5.137 -35 0.987 1 98.69 104 SER B CA 1
ATOM 3117 C C . SER B 1 104 ? 5.297 -35 -0.529 1 98.69 104 SER B C 1
ATOM 3119 O O . SER B 1 104 ? 5.98 -35.875 -1.083 1 98.69 104 SER B O 1
ATOM 3121 N N . VAL B 1 105 ? 4.703 -34.062 -1.16 1 98.88 105 VAL B N 1
ATOM 3122 C CA . VAL B 1 105 ? 4.805 -33.938 -2.611 1 98.88 105 VAL B CA 1
ATOM 3123 C C . VAL B 1 105 ? 6.234 -33.594 -3.004 1 98.88 105 VAL B C 1
ATOM 3125 O O . VAL B 1 105 ? 6.797 -34.188 -3.936 1 98.88 105 VAL B O 1
ATOM 3128 N N . ALA B 1 106 ? 6.793 -32.656 -2.256 1 98.75 106 ALA B N 1
ATOM 3129 C CA . ALA B 1 106 ? 8.18 -32.281 -2.512 1 98.75 106 ALA B CA 1
ATOM 3130 C C . ALA B 1 106 ? 9.109 -33.469 -2.428 1 98.75 106 ALA B C 1
ATOM 3132 O O . ALA B 1 106 ? 9.992 -33.656 -3.271 1 98.75 106 ALA B O 1
ATOM 3133 N N . SER B 1 107 ? 8.914 -34.25 -1.428 1 98.69 107 SER B N 1
ATOM 3134 C CA . SER B 1 107 ? 9.727 -35.469 -1.225 1 98.69 107 SER B CA 1
ATOM 3135 C C . SER B 1 107 ? 9.578 -36.438 -2.389 1 98.69 107 SER B C 1
ATOM 3137 O O . SER B 1 107 ? 10.562 -37 -2.857 1 98.69 107 SER B O 1
ATOM 3139 N N . ALA B 1 108 ? 8.367 -36.625 -2.842 1 98.75 108 ALA B N 1
ATOM 3140 C CA . ALA B 1 108 ? 8.117 -37.5 -3.963 1 98.75 108 ALA B CA 1
ATOM 3141 C C . ALA B 1 108 ? 8.805 -37 -5.23 1 98.75 108 ALA B C 1
ATOM 3143 O O . ALA B 1 108 ? 9.398 -37.812 -5.973 1 98.75 108 ALA B O 1
ATOM 3144 N N . ILE B 1 109 ? 8.719 -35.719 -5.469 1 98.62 109 ILE B N 1
ATOM 3145 C CA . ILE B 1 109 ? 9.344 -35.094 -6.633 1 98.62 109 ILE B CA 1
ATOM 3146 C C . ILE B 1 109 ? 10.859 -35.312 -6.586 1 98.62 109 ILE B C 1
ATOM 3148 O O . ILE B 1 109 ? 11.461 -35.75 -7.574 1 98.62 109 ILE B O 1
ATOM 3152 N N . THR B 1 110 ? 11.422 -35.094 -5.441 1 98.25 110 THR B N 1
ATOM 3153 C CA . THR B 1 110 ? 12.867 -35.188 -5.258 1 98.25 110 THR B CA 1
ATOM 3154 C C . THR B 1 110 ? 13.312 -36.656 -5.355 1 98.25 110 THR B C 1
ATOM 3156 O O . THR B 1 1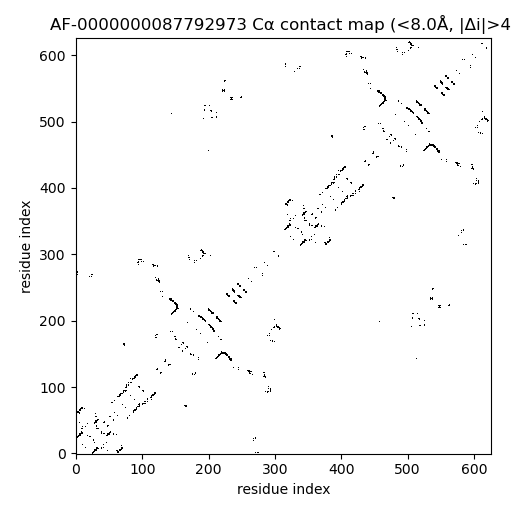10 ? 14.258 -36.969 -6.078 1 98.25 110 THR B O 1
ATOM 3159 N N . LYS B 1 111 ? 12.648 -37.531 -4.699 1 98.31 111 LYS B N 1
ATOM 3160 C CA . LYS B 1 111 ? 13.008 -38.938 -4.637 1 98.31 111 LYS B CA 1
ATOM 3161 C C . LYS B 1 111 ? 12.984 -39.594 -6.023 1 98.31 111 LYS B C 1
ATOM 3163 O O . LYS B 1 111 ? 13.812 -40.438 -6.336 1 98.31 111 LYS B O 1
ATOM 3168 N N . ASN B 1 112 ? 12.047 -39.219 -6.852 1 98.5 112 ASN B N 1
ATOM 3169 C CA . ASN B 1 112 ? 11.867 -39.844 -8.148 1 98.5 112 ASN B CA 1
ATOM 3170 C C . ASN B 1 112 ? 12.539 -39.062 -9.266 1 98.5 112 ASN B C 1
ATOM 3172 O O . ASN B 1 112 ? 12.516 -39.469 -10.43 1 98.5 112 ASN B O 1
ATOM 3176 N N . GLY B 1 113 ? 13.086 -37.875 -8.953 1 97.62 113 GLY B N 1
ATOM 3177 C CA . GLY B 1 113 ? 13.859 -37.094 -9.891 1 97.62 113 GLY B CA 1
ATOM 3178 C C . GLY B 1 113 ? 13.016 -36.5 -11.016 1 97.62 113 GLY B C 1
ATOM 3179 O O . GLY B 1 113 ? 13.492 -36.406 -12.148 1 97.62 113 GLY B O 1
ATOM 3180 N N . VAL B 1 114 ? 11.766 -36.219 -10.797 1 97.94 114 VAL B N 1
ATOM 3181 C CA . VAL B 1 114 ? 10.906 -35.719 -11.867 1 97.94 114 VAL B CA 1
ATOM 3182 C C . VAL B 1 114 ? 10.969 -34.188 -11.906 1 97.94 114 VAL B C 1
ATOM 3184 O O . VAL B 1 114 ? 11.148 -33.531 -10.875 1 97.94 114 VAL B O 1
ATOM 3187 N N . LEU B 1 115 ? 10.805 -33.562 -13.102 1 98.56 115 LEU B N 1
ATOM 3188 C CA . LEU B 1 115 ? 10.695 -32.125 -13.266 1 98.56 115 LEU B CA 1
ATOM 3189 C C . LEU B 1 115 ? 9.344 -31.625 -12.773 1 98.56 115 LEU B C 1
ATOM 3191 O O . LEU B 1 115 ? 8.328 -32.312 -12.945 1 98.56 115 LEU B O 1
ATOM 3195 N N . CYS B 1 116 ? 9.391 -30.5 -12.117 1 98.81 116 CYS B N 1
ATOM 3196 C CA . CYS B 1 116 ? 8.156 -29.891 -11.648 1 98.81 116 CYS B CA 1
ATOM 3197 C C . CYS B 1 116 ? 8.203 -28.375 -11.789 1 98.81 116 CYS B C 1
ATOM 3199 O O . CYS B 1 116 ? 9.164 -27.734 -11.352 1 98.81 116 CYS B O 1
ATOM 3201 N N . SER B 1 117 ? 7.23 -27.828 -12.461 1 98.81 117 SER B N 1
ATOM 3202 C CA . SER B 1 117 ? 7 -26.391 -12.516 1 98.81 117 SER B CA 1
ATOM 3203 C C . SER B 1 117 ? 5.691 -26 -11.836 1 98.81 117 SER B C 1
ATOM 3205 O O . SER B 1 117 ? 4.707 -26.75 -11.914 1 98.81 117 SER B O 1
ATOM 3207 N N . VAL B 1 118 ? 5.707 -24.938 -11.133 1 98.75 118 VAL B N 1
ATOM 3208 C CA . VAL B 1 118 ? 4.516 -24.453 -10.438 1 98.75 118 VAL B CA 1
ATOM 3209 C C . VAL B 1 118 ? 3.998 -23.188 -11.125 1 98.75 118 VAL B C 1
ATOM 3211 O O . VAL B 1 118 ? 4.781 -22.406 -11.688 1 98.75 118 VAL B O 1
ATOM 3214 N N . GLY B 1 119 ? 2.721 -23.016 -11.086 1 98.12 119 GLY B N 1
ATOM 3215 C CA . GLY B 1 119 ? 2.135 -21.797 -11.633 1 98.12 119 GLY B CA 1
ATOM 3216 C C . GLY B 1 119 ? 2.785 -20.531 -11.117 1 98.12 119 GLY B C 1
ATOM 3217 O O . GLY B 1 119 ? 3.354 -20.531 -10.023 1 98.12 119 GLY B O 1
ATOM 3218 N N . GLY B 1 120 ? 2.521 -19.438 -11.742 1 96.44 120 GLY B N 1
ATOM 3219 C CA . GLY B 1 120 ? 3.143 -18.141 -11.492 1 96.44 120 GLY B CA 1
ATOM 3220 C C . GLY B 1 120 ? 3.51 -17.406 -12.773 1 96.44 120 GLY B C 1
ATOM 3221 O O . GLY B 1 120 ? 4.676 -17.078 -12.992 1 96.44 120 GLY B O 1
ATOM 3222 N N . ALA B 1 121 ? 2.523 -17.156 -13.555 1 95.44 121 ALA B N 1
ATOM 3223 C CA . ALA B 1 121 ? 2.723 -16.625 -14.898 1 95.44 121 ALA B CA 1
ATOM 3224 C C . ALA B 1 121 ? 3.396 -15.258 -14.852 1 95.44 121 ALA B C 1
ATOM 3226 O O . ALA B 1 121 ? 4.156 -14.898 -15.75 1 95.44 121 ALA B O 1
ATOM 3227 N N . TRP B 1 122 ? 3.252 -14.547 -13.711 1 95.12 122 TRP B N 1
ATOM 3228 C CA . TRP B 1 122 ? 3.809 -13.203 -13.602 1 95.12 122 TRP B CA 1
ATOM 3229 C C . TRP B 1 122 ? 5.332 -13.242 -13.625 1 95.12 122 TRP B C 1
ATOM 3231 O O . TRP B 1 122 ? 5.977 -12.281 -14.07 1 95.12 122 TRP B O 1
ATOM 3241 N N . ARG B 1 123 ? 5.875 -14.344 -13.18 1 96.81 123 ARG B N 1
ATOM 3242 C CA . ARG B 1 123 ? 7.328 -14.477 -13.195 1 96.81 123 ARG B CA 1
ATOM 3243 C C . ARG B 1 123 ? 7.867 -14.516 -14.617 1 96.81 123 ARG B C 1
ATOM 3245 O O . ARG B 1 123 ? 9.055 -14.297 -14.844 1 96.81 123 ARG B O 1
ATOM 3252 N N . TYR B 1 124 ? 6.969 -14.781 -15.57 1 96.56 124 TYR B N 1
ATOM 3253 C CA . TYR B 1 124 ? 7.406 -14.992 -16.953 1 96.56 124 TYR B CA 1
ATOM 3254 C C . TYR B 1 124 ? 7.035 -13.805 -17.828 1 96.56 124 TYR B C 1
ATOM 3256 O O . TYR B 1 124 ? 7.41 -13.75 -19 1 96.56 124 TYR B O 1
ATOM 3264 N N . ALA B 1 125 ? 6.285 -12.844 -17.281 1 95.94 125 ALA B N 1
ATOM 3265 C CA . ALA B 1 125 ? 5.914 -11.656 -18.047 1 95.94 125 ALA B CA 1
ATOM 3266 C C . ALA B 1 125 ? 7.152 -10.859 -18.453 1 95.94 125 ALA B C 1
ATOM 3268 O O . ALA B 1 125 ? 8.094 -10.727 -17.656 1 95.94 125 ALA B O 1
ATOM 3269 N N . GLU B 1 126 ? 7.121 -10.297 -19.656 1 96.69 126 GLU B N 1
ATOM 3270 C CA . GLU B 1 126 ? 8.234 -9.477 -20.125 1 96.69 126 GLU B CA 1
ATOM 3271 C C . GLU B 1 126 ? 8.469 -8.289 -19.203 1 96.69 126 GLU B C 1
ATOM 3273 O O . GLU B 1 126 ? 9.617 -7.91 -18.953 1 96.69 126 GLU B O 1
ATOM 3278 N N . SER B 1 127 ? 7.391 -7.742 -18.734 1 96.12 127 SER B N 1
ATOM 3279 C CA . SER B 1 127 ? 7.492 -6.609 -17.812 1 96.12 127 SER B CA 1
ATOM 3280 C C . SER B 1 127 ? 8.195 -7.004 -16.531 1 96.12 127 SER B C 1
ATOM 3282 O O . SER B 1 127 ? 9.055 -6.266 -16.031 1 96.12 127 SER B O 1
ATOM 3284 N N . THR B 1 128 ? 7.883 -8.156 -16 1 96.25 128 THR B N 1
ATOM 3285 C CA . THR B 1 128 ? 8.539 -8.641 -14.789 1 96.25 128 THR B CA 1
ATOM 3286 C C . THR B 1 128 ? 10.008 -8.938 -15.055 1 96.25 128 THR B C 1
ATOM 3288 O O . THR B 1 128 ? 10.867 -8.625 -14.227 1 96.25 128 THR B O 1
ATOM 3291 N N . THR B 1 129 ? 10.266 -9.531 -16.203 1 95.81 129 THR B N 1
ATOM 3292 C CA . THR B 1 129 ? 11.648 -9.828 -16.594 1 95.81 129 THR B CA 1
ATOM 3293 C C . THR B 1 129 ? 12.469 -8.547 -16.688 1 95.81 129 THR B C 1
ATOM 3295 O O . THR B 1 129 ? 13.609 -8.492 -16.219 1 95.81 129 THR B O 1
ATOM 3298 N N . ARG B 1 130 ? 11.875 -7.562 -17.25 1 95.88 130 ARG B N 1
ATOM 3299 C CA . ARG B 1 130 ? 12.555 -6.273 -17.359 1 95.88 130 ARG B CA 1
ATOM 3300 C C . ARG B 1 130 ? 12.844 -5.699 -15.969 1 95.88 130 ARG B C 1
ATOM 3302 O O . ARG B 1 130 ? 13.922 -5.164 -15.727 1 95.88 130 ARG B O 1
ATOM 3309 N N . LEU B 1 131 ? 11.883 -5.785 -15.125 1 96.25 131 LEU B N 1
ATOM 3310 C CA . LEU B 1 131 ? 12.055 -5.297 -13.766 1 96.25 131 LEU B CA 1
ATOM 3311 C C . LEU B 1 131 ? 13.164 -6.055 -13.055 1 96.25 131 LEU B C 1
ATOM 3313 O O . LEU B 1 131 ? 13.984 -5.453 -12.352 1 96.25 131 LEU B O 1
ATOM 3317 N N . ARG B 1 132 ? 13.234 -7.348 -13.234 1 95.81 132 ARG B N 1
ATOM 3318 C CA . ARG B 1 132 ? 14.305 -8.156 -12.656 1 95.81 132 ARG B CA 1
ATOM 3319 C C . ARG B 1 132 ? 15.664 -7.688 -13.148 1 95.81 132 ARG B C 1
ATOM 3321 O O . ARG B 1 132 ? 16.625 -7.625 -12.375 1 95.81 132 ARG B O 1
ATOM 3328 N N . LYS B 1 133 ? 15.719 -7.355 -14.414 1 96.19 133 LYS B N 1
ATOM 3329 C CA . LYS B 1 133 ? 16.984 -6.898 -15 1 96.19 133 LYS B CA 1
ATOM 3330 C C . LYS B 1 133 ? 17.422 -5.574 -14.391 1 96.19 133 LYS B C 1
ATOM 3332 O O . LYS B 1 133 ? 18.625 -5.328 -14.227 1 96.19 133 LYS B O 1
ATOM 3337 N N . ILE B 1 134 ? 16.469 -4.762 -14.047 1 94.75 134 ILE B N 1
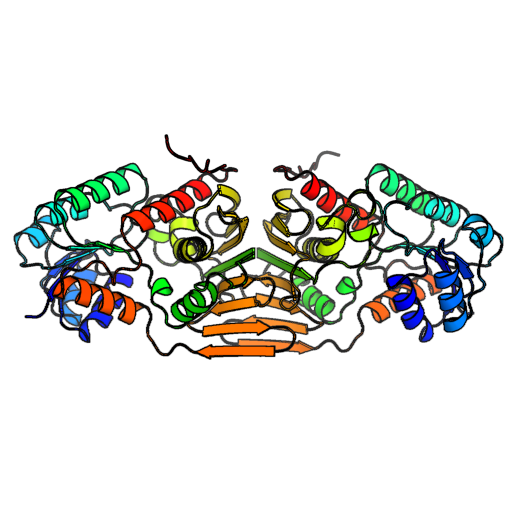ATOM 3338 C CA . ILE B 1 134 ? 16.75 -3.463 -13.453 1 94.75 134 ILE B CA 1
ATOM 3339 C C . ILE B 1 134 ? 17.422 -3.656 -12.094 1 94.75 134 ILE B C 1
ATOM 3341 O O . ILE B 1 134 ? 18.344 -2.912 -11.734 1 94.75 134 ILE B O 1
ATOM 3345 N N . PHE B 1 135 ? 17.062 -4.684 -11.352 1 95.06 135 PHE B N 1
ATOM 3346 C CA . PHE B 1 135 ? 17.531 -4.852 -9.977 1 95.06 135 PHE B CA 1
ATOM 3347 C C . PHE B 1 135 ? 18.641 -5.898 -9.906 1 95.06 135 PHE B C 1
ATOM 3349 O O . PHE B 1 135 ? 19.203 -6.148 -8.844 1 95.06 135 PHE B O 1
ATOM 3356 N N . ALA B 1 136 ? 19.047 -6.492 -11.016 1 93.69 136 ALA B N 1
ATOM 3357 C CA . ALA B 1 136 ? 20 -7.594 -11.062 1 93.69 136 ALA B CA 1
ATOM 3358 C C . ALA B 1 136 ? 21.422 -7.105 -10.773 1 93.69 136 ALA B C 1
ATOM 3360 O O . ALA B 1 136 ? 22.156 -7.754 -10.031 1 93.69 136 ALA B O 1
ATOM 3361 N N . PRO B 1 137 ? 21.734 -5.887 -11.289 1 93.25 137 PRO B N 1
ATOM 3362 C CA . PRO B 1 137 ? 23.125 -5.457 -11.055 1 93.25 137 PRO B CA 1
ATOM 3363 C C . PRO B 1 137 ? 23.422 -5.223 -9.578 1 93.25 137 PRO B C 1
ATOM 3365 O O . PRO B 1 137 ? 22.562 -4.762 -8.828 1 93.25 137 PRO B O 1
ATOM 3368 N N . LYS B 1 138 ? 24.625 -5.441 -9.219 1 89.88 138 LYS B N 1
ATOM 3369 C CA . LYS B 1 138 ? 25.047 -5.309 -7.828 1 89.88 138 LYS B CA 1
ATOM 3370 C C . LYS B 1 138 ? 24.906 -3.867 -7.348 1 89.88 138 LYS B C 1
ATOM 3372 O O . LYS B 1 138 ? 24.594 -3.625 -6.18 1 89.88 138 LYS B O 1
ATOM 3377 N N . ASN B 1 139 ? 25.062 -2.957 -8.258 1 90.31 139 ASN B N 1
ATOM 3378 C CA . ASN B 1 139 ? 25.047 -1.551 -7.871 1 90.31 139 ASN B CA 1
ATOM 3379 C C . ASN B 1 139 ? 23.672 -0.928 -8.086 1 90.31 139 ASN B C 1
ATOM 3381 O O . ASN B 1 139 ? 23.5 0.284 -7.938 1 90.31 139 ASN B O 1
ATOM 3385 N N . ALA B 1 140 ? 22.75 -1.767 -8.422 1 92.25 140 ALA B N 1
ATOM 3386 C CA . ALA B 1 140 ? 21.406 -1.228 -8.586 1 92.25 140 ALA B CA 1
ATOM 3387 C C . ALA B 1 140 ? 20.828 -0.773 -7.246 1 92.25 140 ALA B C 1
ATOM 3389 O O . ALA B 1 140 ? 21.062 -1.406 -6.215 1 92.25 140 ALA B O 1
ATOM 3390 N N . PRO B 1 141 ? 20.172 0.404 -7.277 1 91.44 141 PRO B N 1
ATOM 3391 C CA . PRO B 1 141 ? 19.516 0.783 -6.027 1 91.44 141 PRO B CA 1
ATOM 3392 C C . PRO B 1 141 ? 18.578 -0.298 -5.508 1 91.44 141 PRO B C 1
ATOM 3394 O O . PRO B 1 141 ? 17.719 -0.789 -6.254 1 91.44 141 PRO B O 1
ATOM 3397 N N . ALA B 1 142 ? 18.719 -0.629 -4.285 1 93.75 142 ALA B N 1
ATOM 3398 C CA . ALA B 1 142 ? 17.984 -1.737 -3.691 1 93.75 142 ALA B CA 1
ATOM 3399 C C . ALA B 1 142 ? 16.5 -1.391 -3.545 1 93.75 142 ALA B C 1
ATOM 3401 O O . ALA B 1 142 ? 16.156 -0.241 -3.268 1 93.75 142 ALA B O 1
ATOM 3402 N N . PRO B 1 143 ? 15.609 -2.43 -3.711 1 96.38 143 PRO B N 1
ATOM 3403 C CA . PRO B 1 143 ? 14.211 -2.205 -3.338 1 96.38 143 PRO B CA 1
ATOM 3404 C C . PRO B 1 143 ? 14.047 -1.79 -1.878 1 96.38 143 PRO B C 1
ATOM 3406 O O . PRO B 1 143 ? 14.68 -2.375 -0.992 1 96.38 143 PRO B O 1
ATOM 3409 N N . GLN B 1 144 ? 13.266 -0.788 -1.631 1 97.5 144 GLN B N 1
ATOM 3410 C CA . GLN B 1 144 ? 13.039 -0.352 -0.258 1 97.5 144 GLN B CA 1
ATOM 3411 C C . GLN B 1 144 ? 11.594 -0.603 0.163 1 97.5 144 GLN B C 1
ATOM 3413 O O . GLN B 1 144 ? 11.328 -1.035 1.288 1 97.5 144 GLN B O 1
ATOM 3418 N N . ILE B 1 145 ? 10.672 -0.344 -0.736 1 98.19 145 ILE B N 1
ATOM 3419 C CA . ILE B 1 145 ? 9.258 -0.584 -0.463 1 98.19 145 ILE B CA 1
ATOM 3420 C C . ILE B 1 145 ? 8.648 -1.401 -1.599 1 98.19 145 ILE B C 1
ATOM 3422 O O . ILE B 1 145 ? 8.758 -1.03 -2.77 1 98.19 145 ILE B O 1
ATOM 3426 N N . LEU B 1 146 ? 8.094 -2.488 -1.297 1 98.38 146 LEU B N 1
ATOM 3427 C CA . LEU B 1 146 ? 7.273 -3.279 -2.213 1 98.38 146 LEU B CA 1
ATOM 3428 C C . LEU B 1 146 ? 5.793 -3.15 -1.87 1 98.38 146 LEU B C 1
ATOM 3430 O O . LEU B 1 146 ? 5.395 -3.395 -0.73 1 98.38 146 LEU B O 1
ATOM 3434 N N . SER B 1 147 ? 4.988 -2.752 -2.846 1 97.88 147 SER B N 1
ATOM 3435 C CA . SER B 1 147 ? 3.561 -2.566 -2.621 1 97.88 147 SER B CA 1
ATOM 3436 C C . SER B 1 147 ? 2.734 -3.352 -3.637 1 97.88 147 SER B C 1
ATOM 3438 O O . SER B 1 147 ? 3.098 -3.426 -4.812 1 97.88 147 SER B O 1
ATOM 3440 N N . ALA B 1 148 ? 1.674 -3.924 -3.127 1 97.69 148 ALA B N 1
ATOM 3441 C CA . ALA B 1 148 ? 0.778 -4.605 -4.059 1 97.69 148 ALA B CA 1
ATOM 3442 C C . ALA B 1 148 ? -0.683 -4.367 -3.686 1 97.69 148 ALA B C 1
ATOM 3444 O O . ALA B 1 148 ? -1.013 -4.203 -2.51 1 97.69 148 ALA B O 1
ATOM 3445 N N . ARG B 1 149 ? -1.454 -4.25 -4.664 1 96.31 149 ARG B N 1
ATOM 3446 C CA . ARG B 1 149 ? -2.912 -4.215 -4.594 1 96.31 149 ARG B CA 1
ATOM 3447 C C . ARG B 1 149 ? -3.529 -5.277 -5.496 1 96.31 149 ARG B C 1
ATOM 3449 O O . ARG B 1 149 ? -3.344 -5.246 -6.715 1 96.31 149 ARG B O 1
ATOM 3456 N N . TRP B 1 150 ? -4.199 -6.18 -4.898 1 96.56 150 TRP B N 1
ATOM 3457 C CA . TRP B 1 150 ? -4.859 -7.246 -5.645 1 96.56 150 TRP B CA 1
ATOM 3458 C C . TRP B 1 150 ? -6.359 -7.27 -5.355 1 96.56 150 TRP B C 1
ATOM 3460 O O . TRP B 1 150 ? -6.816 -8.023 -4.496 1 96.56 150 TRP B O 1
ATOM 3470 N N . LEU B 1 151 ? -7.086 -6.5 -6.082 1 96.31 151 LEU B N 1
ATOM 3471 C CA . LEU B 1 151 ? -8.523 -6.305 -5.918 1 96.31 151 LEU B CA 1
ATOM 3472 C C . LEU B 1 151 ? -9.289 -6.922 -7.082 1 96.31 151 LEU B C 1
ATOM 3474 O O . LEU B 1 151 ? -9.031 -6.602 -8.242 1 96.31 151 LEU B O 1
ATOM 3478 N N . GLU B 1 152 ? -10.156 -7.824 -6.781 1 95.25 152 GLU B N 1
ATOM 3479 C CA . GLU B 1 152 ? -10.93 -8.523 -7.809 1 95.25 152 GLU B CA 1
ATOM 3480 C C . GLU B 1 152 ? -12.43 -8.352 -7.582 1 95.25 152 GLU B C 1
ATOM 3482 O O . GLU B 1 152 ? -12.859 -8.016 -6.48 1 95.25 152 GLU B O 1
ATOM 3487 N N . PRO B 1 153 ? -13.219 -8.586 -8.656 1 94.56 153 PRO B N 1
ATOM 3488 C CA . PRO B 1 153 ? -14.672 -8.664 -8.461 1 94.56 153 PRO B CA 1
ATOM 3489 C C . PRO B 1 153 ? -15.086 -9.828 -7.562 1 94.56 153 PRO B C 1
ATOM 3491 O O . PRO B 1 153 ? -14.266 -10.711 -7.273 1 94.56 153 PRO B O 1
ATOM 3494 N N . PRO B 1 154 ? -16.328 -9.797 -7.117 1 93.12 154 PRO B N 1
ATOM 3495 C CA . PRO B 1 154 ? -16.797 -10.914 -6.293 1 93.12 154 PRO B CA 1
ATOM 3496 C C . PRO B 1 154 ? -16.594 -12.273 -6.969 1 93.12 154 PRO B C 1
ATOM 3498 O O . PRO B 1 154 ? -16.875 -12.414 -8.164 1 93.12 154 PRO B O 1
ATOM 3501 N N . LEU B 1 155 ? -16.141 -13.164 -6.148 1 90.31 155 LEU B N 1
ATOM 3502 C CA . LEU B 1 155 ? -15.859 -14.508 -6.645 1 90.31 155 LEU B CA 1
ATOM 3503 C C . LEU B 1 155 ? -17.156 -15.219 -7.023 1 90.31 155 LEU B C 1
ATOM 3505 O O . LEU B 1 155 ? -18.172 -15.07 -6.352 1 90.31 155 LEU B O 1
ATOM 3509 N N . GLN B 1 156 ? -16.984 -15.992 -8.031 1 86.12 156 GLN B N 1
ATOM 3510 C CA . GLN B 1 156 ? -18.172 -16.672 -8.516 1 86.12 156 GLN B CA 1
ATOM 3511 C C . GLN B 1 156 ? -18.094 -18.172 -8.266 1 86.12 156 GLN B C 1
ATOM 3513 O O . GLN B 1 156 ? -19.109 -18.859 -8.195 1 86.12 156 GLN B O 1
ATOM 3518 N N . SER B 1 157 ? -16.953 -18.719 -8.117 1 89.19 157 SER B N 1
ATOM 3519 C CA . SER B 1 157 ? -16.766 -20.156 -7.906 1 89.19 157 SER B CA 1
ATOM 3520 C C . SER B 1 157 ? -17 -20.531 -6.445 1 89.19 157 SER B C 1
ATOM 3522 O O . SER B 1 157 ? -16.453 -19.891 -5.539 1 89.19 157 SER B O 1
ATOM 3524 N N . ALA B 1 158 ? -17.656 -21.594 -6.223 1 87.69 158 ALA B N 1
ATOM 3525 C CA . ALA B 1 158 ? -18.031 -22.016 -4.879 1 87.69 158 ALA B CA 1
ATOM 3526 C C . ALA B 1 158 ? -16.812 -22.422 -4.066 1 87.69 158 ALA B C 1
ATOM 3528 O O . ALA B 1 158 ? -16.703 -22.094 -2.885 1 87.69 158 ALA B O 1
ATOM 3529 N N . TRP B 1 159 ? -15.93 -23.109 -4.711 1 91.19 159 TRP B N 1
ATOM 3530 C CA . TRP B 1 159 ? -14.789 -23.594 -3.939 1 91.19 159 TRP B CA 1
ATOM 3531 C C . TRP B 1 159 ? -13.883 -22.438 -3.533 1 91.19 159 TRP B C 1
ATOM 3533 O O . TRP B 1 159 ? -13.219 -22.5 -2.492 1 91.19 159 TRP B O 1
ATOM 3543 N N . ARG B 1 160 ? -13.82 -21.406 -4.316 1 92.5 160 ARG B N 1
ATOM 3544 C CA . ARG B 1 160 ? -12.969 -20.266 -3.984 1 92.5 160 ARG B CA 1
ATOM 3545 C C . ARG B 1 160 ? -13.523 -19.484 -2.793 1 92.5 160 ARG B C 1
ATOM 3547 O O . ARG B 1 160 ? -12.773 -18.859 -2.051 1 92.5 160 ARG B O 1
ATOM 3554 N N . LEU B 1 161 ? -14.789 -19.594 -2.668 1 90.56 161 LEU B N 1
ATOM 3555 C CA . LEU B 1 161 ? -15.469 -18.906 -1.581 1 90.56 161 LEU B CA 1
ATOM 3556 C C . LEU B 1 161 ? -15.312 -19.656 -0.268 1 90.56 161 LEU B C 1
ATOM 3558 O O . LEU B 1 161 ? -15.539 -19.109 0.808 1 90.56 161 LEU B O 1
ATOM 3562 N N . ASP B 1 162 ? -14.938 -20.922 -0.354 1 93.44 162 ASP B N 1
ATOM 3563 C CA . ASP B 1 162 ? -14.75 -21.781 0.809 1 93.44 162 ASP B CA 1
ATOM 3564 C C . ASP B 1 162 ? -13.281 -21.859 1.199 1 93.44 162 ASP B C 1
ATOM 3566 O O . ASP B 1 162 ? -12.492 -22.547 0.539 1 93.44 162 ASP B O 1
ATOM 3570 N N . ALA B 1 163 ? -12.953 -21.297 2.287 1 92.19 163 ALA B N 1
ATOM 3571 C CA . ALA B 1 163 ? -11.562 -21.219 2.717 1 92.19 163 ALA B CA 1
ATOM 3572 C C . ALA B 1 163 ? -10.992 -22.609 2.967 1 92.19 163 ALA B C 1
ATOM 3574 O O . ALA B 1 163 ? -9.781 -22.828 2.846 1 92.19 163 ALA B O 1
ATOM 3575 N N . LYS B 1 164 ? -11.797 -23.547 3.289 1 93.88 164 LYS B N 1
ATOM 3576 C CA . LYS B 1 164 ? -11.344 -24.906 3.484 1 93.88 164 LYS B CA 1
ATOM 3577 C C . LYS B 1 164 ? -10.891 -25.531 2.168 1 93.88 164 LYS B C 1
ATOM 3579 O O . LYS B 1 164 ? -10.102 -26.484 2.162 1 93.88 164 LYS B O 1
ATOM 3584 N N . GLN B 1 165 ? -11.391 -24.953 1.085 1 95.25 165 GLN B N 1
ATOM 3585 C CA . GLN B 1 165 ? -11.055 -25.484 -0.232 1 95.25 165 GLN B CA 1
ATOM 3586 C C . GLN B 1 165 ? -9.984 -24.641 -0.91 1 95.25 165 GLN B C 1
ATOM 3588 O O . GLN B 1 165 ? -9.117 -25.172 -1.61 1 95.25 165 GLN B O 1
ATOM 3593 N N . SER B 1 166 ? -10.031 -23.297 -0.668 1 95.88 166 SER B N 1
ATOM 3594 C CA . SER B 1 166 ? -9.172 -22.406 -1.417 1 95.88 166 SER B CA 1
ATOM 3595 C C . SER B 1 166 ? -7.941 -22 -0.601 1 95.88 166 SER B C 1
ATOM 3597 O O . SER B 1 166 ? -6.949 -21.531 -1.155 1 95.88 166 SER B O 1
ATOM 3599 N N . GLY B 1 167 ? -8 -22.172 0.665 1 95.38 167 GLY B N 1
ATOM 3600 C CA . GLY B 1 167 ? -6.953 -21.688 1.547 1 95.38 167 GLY B CA 1
ATOM 3601 C C . GLY B 1 167 ? -7.141 -20.234 1.961 1 95.38 167 GLY B C 1
ATOM 3602 O O . GLY B 1 167 ? -6.336 -19.688 2.717 1 95.38 167 GLY B O 1
ATOM 3603 N N . GLY B 1 168 ? -8.258 -19.625 1.498 1 94.75 168 GLY B N 1
ATOM 3604 C CA . GLY B 1 168 ? -8.547 -18.25 1.875 1 94.75 168 GLY B CA 1
ATOM 3605 C C . GLY B 1 168 ? -7.953 -17.234 0.918 1 94.75 168 GLY B C 1
ATOM 3606 O O . GLY B 1 168 ? -7.219 -17.594 -0.004 1 94.75 168 GLY B O 1
ATOM 3607 N N . LEU B 1 169 ? -8.219 -16.016 1.211 1 94.38 169 LEU B N 1
ATOM 3608 C CA . LEU B 1 169 ? -7.965 -14.922 0.289 1 94.38 169 LEU B CA 1
ATOM 3609 C C . LEU B 1 169 ? -6.469 -14.766 0.032 1 94.38 169 LEU B C 1
ATOM 3611 O O . LEU B 1 169 ? -6.059 -14.43 -1.081 1 94.38 169 LEU B O 1
ATOM 3615 N N . TRP B 1 170 ? -5.609 -15.031 1.033 1 95.31 170 TRP B N 1
ATOM 3616 C CA . TRP B 1 170 ? -4.168 -14.891 0.855 1 95.31 170 TRP B CA 1
ATOM 3617 C C . TRP B 1 170 ? -3.639 -15.922 -0.131 1 95.31 170 TRP B C 1
ATOM 3619 O O . TRP B 1 170 ? -2.779 -15.617 -0.961 1 95.31 170 TRP B O 1
ATOM 3629 N N . LEU B 1 171 ? -4.172 -17.094 -0.083 1 96.38 171 LEU B N 1
ATOM 3630 C CA . LEU B 1 171 ? -3.658 -18.203 -0.887 1 96.38 171 LEU B CA 1
ATOM 3631 C C . LEU B 1 171 ? -4.387 -18.281 -2.223 1 96.38 171 LEU B C 1
ATOM 3633 O O . LEU B 1 171 ? -3.924 -18.953 -3.145 1 96.38 171 LEU B O 1
ATOM 3637 N N . ASP B 1 172 ? -5.484 -17.625 -2.328 1 94.12 172 ASP B N 1
ATOM 3638 C CA . ASP B 1 172 ? -6.207 -17.562 -3.594 1 94.12 172 ASP B CA 1
ATOM 3639 C C . ASP B 1 172 ? -5.914 -16.266 -4.332 1 94.12 172 ASP B C 1
ATOM 3641 O O . ASP B 1 172 ? -4.906 -16.156 -5.035 1 94.12 172 ASP B O 1
ATOM 3645 N N . GLY B 1 173 ? -6.527 -15.195 -3.928 1 89.94 173 GLY B N 1
ATOM 3646 C CA . GLY B 1 173 ? -6.422 -13.906 -4.594 1 89.94 173 GLY B CA 1
ATOM 3647 C C . GLY B 1 173 ? -5.082 -13.227 -4.371 1 89.94 173 GLY B C 1
ATOM 3648 O O . GLY B 1 173 ? -4.594 -12.5 -5.238 1 89.94 173 GLY B O 1
ATOM 3649 N N . GLY B 1 174 ? -4.465 -13.469 -3.285 1 95.06 174 GLY B N 1
ATOM 3650 C CA . GLY B 1 174 ? -3.26 -12.742 -2.908 1 95.06 174 GLY B CA 1
ATOM 3651 C C . GLY B 1 174 ? -1.982 -13.477 -3.271 1 95.06 174 GLY B C 1
ATOM 3652 O O . GLY B 1 174 ? -0.887 -12.93 -3.135 1 95.06 174 GLY B O 1
ATOM 3653 N N . TYR B 1 175 ? -2.088 -14.664 -3.744 1 96.69 175 TYR B N 1
ATOM 3654 C CA . TYR B 1 175 ? -0.921 -15.523 -3.914 1 96.69 175 TYR B CA 1
ATOM 3655 C C . TYR B 1 175 ? 0.065 -14.914 -4.902 1 96.69 175 TYR B C 1
ATOM 3657 O O . TYR B 1 175 ? 1.271 -14.883 -4.648 1 96.69 175 TYR B O 1
ATOM 3665 N N . ALA B 1 176 ? -0.462 -14.422 -6.016 1 96.44 176 ALA B N 1
ATOM 3666 C CA . ALA B 1 176 ? 0.41 -13.883 -7.055 1 96.44 176 ALA B CA 1
ATOM 3667 C C . ALA B 1 176 ? 1.202 -12.688 -6.535 1 96.44 176 ALA B C 1
ATOM 3669 O O . ALA B 1 176 ? 2.389 -12.539 -6.836 1 96.44 176 ALA B O 1
ATOM 3670 N N . ALA B 1 177 ? 0.577 -11.891 -5.789 1 97 177 ALA B N 1
ATOM 3671 C CA . ALA B 1 177 ? 1.251 -10.734 -5.215 1 97 177 ALA B CA 1
ATOM 3672 C C . ALA B 1 177 ? 2.326 -11.156 -4.223 1 97 177 ALA B C 1
ATOM 3674 O O . ALA B 1 177 ? 3.443 -10.633 -4.242 1 97 177 ALA B O 1
ATOM 3675 N N . LEU B 1 178 ? 1.96 -12.094 -3.354 1 97 178 LEU B N 1
ATOM 3676 C CA . LEU B 1 178 ? 2.92 -12.602 -2.377 1 97 178 LEU B CA 1
ATOM 3677 C C . LEU B 1 178 ? 4.141 -13.195 -3.074 1 97 178 LEU B C 1
ATOM 3679 O O . LEU B 1 178 ? 5.273 -12.977 -2.641 1 97 178 LEU B O 1
ATOM 3683 N N . ASP B 1 179 ? 3.859 -13.867 -4.109 1 97.69 179 ASP B N 1
ATOM 3684 C CA . ASP B 1 179 ? 4.93 -14.492 -4.883 1 97.69 179 ASP B CA 1
ATOM 3685 C C . ASP B 1 179 ? 5.855 -13.445 -5.488 1 97.69 179 ASP B C 1
ATOM 3687 O O . ASP B 1 179 ? 7.078 -13.539 -5.363 1 97.69 179 ASP B O 1
ATOM 3691 N N . LEU B 1 180 ? 5.301 -12.414 -6.109 1 96.88 180 LEU B N 1
ATOM 3692 C CA . LEU B 1 180 ? 6.098 -11.344 -6.699 1 96.88 180 LEU B CA 1
ATOM 3693 C C . LEU B 1 180 ? 6.906 -10.617 -5.633 1 96.88 180 LEU B C 1
ATOM 3695 O O . LEU B 1 180 ? 8.062 -10.258 -5.859 1 96.88 180 LEU B O 1
ATOM 3699 N N . MET B 1 181 ? 6.289 -10.43 -4.531 1 97.62 181 MET B N 1
ATOM 3700 C CA . MET B 1 181 ? 6.98 -9.742 -3.441 1 97.62 181 MET B CA 1
ATOM 3701 C C . MET B 1 181 ? 8.195 -10.539 -2.984 1 97.62 181 MET B C 1
ATOM 3703 O O . MET B 1 181 ? 9.258 -9.961 -2.715 1 97.62 181 MET B O 1
ATOM 3707 N N . ARG B 1 182 ? 8.086 -11.844 -2.908 1 96.88 182 ARG B N 1
ATOM 3708 C CA . ARG B 1 182 ? 9.227 -12.672 -2.527 1 96.88 182 ARG B CA 1
ATOM 3709 C C . ARG B 1 182 ? 10.305 -12.641 -3.6 1 96.88 182 ARG B C 1
ATOM 3711 O O . ARG B 1 182 ? 11.5 -12.633 -3.287 1 96.88 182 ARG B O 1
ATOM 3718 N N . VAL B 1 183 ? 9.875 -12.602 -4.859 1 96.44 183 VAL B N 1
ATOM 3719 C CA . VAL B 1 183 ? 10.82 -12.586 -5.973 1 96.44 183 VAL B CA 1
ATOM 3720 C C . VAL B 1 183 ? 11.734 -11.375 -5.855 1 96.44 183 VAL B C 1
ATOM 3722 O O . VAL B 1 183 ? 12.945 -11.484 -6.074 1 96.44 183 VAL B O 1
ATOM 3725 N N . PHE B 1 184 ? 11.172 -10.234 -5.449 1 96.56 184 PHE B N 1
ATOM 3726 C CA . PHE B 1 184 ? 11.953 -9 -5.492 1 96.56 184 PHE B CA 1
ATOM 3727 C C . PHE B 1 184 ? 12.453 -8.633 -4.105 1 96.56 184 PHE B C 1
ATOM 3729 O O . PHE B 1 184 ? 13.484 -7.961 -3.971 1 96.56 184 PHE B O 1
ATOM 3736 N N . GLY B 1 185 ? 11.75 -9.062 -3.092 1 95.81 185 GLY B N 1
ATOM 3737 C CA . GLY B 1 185 ? 12.125 -8.688 -1.736 1 95.81 185 GLY B CA 1
ATOM 3738 C C . GLY B 1 185 ? 12.914 -9.758 -1.014 1 95.81 185 GLY B C 1
ATOM 3739 O O . GLY B 1 185 ? 13.547 -9.492 0.009 1 95.81 185 GLY B O 1
ATOM 3740 N N . GLY B 1 186 ? 12.836 -10.969 -1.501 1 94.19 186 GLY B N 1
ATOM 3741 C CA . GLY B 1 186 ? 13.445 -12.094 -0.808 1 94.19 186 GLY B CA 1
ATOM 3742 C C . GLY B 1 186 ? 12.547 -12.695 0.259 1 94.19 186 GLY B C 1
ATOM 3743 O O . GLY B 1 186 ? 11.328 -12.555 0.2 1 94.19 186 GLY B O 1
ATOM 3744 N N . GLU B 1 187 ? 13.203 -13.359 1.178 1 93 187 GLU B N 1
ATOM 3745 C CA . GLU B 1 187 ? 12.438 -14.094 2.182 1 93 187 GLU B CA 1
ATOM 3746 C C . GLU B 1 187 ? 11.977 -13.164 3.307 1 93 187 GLU B C 1
ATOM 3748 O O . GLU B 1 187 ? 12.641 -12.172 3.605 1 93 187 GLU B O 1
ATOM 3753 N N . ILE B 1 188 ? 10.898 -13.562 3.898 1 91.38 188 ILE B N 1
ATOM 3754 C CA . ILE B 1 188 ? 10.195 -12.719 4.859 1 91.38 188 ILE B CA 1
ATOM 3755 C C . ILE B 1 188 ? 10.812 -12.891 6.246 1 91.38 188 ILE B C 1
ATOM 3757 O O . ILE B 1 188 ? 11.117 -14.008 6.66 1 91.38 188 ILE B O 1
ATOM 3761 N N . LYS B 1 189 ? 10.969 -11.773 6.949 1 89.5 189 LYS B N 1
ATOM 3762 C CA . LYS B 1 189 ? 11.391 -11.789 8.344 1 89.5 189 LYS B CA 1
ATOM 3763 C C . LYS B 1 189 ? 10.188 -11.688 9.289 1 89.5 189 LYS B C 1
ATOM 3765 O O . LYS B 1 189 ? 10.109 -12.422 10.273 1 89.5 189 LYS B O 1
ATOM 3770 N N . LYS B 1 190 ? 9.297 -10.766 8.992 1 88.44 190 LYS B N 1
ATOM 3771 C CA . LYS B 1 190 ? 8.133 -10.484 9.828 1 88.44 190 LYS B CA 1
ATOM 3772 C C . LYS B 1 190 ? 6.91 -10.148 8.977 1 88.44 190 LYS B C 1
ATOM 3774 O O . LYS B 1 190 ? 7.035 -9.539 7.914 1 88.44 190 LYS B O 1
ATOM 3779 N N . VAL B 1 191 ? 5.73 -10.594 9.508 1 91 191 VAL B N 1
ATOM 3780 C CA . VAL B 1 191 ? 4.484 -10.234 8.836 1 91 191 VAL B CA 1
ATOM 3781 C C . VAL B 1 191 ? 3.426 -9.867 9.875 1 91 191 VAL B C 1
ATOM 3783 O O . VAL B 1 191 ? 3.475 -10.344 11.016 1 91 191 VAL B O 1
ATOM 3786 N N . SER B 1 192 ? 2.58 -8.977 9.586 1 90.06 192 SER B N 1
ATOM 3787 C CA . SER B 1 192 ? 1.364 -8.641 10.32 1 90.06 192 SER B CA 1
ATOM 3788 C C . SER B 1 192 ? 0.194 -8.398 9.367 1 90.06 192 SER B C 1
ATOM 3790 O O . SER B 1 192 ? 0.361 -7.781 8.312 1 90.06 192 SER B O 1
ATOM 3792 N N . ALA B 1 193 ? -0.945 -8.93 9.742 1 92.19 193 ALA B N 1
ATOM 3793 C CA . ALA B 1 193 ? -2.09 -8.805 8.844 1 92.19 193 ALA B CA 1
ATOM 3794 C C . ALA B 1 193 ? -3.355 -8.445 9.617 1 92.19 193 ALA B C 1
ATOM 3796 O O . ALA B 1 193 ? -3.486 -8.781 10.797 1 92.19 193 ALA B O 1
ATOM 3797 N N . PHE B 1 194 ? -4.199 -7.684 9 1 90.88 194 PHE B N 1
ATOM 3798 C CA . PHE B 1 194 ? -5.547 -7.406 9.477 1 90.88 194 PHE B CA 1
ATOM 3799 C C . PHE B 1 194 ? -6.586 -7.93 8.492 1 90.88 194 PHE B C 1
ATOM 3801 O O . PHE B 1 194 ? -6.371 -7.898 7.277 1 90.88 194 PHE B O 1
ATOM 3808 N N . SER B 1 195 ? -7.641 -8.461 8.969 1 91.5 195 SER B N 1
ATOM 3809 C CA . SER B 1 195 ? -8.797 -8.883 8.188 1 91.5 195 SER B CA 1
ATOM 3810 C C . SER B 1 195 ? -10.094 -8.375 8.805 1 91.5 195 SER B C 1
ATOM 3812 O O . SER B 1 195 ? -10.273 -8.414 10.023 1 91.5 195 SER B O 1
ATOM 3814 N N . VAL B 1 196 ? -10.969 -7.828 7.941 1 90.31 196 VAL B N 1
ATOM 3815 C CA . VAL B 1 196 ? -12.266 -7.395 8.453 1 90.31 196 VAL B CA 1
ATOM 3816 C C . VAL B 1 196 ? -13.359 -8.328 7.945 1 90.31 196 VAL B C 1
ATOM 3818 O O . VAL B 1 196 ? -14.484 -8.32 8.461 1 90.31 196 VAL B O 1
ATOM 3821 N N . SER B 1 197 ? -13.07 -9.156 6.945 1 91.06 197 SER B N 1
ATOM 3822 C CA . SER B 1 197 ? -13.922 -10.195 6.375 1 91.06 197 SER B CA 1
ATOM 3823 C C . SER B 1 197 ? -13.102 -11.203 5.582 1 91.06 197 SER B C 1
ATOM 3825 O O . SER B 1 197 ? -11.883 -11.055 5.445 1 91.06 197 SER B O 1
ATOM 3827 N N . ASP B 1 198 ? -13.734 -12.188 5.094 1 91.88 198 ASP B N 1
ATOM 3828 C CA . ASP B 1 198 ? -13.062 -13.18 4.258 1 91.88 198 ASP B CA 1
ATOM 3829 C C . ASP B 1 198 ? -12.727 -12.602 2.885 1 91.88 198 ASP B C 1
ATOM 3831 O O . ASP B 1 198 ? -11.953 -13.195 2.129 1 91.88 198 ASP B O 1
ATOM 3835 N N . SER B 1 199 ? -13.234 -11.391 2.641 1 94.31 199 SER B N 1
ATOM 3836 C CA . SER B 1 199 ? -13.102 -10.852 1.291 1 94.31 199 SER B CA 1
ATOM 3837 C C . SER B 1 199 ? -12.258 -9.586 1.282 1 94.31 199 SER B C 1
ATOM 3839 O O . SER B 1 199 ? -12.148 -8.906 0.255 1 94.31 199 SER B O 1
ATOM 3841 N N . LEU B 1 200 ? -11.703 -9.242 2.453 1 95.31 200 LEU B N 1
ATOM 3842 C CA . LEU B 1 200 ? -10.906 -8.016 2.527 1 95.31 200 LEU B CA 1
ATOM 3843 C C . LEU B 1 200 ? -9.82 -8.141 3.588 1 95.31 200 LEU B C 1
ATOM 3845 O O . LEU B 1 200 ? -10.117 -8.266 4.777 1 95.31 200 LEU B O 1
ATOM 3849 N N . LYS B 1 201 ? -8.547 -8.055 3.148 1 94.81 201 LYS B N 1
ATOM 3850 C CA . LYS B 1 201 ? -7.402 -8.242 4.039 1 94.81 201 LYS B CA 1
ATOM 3851 C C . LYS B 1 201 ? -6.242 -7.332 3.643 1 94.81 201 LYS B C 1
ATOM 3853 O O . LYS B 1 201 ? -6.125 -6.938 2.48 1 94.81 201 LYS B O 1
ATOM 3858 N N . THR B 1 202 ? -5.449 -6.988 4.594 1 95.44 202 THR B N 1
ATOM 3859 C CA . THR B 1 202 ? -4.223 -6.242 4.34 1 95.44 202 THR B CA 1
ATOM 3860 C C . THR B 1 202 ? -3.086 -6.754 5.223 1 95.44 202 THR B C 1
ATOM 3862 O O . THR B 1 202 ? -3.332 -7.375 6.262 1 95.44 202 THR B O 1
ATOM 3865 N N . ALA B 1 203 ? -1.859 -6.52 4.762 1 94.62 203 ALA B N 1
ATOM 3866 C CA . ALA B 1 203 ? -0.704 -7 5.516 1 94.62 203 ALA B CA 1
ATOM 3867 C C . ALA B 1 203 ? 0.513 -6.109 5.281 1 94.62 203 ALA B C 1
ATOM 3869 O O . ALA B 1 203 ? 0.59 -5.406 4.27 1 94.62 203 ALA B O 1
ATOM 3870 N N . ILE B 1 204 ? 1.399 -6.121 6.23 1 93.94 204 ILE B N 1
ATOM 3871 C CA . ILE B 1 204 ? 2.74 -5.57 6.062 1 93.94 204 ILE B CA 1
ATOM 3872 C C . ILE B 1 204 ? 3.777 -6.672 6.25 1 93.94 204 ILE B C 1
ATOM 3874 O O . ILE B 1 204 ? 3.551 -7.629 6.996 1 93.94 204 ILE B O 1
ATOM 3878 N N . LEU B 1 205 ? 4.848 -6.484 5.531 1 94.06 205 LEU B N 1
ATOM 3879 C CA . LEU B 1 205 ? 5.926 -7.465 5.516 1 94.06 205 LEU B CA 1
ATOM 3880 C C . LEU B 1 205 ? 7.277 -6.789 5.707 1 94.06 205 LEU B C 1
ATOM 3882 O O . LEU B 1 205 ? 7.5 -5.684 5.215 1 94.06 205 LEU B O 1
ATOM 3886 N N . GLN B 1 206 ? 8.164 -7.449 6.43 1 93.56 206 GLN B N 1
ATOM 3887 C CA . GLN B 1 206 ? 9.586 -7.117 6.461 1 93.56 206 GLN B CA 1
ATOM 3888 C C . GLN B 1 206 ? 10.422 -8.219 5.805 1 93.56 206 GLN B C 1
ATOM 3890 O O . GLN B 1 206 ? 10.336 -9.383 6.191 1 93.56 206 GLN B O 1
ATOM 3895 N N . PHE B 1 207 ? 11.172 -7.797 4.832 1 93.5 207 PHE B N 1
ATOM 3896 C CA . PHE B 1 207 ? 11.969 -8.758 4.078 1 93.5 207 PHE B CA 1
ATOM 3897 C C . PHE B 1 207 ? 13.367 -8.875 4.656 1 93.5 207 PHE B C 1
ATOM 3899 O O . PHE B 1 207 ? 13.836 -7.973 5.359 1 93.5 207 PHE B O 1
ATOM 3906 N N . GLY B 1 208 ? 14.031 -9.977 4.344 1 88.44 208 GLY B N 1
ATOM 3907 C CA . GLY B 1 208 ? 15.383 -10.219 4.809 1 88.44 208 GLY B CA 1
ATOM 3908 C C . GLY B 1 208 ? 16.391 -9.234 4.25 1 88.44 208 GLY B C 1
ATOM 3909 O O . GLY B 1 208 ? 17.422 -8.961 4.879 1 88.44 208 GLY B O 1
ATOM 3910 N N . ASN B 1 209 ? 16.062 -8.664 3.08 1 88.62 209 ASN B N 1
ATOM 3911 C CA . ASN B 1 209 ? 17 -7.742 2.443 1 88.62 209 ASN B CA 1
ATOM 3912 C C . ASN B 1 209 ? 16.812 -6.316 2.955 1 88.62 209 ASN B C 1
ATOM 3914 O O . ASN B 1 209 ? 17.422 -5.383 2.434 1 88.62 209 ASN B O 1
ATOM 3918 N N . GLY B 1 210 ? 15.891 -6.141 3.902 1 90.69 210 GLY B N 1
ATOM 3919 C CA . GLY B 1 210 ? 15.711 -4.824 4.504 1 90.69 210 GLY B CA 1
ATOM 3920 C C . GLY B 1 210 ? 14.523 -4.066 3.939 1 90.69 210 GLY B C 1
ATOM 3921 O O . GLY B 1 210 ? 14.141 -3.021 4.469 1 90.69 210 GLY B O 1
ATOM 3922 N N . ALA B 1 211 ? 13.938 -4.562 2.902 1 96.06 211 ALA B N 1
ATOM 3923 C CA . ALA B 1 211 ? 12.773 -3.908 2.314 1 96.06 211 ALA B CA 1
ATOM 3924 C C . ALA B 1 211 ? 11.539 -4.086 3.195 1 96.06 211 ALA B C 1
ATOM 3926 O O . ALA B 1 211 ? 11.484 -5.012 4.008 1 96.06 211 ALA B O 1
ATOM 3927 N N . LEU B 1 212 ? 10.672 -3.182 3.098 1 96.69 212 LEU B N 1
ATOM 3928 C CA . LEU B 1 212 ? 9.344 -3.277 3.691 1 96.69 212 LEU B CA 1
ATOM 3929 C C . LEU B 1 212 ? 8.281 -3.463 2.613 1 96.69 212 LEU B C 1
ATOM 3931 O O . LEU B 1 212 ? 8.508 -3.133 1.447 1 96.69 212 LEU B O 1
ATOM 3935 N N . GLY B 1 213 ? 7.215 -4.039 2.98 1 96.12 213 GLY B N 1
ATOM 3936 C CA . GLY B 1 213 ? 6.16 -4.254 2.002 1 96.12 213 GLY B CA 1
ATOM 3937 C C . GLY B 1 213 ? 4.766 -4.121 2.588 1 96.12 213 GLY B C 1
ATOM 3938 O O . GLY B 1 213 ? 4.594 -4.191 3.807 1 96.12 213 GLY B O 1
ATOM 3939 N N . HIS B 1 214 ? 3.818 -3.869 1.744 1 96.31 214 HIS B N 1
ATOM 3940 C CA . HIS B 1 214 ? 2.41 -3.934 2.119 1 96.31 214 HIS B CA 1
ATOM 3941 C C . HIS B 1 214 ? 1.561 -4.48 0.976 1 96.31 214 HIS B C 1
ATOM 3943 O O . HIS B 1 214 ? 1.916 -4.328 -0.195 1 96.31 214 HIS B O 1
ATOM 3949 N N . LEU B 1 215 ? 0.507 -5.141 1.349 1 96.94 215 LEU B N 1
ATOM 3950 C CA . LEU B 1 215 ? -0.391 -5.781 0.393 1 96.94 215 LEU B CA 1
ATOM 3951 C C . LEU B 1 215 ? -1.84 -5.68 0.857 1 96.94 215 LEU B C 1
ATOM 3953 O O . LEU B 1 215 ? -2.135 -5.891 2.035 1 96.94 215 LEU B O 1
ATOM 3957 N N . SER B 1 216 ? -2.697 -5.266 -0.076 1 97.25 216 SER B N 1
ATOM 3958 C CA . SER B 1 216 ? -4.141 -5.375 0.115 1 97.25 216 SER B CA 1
ATOM 3959 C C . SER B 1 216 ? -4.758 -6.352 -0.88 1 97.25 216 SER B C 1
ATOM 3961 O O . SER B 1 216 ? -4.43 -6.324 -2.068 1 97.25 216 SER B O 1
ATOM 3963 N N . VAL B 1 217 ? -5.555 -7.18 -0.344 1 96.81 217 VAL B N 1
ATOM 3964 C CA . VAL B 1 217 ? -6.266 -8.148 -1.172 1 96.81 217 VAL B CA 1
ATOM 3965 C C . VAL B 1 217 ? -7.766 -8.062 -0.893 1 96.81 217 VAL B C 1
ATOM 3967 O O . VAL B 1 217 ? -8.18 -7.945 0.262 1 96.81 217 VAL B O 1
ATOM 3970 N N . GLY B 1 218 ? -8.539 -8.086 -2.006 1 96.25 218 GLY B N 1
ATOM 3971 C CA . GLY B 1 218 ? -9.984 -8.039 -1.848 1 96.25 218 GLY B CA 1
ATOM 3972 C C . GLY B 1 218 ? -10.734 -8.656 -3.014 1 96.25 218 GLY B C 1
ATOM 3973 O O . GLY B 1 218 ? -10.234 -8.68 -4.141 1 96.25 218 GLY B O 1
ATOM 3974 N N . SER B 1 219 ? -11.977 -9.148 -2.699 1 96.25 219 SER B N 1
ATOM 3975 C CA . SER B 1 219 ? -12.812 -9.758 -3.727 1 96.25 219 SER B CA 1
ATOM 3976 C C . SER B 1 219 ? -14.195 -9.125 -3.756 1 96.25 219 SER B C 1
ATOM 3978 O O . SER B 1 219 ? -15.195 -9.82 -3.951 1 96.25 219 SER B O 1
ATOM 3980 N N . THR B 1 220 ? -14.289 -7.832 -3.533 1 94.56 220 THR B N 1
ATOM 3981 C CA . THR B 1 220 ? -15.562 -7.121 -3.51 1 94.56 220 THR B CA 1
ATOM 3982 C C . THR B 1 220 ? -15.562 -5.984 -4.531 1 94.56 220 THR B C 1
ATOM 3984 O O . THR B 1 220 ? -16.438 -5.109 -4.488 1 94.56 220 THR B O 1
ATOM 3987 N N . PHE B 1 221 ? -14.672 -5.965 -5.402 1 95.31 221 PHE B N 1
ATOM 3988 C CA . PHE B 1 221 ? -14.445 -4.793 -6.242 1 95.31 221 PHE B CA 1
ATOM 3989 C C . PHE B 1 221 ? -14.93 -5.047 -7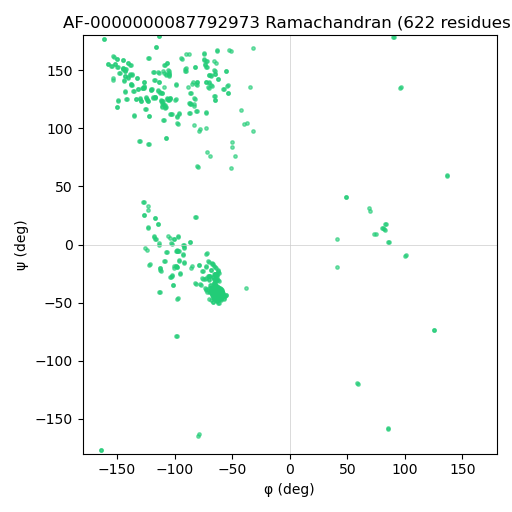.668 1 95.31 221 PHE B C 1
ATOM 3991 O O . PHE B 1 221 ? -14.148 -5.438 -8.531 1 95.31 221 PHE B O 1
ATOM 3998 N N . GLU B 1 222 ? -16.125 -4.707 -7.902 1 91.31 222 GLU B N 1
ATOM 3999 C CA . GLU B 1 222 ? -16.766 -4.953 -9.188 1 91.31 222 GLU B CA 1
ATOM 4000 C C . GLU B 1 222 ? -16.125 -4.125 -10.297 1 91.31 222 GLU B C 1
ATOM 4002 O O . GLU B 1 222 ? -15.758 -4.66 -11.344 1 91.31 222 GLU B O 1
ATOM 4007 N N . ASN B 1 223 ? -15.961 -2.832 -10.055 1 87.69 223 ASN B N 1
ATOM 4008 C CA . ASN B 1 223 ? -15.453 -1.944 -11.094 1 87.69 223 ASN B CA 1
ATOM 4009 C C . ASN B 1 223 ? -14.117 -1.314 -10.688 1 87.69 223 ASN B C 1
ATOM 4011 O O . ASN B 1 223 ? -13.633 -0.396 -11.352 1 87.69 223 ASN B O 1
ATOM 4015 N N . ALA B 1 224 ? -13.633 -1.789 -9.578 1 83.31 224 ALA B N 1
ATOM 4016 C CA . ALA B 1 224 ? -12.359 -1.267 -9.086 1 83.31 224 ALA B CA 1
ATOM 4017 C C . ALA B 1 224 ? -11.305 -2.363 -9.039 1 83.31 224 ALA B C 1
ATOM 4019 O O . ALA B 1 224 ? -10.383 -2.307 -8.219 1 83.31 224 ALA B O 1
ATOM 4020 N N . HIS B 1 225 ? -11.508 -3.34 -9.797 1 82.44 225 HIS B N 1
ATOM 4021 C CA . HIS B 1 225 ? -10.523 -4.418 -9.828 1 82.44 225 HIS B CA 1
ATOM 4022 C C . HIS B 1 225 ? -9.188 -3.93 -10.383 1 82.44 225 HIS B C 1
ATOM 4024 O O . HIS B 1 225 ? -9.156 -3.211 -11.383 1 82.44 225 HIS B O 1
ATOM 4030 N N . GLN B 1 226 ? -8.195 -4.219 -9.609 1 89.12 226 GLN B N 1
ATOM 4031 C CA . GLN B 1 226 ? -6.84 -3.781 -9.938 1 89.12 226 GLN B CA 1
ATOM 4032 C C . GLN B 1 226 ? -5.801 -4.773 -9.422 1 89.12 226 GLN B C 1
ATOM 4034 O O . GLN B 1 226 ? -5.805 -5.121 -8.242 1 89.12 226 GLN B O 1
ATOM 4039 N N . ARG B 1 227 ? -4.992 -5.254 -10.305 1 93.31 227 ARG B N 1
ATOM 4040 C CA . ARG B 1 227 ? -3.797 -6.012 -9.953 1 93.31 227 ARG B CA 1
ATOM 4041 C C . ARG B 1 227 ? -2.535 -5.207 -10.25 1 93.31 227 ARG B C 1
ATOM 4043 O O . ARG B 1 227 ? -2.191 -4.98 -11.414 1 93.31 227 ARG B O 1
ATOM 4050 N N . GLU B 1 228 ? -1.944 -4.754 -9.156 1 94.44 228 GLU B N 1
ATOM 4051 C CA . GLU B 1 228 ? -0.783 -3.881 -9.305 1 94.44 228 GLU B CA 1
ATOM 4052 C C . GLU B 1 228 ? 0.313 -4.246 -8.312 1 94.44 228 GLU B C 1
ATOM 4054 O O . GLU B 1 228 ? 0.026 -4.598 -7.16 1 94.44 228 GLU B O 1
ATOM 4059 N N . PHE B 1 229 ? 1.509 -4.234 -8.781 1 97 229 PHE B N 1
ATOM 4060 C CA . PHE B 1 229 ? 2.713 -4.422 -7.98 1 97 229 PHE B CA 1
ATOM 4061 C C . PHE B 1 229 ? 3.711 -3.297 -8.227 1 97 229 PHE B C 1
ATOM 4063 O O . PHE B 1 229 ? 3.902 -2.871 -9.375 1 97 229 PHE B O 1
ATOM 4070 N N . SER B 1 230 ? 4.289 -2.744 -7.141 1 97.69 230 SER B N 1
ATOM 4071 C CA . SER B 1 230 ? 5.254 -1.668 -7.348 1 97.69 230 SER B CA 1
ATOM 4072 C C . SER B 1 230 ? 6.465 -1.826 -6.434 1 97.69 230 SER B C 1
ATOM 4074 O O . SER B 1 230 ? 6.375 -2.465 -5.383 1 97.69 230 SER B O 1
ATOM 4076 N N . ILE B 1 231 ? 7.555 -1.291 -6.848 1 97.88 231 ILE B N 1
ATOM 4077 C CA . ILE B 1 231 ? 8.797 -1.25 -6.09 1 97.88 231 ILE B CA 1
ATOM 4078 C C . ILE B 1 231 ? 9.352 0.174 -6.074 1 97.88 231 ILE B C 1
ATOM 4080 O O . ILE B 1 231 ? 9.516 0.792 -7.129 1 97.88 231 ILE B O 1
ATOM 4084 N N . ALA B 1 232 ? 9.586 0.674 -4.918 1 97.69 232 ALA B N 1
ATOM 4085 C CA . ALA B 1 232 ? 10.289 1.946 -4.781 1 97.69 232 ALA B CA 1
ATOM 4086 C C . ALA B 1 232 ? 11.742 1.729 -4.348 1 97.69 232 ALA B C 1
ATOM 4088 O O . ALA B 1 232 ? 12 1 -3.387 1 97.69 232 ALA B O 1
ATOM 4089 N N . SER B 1 233 ? 12.617 2.256 -5.066 1 96.81 233 SER B N 1
ATOM 4090 C CA . SER B 1 233 ? 14.008 2.426 -4.68 1 96.81 233 SER B CA 1
ATOM 4091 C C . SER B 1 233 ? 14.367 3.902 -4.52 1 96.81 233 SER B C 1
ATOM 4093 O O . SER B 1 233 ? 13.508 4.773 -4.676 1 96.81 233 SER B O 1
ATOM 4095 N N . SER B 1 234 ? 15.586 4.156 -4.164 1 94.06 234 SER B N 1
ATOM 4096 C CA . SER B 1 234 ? 15.984 5.539 -3.932 1 94.06 234 SER B CA 1
ATOM 4097 C C . SER B 1 234 ? 15.852 6.371 -5.203 1 94.06 234 SER B C 1
ATOM 4099 O O . SER B 1 234 ? 15.602 7.574 -5.141 1 94.06 234 SER B O 1
ATOM 4101 N N . ASP B 1 235 ? 15.883 5.688 -6.344 1 93.25 235 ASP B N 1
ATOM 4102 C CA . ASP B 1 235 ? 16.062 6.461 -7.57 1 93.25 235 ASP B CA 1
ATOM 4103 C C . ASP B 1 235 ? 14.805 6.418 -8.438 1 93.25 235 ASP B C 1
ATOM 4105 O O . ASP B 1 235 ? 14.648 7.23 -9.352 1 93.25 235 ASP B O 1
ATOM 4109 N N . ALA B 1 236 ? 13.977 5.406 -8.18 1 96.38 236 ALA B N 1
ATOM 4110 C CA . ALA B 1 236 ? 12.836 5.289 -9.086 1 96.38 236 ALA B CA 1
ATOM 4111 C C . ALA B 1 236 ? 11.695 4.504 -8.43 1 96.38 236 ALA B C 1
ATOM 4113 O O . ALA B 1 236 ? 11.922 3.764 -7.473 1 96.38 236 ALA B O 1
ATOM 4114 N N . LEU B 1 237 ? 10.562 4.762 -8.898 1 96.94 237 LEU B N 1
ATOM 4115 C CA . LEU B 1 237 ? 9.367 3.984 -8.586 1 96.94 237 LEU B CA 1
ATOM 4116 C C . LEU B 1 237 ? 8.898 3.197 -9.805 1 96.94 237 LEU B C 1
ATOM 4118 O O . LEU B 1 237 ? 8.703 3.768 -10.883 1 96.94 237 LEU B O 1
ATOM 4122 N N . HIS B 1 238 ? 8.797 1.906 -9.648 1 97.5 238 HIS B N 1
ATOM 4123 C CA . HIS B 1 238 ? 8.391 1.024 -10.734 1 97.5 238 HIS B CA 1
ATOM 4124 C C . HIS B 1 238 ? 7.008 0.43 -10.477 1 97.5 238 HIS B C 1
ATOM 4126 O O . HIS B 1 238 ? 6.758 -0.117 -9.398 1 97.5 238 HIS B O 1
ATOM 4132 N N . PHE B 1 239 ? 6.117 0.514 -11.453 1 96.25 239 PHE B N 1
ATOM 4133 C CA . PHE B 1 239 ? 4.773 -0.044 -11.359 1 96.25 239 PHE B CA 1
ATOM 4134 C C . PHE B 1 239 ? 4.566 -1.138 -12.398 1 96.25 239 PHE B C 1
ATOM 4136 O O . PHE B 1 239 ? 4.816 -0.927 -13.586 1 96.25 239 PHE B O 1
ATOM 4143 N N . LEU B 1 240 ? 4.145 -2.258 -11.914 1 96 240 LEU B N 1
ATOM 4144 C CA . LEU B 1 240 ? 3.736 -3.361 -12.773 1 96 240 LEU B CA 1
ATOM 4145 C C . LEU B 1 240 ? 2.221 -3.533 -12.758 1 96 240 LEU B C 1
ATOM 4147 O O . LEU B 1 240 ? 1.63 -3.76 -11.695 1 96 240 LEU B O 1
ATOM 4151 N N . TRP B 1 241 ? 1.592 -3.371 -13.945 1 88.38 241 TRP B N 1
ATOM 4152 C CA . TRP B 1 241 ? 0.165 -3.641 -14.086 1 88.38 241 TRP B CA 1
ATOM 4153 C C . TRP B 1 241 ? -0.175 -4.016 -15.523 1 88.38 241 TRP B C 1
ATOM 4155 O O . TRP B 1 241 ? 0.397 -3.467 -16.469 1 88.38 241 TRP B O 1
ATOM 4165 N N . ASN B 1 242 ? -1.076 -4.957 -15.742 1 78.88 242 ASN B N 1
ATOM 4166 C CA . ASN B 1 242 ? -1.581 -5.352 -17.062 1 78.88 242 ASN B CA 1
ATOM 4167 C C . ASN B 1 242 ? -0.444 -5.594 -18.047 1 78.88 242 ASN B C 1
ATOM 4169 O O . ASN B 1 242 ? -0.461 -5.066 -19.156 1 78.88 242 ASN B O 1
ATOM 4173 N N . GLU B 1 243 ? 0.627 -6.199 -17.703 1 86.31 243 GLU B N 1
ATOM 4174 C CA . GLU B 1 243 ? 1.776 -6.551 -18.531 1 86.31 243 GLU B CA 1
ATOM 4175 C C . GLU B 1 243 ? 2.625 -5.324 -18.844 1 86.31 243 GLU B C 1
ATOM 4177 O O . GLU B 1 243 ? 3.465 -5.359 -19.75 1 86.31 243 GLU B O 1
ATOM 4182 N N . LYS B 1 244 ? 2.293 -4.25 -18.172 1 93.06 244 LYS B N 1
ATOM 4183 C CA . LYS B 1 244 ? 3.053 -3.018 -18.375 1 93.06 244 LYS B CA 1
ATOM 4184 C C . LYS B 1 244 ? 3.969 -2.744 -17.188 1 93.06 244 LYS B C 1
ATOM 4186 O O . LYS B 1 244 ? 3.676 -3.154 -16.062 1 93.06 244 LYS B O 1
ATOM 4191 N N . LEU B 1 245 ? 5.055 -2.1 -17.531 1 97 245 LEU B N 1
ATOM 4192 C CA . LEU B 1 245 ? 5.98 -1.595 -16.531 1 97 245 LEU B CA 1
ATOM 4193 C C . LEU B 1 245 ? 6.172 -0.089 -16.672 1 97 245 LEU B C 1
ATOM 4195 O O . LEU B 1 245 ? 6.695 0.382 -17.672 1 97 245 LEU B O 1
ATOM 4199 N N . GLU B 1 246 ? 5.672 0.65 -15.727 1 96.38 246 GLU B N 1
ATOM 4200 C CA . GLU B 1 246 ? 5.914 2.09 -15.68 1 96.38 246 GLU B CA 1
ATOM 4201 C C . GLU B 1 246 ? 7.031 2.432 -14.695 1 96.38 246 GLU B C 1
ATOM 4203 O O . GLU B 1 246 ? 7 2.006 -13.539 1 96.38 246 GLU B O 1
ATOM 4208 N N . THR B 1 247 ? 8.031 3.119 -15.148 1 96.88 247 THR B N 1
ATOM 4209 C CA . THR B 1 247 ? 9.109 3.613 -14.297 1 96.88 247 THR B CA 1
ATOM 4210 C C . THR B 1 247 ? 9.023 5.129 -14.148 1 96.88 247 THR B C 1
ATOM 4212 O O . THR B 1 247 ? 9.023 5.859 -15.148 1 96.88 247 THR B O 1
ATOM 4215 N N . ARG B 1 248 ? 8.875 5.547 -12.922 1 94.94 248 ARG B N 1
ATOM 4216 C CA . ARG B 1 248 ? 8.859 6.977 -12.617 1 94.94 248 ARG B CA 1
ATOM 4217 C C . ARG B 1 248 ? 10.156 7.406 -11.938 1 94.94 248 ARG B C 1
ATOM 4219 O O . ARG B 1 248 ? 10.555 6.828 -10.922 1 94.94 248 ARG B O 1
ATOM 4226 N N . ARG B 1 249 ? 10.773 8.406 -12.523 1 92.88 249 ARG B N 1
ATOM 4227 C CA . ARG B 1 249 ? 12 9 -12.008 1 92.88 249 ARG B CA 1
ATOM 4228 C C . ARG B 1 249 ? 11.93 10.523 -12.055 1 92.88 249 ARG B C 1
ATOM 4230 O O . ARG B 1 249 ? 12.047 11.125 -13.117 1 92.88 249 ARG B O 1
ATOM 4237 N N . GLY B 1 250 ? 11.867 11.07 -10.828 1 87 250 GLY B N 1
ATOM 4238 C CA . GLY B 1 250 ? 11.641 12.508 -10.82 1 87 250 GLY B CA 1
ATOM 4239 C C . GLY B 1 250 ? 10.359 12.906 -11.523 1 87 250 GLY B C 1
ATOM 4240 O O . GLY B 1 250 ? 9.273 12.43 -11.18 1 87 250 GLY B O 1
ATOM 4241 N N . GLU B 1 251 ? 10.492 13.656 -12.508 1 84.5 251 GLU B N 1
ATOM 4242 C CA . GLU B 1 251 ? 9.32 14.133 -13.234 1 84.5 251 GLU B CA 1
ATOM 4243 C C . GLU B 1 251 ? 9.086 13.328 -14.508 1 84.5 251 GLU B C 1
ATOM 4245 O O . GLU B 1 251 ? 8.117 13.57 -15.227 1 84.5 251 GLU B O 1
ATOM 4250 N N . GLU B 1 252 ? 9.883 12.328 -14.672 1 91.62 252 GLU B N 1
ATOM 4251 C CA . GLU B 1 252 ? 9.789 11.547 -15.906 1 91.62 252 GLU B CA 1
ATOM 4252 C C . GLU B 1 252 ? 9.109 10.203 -15.648 1 91.62 252 GLU B C 1
ATOM 4254 O O . GLU B 1 252 ? 9.18 9.664 -14.547 1 91.62 252 GLU B O 1
ATOM 4259 N N . SER B 1 253 ? 8.398 9.789 -16.656 1 92.5 253 SER B N 1
ATOM 4260 C CA . SER B 1 253 ? 7.773 8.469 -16.625 1 92.5 253 SER B CA 1
ATOM 4261 C C . SER B 1 253 ? 7.973 7.727 -17.938 1 92.5 253 SER B C 1
ATOM 4263 O O . SER B 1 253 ? 7.871 8.32 -19.016 1 92.5 253 SER B O 1
ATOM 4265 N N . PHE B 1 254 ? 8.398 6.465 -17.828 1 95.31 254 PHE B N 1
ATOM 4266 C CA . PHE B 1 254 ? 8.578 5.582 -18.969 1 95.31 254 PHE B CA 1
ATOM 4267 C C . PHE B 1 254 ? 7.703 4.344 -18.844 1 95.31 254 PHE B C 1
ATOM 4269 O O . PHE B 1 254 ? 7.621 3.742 -17.766 1 95.31 254 PHE B O 1
ATOM 4276 N N . ILE B 1 255 ? 7.039 4.07 -19.953 1 95.44 255 ILE B N 1
ATOM 4277 C CA . ILE B 1 255 ? 6.184 2.889 -19.938 1 95.44 255 ILE B CA 1
ATOM 4278 C C . ILE B 1 255 ? 6.688 1.864 -20.953 1 95.44 255 ILE B C 1
ATOM 4280 O O . ILE B 1 255 ? 6.887 2.188 -22.125 1 95.44 255 ILE B O 1
ATOM 4284 N N . PHE B 1 256 ? 6.902 0.706 -20.484 1 95.94 256 PHE B N 1
ATOM 4285 C CA . PHE B 1 256 ? 7.195 -0.459 -21.312 1 95.94 256 PHE B CA 1
ATOM 4286 C C . PHE B 1 256 ? 5.977 -1.369 -21.422 1 95.94 256 PHE B C 1
ATOM 4288 O O . PHE B 1 256 ? 5.414 -1.781 -20.406 1 95.94 256 PHE B O 1
ATOM 4295 N N . CYS B 1 257 ? 5.562 -1.664 -22.609 1 92.94 257 CYS B N 1
ATOM 4296 C CA . CYS B 1 257 ? 4.441 -2.57 -22.828 1 92.94 257 CYS B CA 1
ATOM 4297 C C . CYS B 1 257 ? 4.93 -3.941 -23.281 1 92.94 257 CYS B C 1
ATOM 4299 O O . CYS B 1 257 ? 5.48 -4.082 -24.375 1 92.94 257 CYS B O 1
ATOM 4301 N N . GLY B 1 258 ? 4.695 -4.859 -22.359 1 88.75 258 GLY B N 1
ATOM 4302 C CA . GLY B 1 258 ? 5.062 -6.219 -22.734 1 88.75 258 GLY B CA 1
ATOM 4303 C C . GLY B 1 258 ? 4.172 -6.809 -23.797 1 88.75 258 GLY B C 1
ATOM 4304 O O . GLY B 1 258 ? 2.988 -6.477 -23.891 1 88.75 258 GLY B O 1
ATOM 4305 N N . ARG B 1 259 ? 4.727 -7.57 -24.781 1 78.62 259 ARG B N 1
ATOM 4306 C CA . ARG B 1 259 ? 3.996 -8.117 -25.922 1 78.62 259 ARG B CA 1
ATOM 4307 C C . ARG B 1 259 ? 3.631 -9.578 -25.688 1 78.62 259 ARG B C 1
ATOM 4309 O O . ARG B 1 259 ? 2.766 -10.125 -26.375 1 78.62 259 ARG B O 1
ATOM 4316 N N . ASP B 1 260 ? 4.129 -9.992 -24.656 1 76.31 260 ASP B N 1
ATOM 4317 C CA . ASP B 1 260 ? 3.967 -11.438 -24.562 1 76.31 260 ASP B CA 1
ATOM 4318 C C . ASP B 1 260 ? 2.873 -11.805 -23.562 1 76.31 260 ASP B C 1
ATOM 4320 O O . ASP B 1 260 ? 2.65 -11.086 -22.578 1 76.31 260 ASP B O 1
ATOM 4324 N N . ASP B 1 261 ? 2.217 -12.844 -23.906 1 90.81 261 ASP B N 1
ATOM 4325 C CA . ASP B 1 261 ? 1.327 -13.539 -22.984 1 90.81 261 ASP B CA 1
ATOM 4326 C C . ASP B 1 261 ? 2.123 -14.312 -21.938 1 90.81 261 ASP B C 1
ATOM 4328 O O . ASP B 1 261 ? 2.814 -15.281 -22.266 1 90.81 261 ASP B O 1
ATOM 4332 N N . ALA B 1 262 ? 2.004 -13.883 -20.734 1 94.69 262 ALA B N 1
ATOM 4333 C CA . ALA B 1 262 ? 2.799 -14.453 -19.641 1 94.69 262 ALA B CA 1
ATOM 4334 C C . ALA B 1 262 ? 2.506 -15.938 -19.469 1 94.69 262 ALA B C 1
ATOM 4336 O O . ALA B 1 262 ? 3.408 -16.719 -19.172 1 94.69 262 ALA B O 1
ATOM 4337 N N . LEU B 1 263 ? 1.286 -16.312 -19.641 1 96.75 263 LEU B N 1
ATOM 4338 C CA . LEU B 1 263 ? 0.916 -17.719 -19.5 1 96.75 263 LEU B CA 1
ATOM 4339 C C . LEU B 1 263 ? 1.538 -18.547 -20.625 1 96.75 263 LEU B C 1
ATOM 4341 O O . LEU B 1 263 ? 2.025 -19.656 -20.375 1 96.75 263 LEU B O 1
ATOM 4345 N N . LEU B 1 264 ? 1.511 -18.062 -21.828 1 97.38 264 LEU B N 1
ATOM 4346 C CA . LEU B 1 264 ? 2.168 -18.734 -22.938 1 97.38 264 LEU B CA 1
ATOM 4347 C C . LEU B 1 264 ? 3.666 -18.859 -22.688 1 97.38 264 LEU B C 1
ATOM 4349 O O . LEU B 1 264 ? 4.25 -19.922 -22.906 1 97.38 264 LEU B O 1
ATOM 4353 N N . ALA B 1 265 ? 4.215 -17.766 -22.188 1 96.94 265 ALA B N 1
ATOM 4354 C CA . ALA B 1 265 ? 5.645 -17.797 -21.891 1 96.94 265 ALA B CA 1
ATOM 4355 C C . ALA B 1 265 ? 5.977 -18.828 -20.828 1 96.94 265 ALA B C 1
ATOM 4357 O O . ALA B 1 265 ? 6.984 -19.547 -20.938 1 96.94 265 ALA B O 1
ATOM 4358 N N . GLN B 1 266 ? 5.191 -18.938 -19.828 1 97.94 266 GLN B N 1
ATOM 4359 C CA . GLN B 1 266 ? 5.379 -19.922 -18.766 1 97.94 266 GLN B CA 1
ATOM 4360 C C . GLN B 1 266 ? 5.305 -21.344 -19.328 1 97.94 266 GLN B C 1
ATOM 4362 O O . GLN B 1 266 ? 6.16 -22.188 -19.031 1 97.94 266 GLN B O 1
ATOM 4367 N N . ASN B 1 267 ? 4.293 -21.594 -20.156 1 98.5 267 ASN B N 1
ATOM 4368 C CA . ASN B 1 267 ? 4.137 -22.922 -20.75 1 98.5 267 ASN B CA 1
ATOM 4369 C C . ASN B 1 267 ? 5.273 -23.25 -21.703 1 98.5 267 ASN B C 1
ATOM 4371 O O . ASN B 1 267 ? 5.742 -24.391 -21.766 1 98.5 267 ASN B O 1
ATOM 4375 N N . ALA B 1 268 ? 5.703 -22.266 -22.469 1 98.06 268 ALA B N 1
ATOM 4376 C CA . ALA B 1 268 ? 6.828 -22.469 -23.391 1 98.06 268 ALA B CA 1
ATOM 4377 C C . ALA B 1 268 ? 8.094 -22.859 -22.625 1 98.06 268 ALA B C 1
ATOM 4379 O O . ALA B 1 268 ? 8.805 -23.781 -23.031 1 98.06 268 ALA B O 1
ATOM 4380 N N . ALA B 1 269 ? 8.328 -22.172 -21.562 1 98.06 269 ALA B N 1
ATOM 4381 C CA . ALA B 1 269 ? 9.477 -22.5 -20.734 1 98.06 269 ALA B CA 1
ATOM 4382 C C . ALA B 1 269 ? 9.375 -23.922 -20.188 1 98.06 269 ALA B C 1
ATOM 4384 O O . ALA B 1 269 ? 10.367 -24.641 -20.141 1 98.06 269 ALA B O 1
ATOM 4385 N N . TRP B 1 270 ? 8.164 -24.266 -19.781 1 98.5 270 TRP B N 1
ATOM 4386 C CA . TRP B 1 270 ? 7.93 -25.609 -19.25 1 98.5 270 TRP B CA 1
ATOM 4387 C C . TRP B 1 270 ? 8.18 -26.672 -20.312 1 98.5 270 TRP B C 1
ATOM 4389 O O . TRP B 1 270 ? 8.891 -27.641 -20.062 1 98.5 270 TRP B O 1
ATOM 4399 N N . ILE B 1 271 ? 7.715 -26.484 -21.516 1 98.38 271 ILE B N 1
ATOM 4400 C CA . ILE B 1 271 ? 7.879 -27.438 -22.625 1 98.38 271 ILE B CA 1
ATOM 4401 C C . ILE B 1 271 ? 9.359 -27.547 -22.984 1 98.38 271 ILE B C 1
ATOM 4403 O O . ILE B 1 271 ? 9.867 -28.641 -23.219 1 98.38 271 ILE B O 1
ATOM 4407 N N . ARG B 1 272 ? 10.055 -26.438 -22.969 1 97.81 272 ARG B N 1
ATOM 4408 C CA . ARG B 1 272 ? 11.484 -26.469 -23.234 1 97.81 272 ARG B CA 1
ATOM 4409 C C . ARG B 1 272 ? 12.219 -27.297 -22.172 1 97.81 272 ARG B C 1
ATOM 4411 O O . ARG B 1 272 ? 13.133 -28.047 -22.5 1 97.81 272 ARG B O 1
ATOM 4418 N N . SER B 1 273 ? 11.82 -27.078 -20.938 1 98.19 273 SER B N 1
ATOM 4419 C CA . SER B 1 273 ? 12.43 -27.844 -19.859 1 98.19 273 SER B CA 1
ATOM 4420 C C . SER B 1 273 ? 12.195 -29.344 -20.031 1 98.19 273 SER B C 1
ATOM 4422 O O . SER B 1 273 ? 13.102 -30.156 -19.812 1 98.19 273 SER B O 1
ATOM 4424 N N . LEU B 1 274 ? 11.008 -29.719 -20.438 1 98 274 LEU B N 1
ATOM 4425 C CA . LEU B 1 274 ? 10.68 -31.125 -20.656 1 98 274 LEU B CA 1
ATOM 4426 C C . LEU B 1 274 ? 11.5 -31.703 -21.797 1 98 274 LEU B C 1
ATOM 4428 O O . LEU B 1 274 ? 11.969 -32.844 -21.719 1 98 274 LEU B O 1
ATOM 4432 N N . ASN B 1 275 ? 11.703 -30.922 -22.844 1 96.81 275 ASN B N 1
ATOM 4433 C CA . ASN B 1 275 ? 12.445 -31.375 -24.016 1 96.81 275 ASN B CA 1
ATOM 4434 C C . ASN B 1 275 ? 13.93 -31.547 -23.703 1 96.81 275 ASN B C 1
ATOM 4436 O O . ASN B 1 275 ? 14.57 -32.469 -24.188 1 96.81 275 ASN B O 1
ATOM 4440 N N . THR B 1 276 ? 14.477 -30.656 -22.875 1 95.94 276 THR B N 1
ATOM 4441 C CA . THR B 1 276 ? 15.914 -30.641 -22.625 1 95.94 276 THR B CA 1
ATOM 4442 C C . THR B 1 276 ? 16.25 -31.422 -21.375 1 95.94 276 THR B C 1
ATOM 4444 O O . THR B 1 276 ? 17.406 -31.797 -21.156 1 95.94 276 THR B O 1
ATOM 4447 N N . GLY B 1 277 ? 15.273 -31.531 -20.484 1 95.62 277 GLY B N 1
ATOM 4448 C CA . GLY B 1 277 ? 15.508 -32.156 -19.188 1 95.62 277 GLY B CA 1
ATOM 4449 C C . GLY B 1 277 ? 16.172 -31.234 -18.188 1 95.62 277 GLY B C 1
ATOM 4450 O O . GLY B 1 277 ? 16.656 -31.688 -17.156 1 95.62 277 GLY B O 1
ATOM 4451 N N . LYS B 1 278 ? 16.172 -29.906 -18.531 1 93.56 278 LYS B N 1
ATOM 4452 C CA . LYS B 1 278 ? 16.859 -28.953 -17.688 1 93.56 278 LYS B CA 1
ATOM 4453 C C . LYS B 1 278 ? 15.859 -28.094 -16.906 1 93.56 278 LYS B C 1
ATOM 4455 O O . LYS B 1 278 ? 14.812 -27.719 -17.438 1 93.56 278 LYS B O 1
ATOM 4460 N N . LYS B 1 279 ? 16.297 -27.75 -15.688 1 94.12 279 LYS B N 1
ATOM 4461 C CA . LYS B 1 279 ? 15.438 -26.984 -14.789 1 94.12 279 LYS B CA 1
ATOM 4462 C C . LYS B 1 279 ? 15.656 -25.484 -14.938 1 94.12 279 LYS B C 1
ATOM 4464 O O . LYS B 1 279 ? 14.906 -24.688 -14.375 1 94.12 279 LYS B O 1
ATOM 4469 N N . ALA B 1 280 ? 16.547 -25.094 -15.75 1 90.06 280 ALA B N 1
ATOM 4470 C CA . ALA B 1 280 ? 17.031 -23.719 -15.766 1 90.06 280 ALA B CA 1
ATOM 4471 C C . ALA B 1 280 ? 15.938 -22.75 -16.172 1 90.06 280 ALA B C 1
ATOM 4473 O O . ALA B 1 280 ? 15.938 -21.578 -15.766 1 90.06 280 ALA B O 1
ATOM 4474 N N . GLU B 1 281 ? 14.961 -23.234 -16.906 1 94.12 281 GLU B N 1
ATOM 4475 C CA . GLU B 1 281 ? 13.93 -22.344 -17.422 1 94.12 281 GLU B CA 1
ATOM 4476 C C . GLU B 1 281 ? 12.742 -22.266 -16.484 1 94.12 281 GLU B C 1
ATOM 4478 O O . GLU B 1 281 ? 11.828 -21.453 -16.672 1 94.12 281 GLU B O 1
ATOM 4483 N N . ILE B 1 282 ? 12.719 -23.109 -15.477 1 97.88 282 ILE B N 1
ATOM 4484 C CA . ILE B 1 282 ? 11.633 -23.109 -14.508 1 97.88 282 ILE B CA 1
ATOM 4485 C C . ILE B 1 282 ? 11.852 -22 -13.484 1 97.88 282 ILE B C 1
ATOM 4487 O O . ILE B 1 282 ? 12.766 -22.078 -12.656 1 97.88 282 ILE B O 1
ATOM 4491 N N . ARG B 1 283 ? 10.977 -21.031 -13.484 1 97.94 283 ARG B N 1
ATOM 4492 C CA . ARG B 1 283 ? 11.172 -19.844 -12.648 1 97.94 283 ARG B CA 1
ATOM 4493 C C . ARG B 1 283 ? 10.414 -19.984 -11.328 1 97.94 283 ARG B C 1
ATOM 4495 O O . ARG B 1 283 ? 10.602 -19.172 -10.422 1 97.94 283 ARG B O 1
ATOM 4502 N N . ASN B 1 284 ? 9.547 -20.906 -11.25 1 98.38 284 ASN B N 1
ATOM 4503 C CA . ASN B 1 284 ? 8.844 -21.219 -10.008 1 98.38 284 ASN B CA 1
ATOM 4504 C C . ASN B 1 284 ? 8.898 -22.719 -9.695 1 98.38 284 ASN B C 1
ATOM 4506 O O . ASN B 1 284 ? 8 -23.469 -10.07 1 98.38 284 ASN B O 1
ATOM 4510 N N . THR B 1 285 ? 9.938 -23.125 -8.977 1 98.31 285 THR B N 1
ATOM 4511 C CA . THR B 1 285 ? 10.102 -24.516 -8.578 1 98.31 285 THR B CA 1
ATOM 4512 C C . THR B 1 285 ? 9.133 -24.875 -7.445 1 98.31 285 THR B C 1
ATOM 4514 O O . THR B 1 285 ? 8.57 -23.984 -6.805 1 98.31 285 THR B O 1
ATOM 4517 N N . TYR B 1 286 ? 8.961 -26.109 -7.234 1 98.62 286 TYR B N 1
ATOM 4518 C CA . TYR B 1 286 ? 8.086 -26.531 -6.148 1 98.62 286 TYR B CA 1
ATOM 4519 C C . TYR B 1 286 ? 8.602 -26.047 -4.805 1 98.62 286 TYR B C 1
ATOM 4521 O O . TYR B 1 286 ? 7.824 -25.578 -3.965 1 98.62 286 TYR B O 1
ATOM 4529 N N . ALA B 1 287 ? 9.906 -26.125 -4.602 1 97.5 287 ALA B N 1
ATOM 4530 C CA . ALA B 1 287 ? 10.516 -25.672 -3.355 1 97.5 287 ALA B CA 1
ATOM 4531 C C . ALA B 1 287 ? 10.273 -24.188 -3.129 1 97.5 287 ALA B C 1
ATOM 4533 O O . ALA B 1 287 ? 9.977 -23.766 -2.01 1 97.5 287 ALA B O 1
ATOM 4534 N N . ASP B 1 288 ? 10.406 -23.438 -4.137 1 97.56 288 ASP B N 1
ATOM 4535 C CA . ASP B 1 288 ? 10.18 -22 -4.023 1 97.56 288 ASP B CA 1
ATOM 4536 C C . ASP B 1 288 ? 8.711 -21.688 -3.746 1 97.56 288 ASP B C 1
ATOM 4538 O O . ASP B 1 288 ? 8.398 -20.828 -2.926 1 97.56 288 ASP B O 1
ATOM 4542 N N . ALA B 1 289 ? 7.84 -22.391 -4.426 1 98.44 289 ALA B N 1
ATOM 4543 C CA . ALA B 1 289 ? 6.402 -22.219 -4.227 1 98.44 289 ALA B CA 1
ATOM 4544 C C . ALA B 1 289 ? 6.004 -22.562 -2.795 1 98.44 289 ALA B C 1
ATOM 4546 O O . ALA B 1 289 ? 5.07 -21.969 -2.244 1 98.44 289 ALA B O 1
ATOM 4547 N N . MET B 1 290 ? 6.707 -23.484 -2.191 1 97.88 290 MET B N 1
ATOM 4548 C CA . MET B 1 290 ? 6.43 -23.844 -0.805 1 97.88 290 MET B CA 1
ATOM 4549 C C . MET B 1 290 ? 6.723 -22.672 0.13 1 97.88 290 MET B C 1
ATOM 4551 O O . MET B 1 290 ? 6.051 -22.516 1.149 1 97.88 290 MET B O 1
ATOM 4555 N N . LYS B 1 291 ? 7.699 -21.875 -0.217 1 97.06 291 LYS B N 1
ATOM 4556 C CA . LYS B 1 291 ? 8 -20.703 0.591 1 97.06 291 LYS B CA 1
ATOM 4557 C C . LYS B 1 291 ? 6.859 -19.688 0.526 1 97.06 291 LYS B C 1
ATOM 4559 O O . LYS B 1 291 ? 6.508 -19.078 1.536 1 97.06 291 LYS B O 1
ATOM 4564 N N . THR B 1 292 ? 6.277 -19.547 -0.642 1 97.56 292 THR B N 1
ATOM 4565 C CA . THR B 1 292 ? 5.133 -18.656 -0.77 1 97.56 292 THR B CA 1
ATOM 4566 C C . THR B 1 292 ? 3.926 -19.219 -0.02 1 97.56 292 THR B C 1
ATOM 4568 O O . THR B 1 292 ? 3.182 -18.453 0.614 1 97.56 292 THR B O 1
ATOM 4571 N N . LEU B 1 293 ? 3.76 -20.531 -0.094 1 97.25 293 LEU B N 1
ATOM 4572 C CA . LEU B 1 293 ? 2.707 -21.172 0.685 1 97.25 293 LEU B CA 1
ATOM 4573 C C . LEU B 1 293 ? 2.873 -20.875 2.172 1 97.25 293 LEU B C 1
ATOM 4575 O O . LEU B 1 293 ? 1.912 -20.5 2.846 1 97.25 293 LEU B O 1
ATOM 4579 N N . ARG B 1 294 ? 4.082 -21.031 2.631 1 95.19 294 ARG B N 1
ATOM 4580 C CA . ARG B 1 294 ? 4.363 -20.781 4.043 1 95.19 294 ARG B CA 1
ATOM 4581 C C . ARG B 1 294 ? 3.992 -19.344 4.434 1 95.19 294 ARG B C 1
ATOM 4583 O O . ARG B 1 294 ? 3.42 -19.125 5.5 1 95.19 294 ARG B O 1
ATOM 4590 N N . LEU B 1 295 ? 4.285 -18.422 3.619 1 94.38 295 LEU B N 1
ATOM 4591 C CA . LEU B 1 295 ? 3.955 -17.031 3.857 1 94.38 295 LEU B CA 1
ATOM 4592 C C . LEU B 1 295 ? 2.445 -16.828 3.922 1 94.38 295 LEU B C 1
ATOM 4594 O O . LEU B 1 295 ? 1.937 -16.188 4.844 1 94.38 295 LEU B O 1
ATOM 4598 N N . GLY B 1 296 ? 1.729 -17.375 2.941 1 94.69 296 GLY B N 1
ATOM 4599 C CA . GLY B 1 296 ? 0.278 -17.266 2.949 1 94.69 296 GLY B CA 1
ATOM 4600 C C . GLY B 1 296 ? -0.356 -17.859 4.191 1 94.69 296 GLY B C 1
ATOM 4601 O O . GLY B 1 296 ? -1.288 -17.281 4.758 1 94.69 296 GLY B O 1
ATOM 4602 N N . LEU B 1 297 ? 0.16 -19.031 4.586 1 93.88 297 LEU B N 1
ATOM 4603 C CA . LEU B 1 297 ? -0.348 -19.688 5.781 1 93.88 297 LEU B CA 1
ATOM 4604 C C . LEU B 1 297 ? -0.081 -18.859 7.023 1 93.88 297 LEU B C 1
ATOM 4606 O O . LEU B 1 297 ? -0.922 -18.781 7.922 1 93.88 297 LEU B O 1
ATOM 4610 N N . ALA B 1 298 ? 1.04 -18.219 7.074 1 91.69 298 ALA B N 1
ATOM 4611 C CA . ALA B 1 298 ? 1.366 -17.344 8.188 1 91.69 298 ALA B CA 1
ATOM 4612 C C . ALA B 1 298 ? 0.404 -16.156 8.258 1 91.69 298 ALA B C 1
ATOM 4614 O O . ALA B 1 298 ? -0.042 -15.766 9.336 1 91.69 298 ALA B O 1
ATOM 4615 N N . LEU B 1 299 ? 0.069 -15.633 7.145 1 92.44 299 LEU B N 1
ATOM 4616 C CA . LEU B 1 299 ? -0.832 -14.484 7.078 1 92.44 299 LEU B CA 1
ATOM 4617 C C . LEU B 1 299 ? -2.244 -14.875 7.492 1 92.44 299 LEU B C 1
ATOM 4619 O O . LEU B 1 299 ? -2.975 -14.07 8.07 1 92.44 299 LEU B O 1
ATOM 4623 N N . ASN B 1 300 ? -2.654 -16.078 7.16 1 90.62 300 ASN B N 1
ATOM 4624 C CA . ASN B 1 300 ? -3.959 -16.578 7.582 1 90.62 300 ASN B CA 1
ATOM 4625 C C . ASN B 1 300 ? -4.055 -16.688 9.102 1 90.62 300 ASN B C 1
ATOM 4627 O O . ASN B 1 300 ? -5.137 -16.531 9.672 1 90.62 300 ASN B O 1
ATOM 4631 N N . ARG B 1 301 ? -3.062 -16.922 9.734 1 80.56 301 ARG B N 1
ATOM 4632 C CA . ARG B 1 301 ? -3.057 -17.047 11.188 1 80.56 301 ARG B CA 1
ATOM 4633 C C . ARG B 1 301 ? -2.988 -15.688 11.859 1 80.56 301 ARG B C 1
ATOM 4635 O O . ARG B 1 301 ? -3.078 -15.578 13.086 1 80.56 301 ARG B O 1
ATOM 4642 N N . LYS B 1 302 ? -3.486 -14.453 11.078 1 63.59 302 LYS B N 1
ATOM 4643 C CA . LYS B 1 302 ? -3.771 -13.062 11.43 1 63.59 302 LYS B CA 1
ATOM 4644 C C . LYS B 1 302 ? -2.707 -12.508 12.375 1 63.59 302 LYS B C 1
ATOM 4646 O O . LYS B 1 302 ? -2.777 -11.344 12.781 1 63.59 302 LYS B O 1
ATOM 4651 N N . SER B 1 303 ? -1.91 -13.352 13.086 1 52.69 303 SER B N 1
ATOM 4652 C CA . SER B 1 303 ? -1.091 -12.883 14.195 1 52.69 303 SER B CA 1
ATOM 4653 C C . SER B 1 303 ? 0.278 -12.414 13.719 1 52.69 303 SER B C 1
ATOM 4655 O O . SER B 1 303 ? 0.739 -12.812 12.648 1 52.69 303 SER B O 1
ATOM 4657 N N . PHE B 1 304 ? 0.559 -11.227 14.344 1 51.03 304 PHE B N 1
ATOM 4658 C CA . PHE B 1 304 ? 1.982 -10.914 14.273 1 51.03 304 PHE B CA 1
ATOM 4659 C C . PHE B 1 304 ? 2.814 -12.195 14.273 1 51.03 304 PHE B C 1
ATOM 4661 O O . PHE B 1 304 ? 2.672 -13.031 15.164 1 51.03 304 PHE B O 1
ATOM 4668 N N . ALA B 1 305 ? 3.215 -12.648 13.148 1 45.22 305 ALA B N 1
ATOM 4669 C CA . ALA B 1 305 ? 4.145 -13.773 13.117 1 45.22 305 ALA B CA 1
ATOM 4670 C C . ALA B 1 305 ? 5.562 -13.305 12.805 1 45.22 305 ALA B C 1
ATOM 4672 O O . ALA B 1 305 ? 5.754 -12.398 11.992 1 45.22 305 ALA B O 1
ATOM 4673 N N . ASP B 1 306 ? 6.582 -13.406 13.812 1 43.84 306 ASP B N 1
ATOM 4674 C CA . ASP B 1 306 ? 8.008 -13.234 13.547 1 43.84 306 ASP B CA 1
ATOM 4675 C C . ASP B 1 306 ? 8.57 -14.43 12.797 1 43.84 306 ASP B C 1
ATOM 4677 O O . ASP B 1 306 ? 8.367 -15.578 13.195 1 43.84 306 ASP B O 1
ATOM 4681 N N . PHE B 1 307 ? 8.734 -14.359 11.578 1 40.62 307 PHE B N 1
ATOM 4682 C CA . PHE B 1 307 ? 9.43 -15.406 10.836 1 40.62 307 PHE B CA 1
ATOM 4683 C C . PHE B 1 307 ? 10.906 -15.43 11.18 1 40.62 307 PHE B C 1
ATOM 4685 O O . PHE B 1 307 ? 11.609 -14.422 11.023 1 40.62 307 PHE B O 1
ATOM 4692 N N . ALA B 1 308 ? 11.414 -15.922 12.281 1 34.38 308 ALA B N 1
ATOM 4693 C CA . ALA B 1 308 ? 12.828 -16.031 12.602 1 34.38 308 ALA B CA 1
ATOM 4694 C C . ALA B 1 308 ? 13.625 -16.516 11.383 1 34.38 308 ALA B C 1
ATOM 4696 O O . ALA B 1 308 ? 13.258 -17.5 10.742 1 34.38 308 ALA B O 1
ATOM 4697 N N . VAL B 1 309 ? 14.555 -15.672 10.828 1 35.53 309 VAL B N 1
ATOM 4698 C CA . VAL B 1 309 ? 15.695 -16.203 10.078 1 35.53 309 VAL B CA 1
ATOM 4699 C C . VAL B 1 309 ? 16.406 -17.281 10.898 1 35.53 309 VAL B C 1
ATOM 4701 O O . VAL B 1 309 ? 16.969 -16.984 11.953 1 35.53 309 VAL B O 1
ATOM 4704 N N . ASN B 1 310 ? 16.016 -18.359 11.25 1 28.52 310 ASN B N 1
ATOM 4705 C CA . ASN B 1 310 ? 16.953 -19.328 11.781 1 28.52 310 ASN B CA 1
ATOM 4706 C C . ASN B 1 310 ? 18.172 -19.5 10.867 1 28.52 310 ASN B C 1
ATOM 4708 O O . ASN B 1 310 ? 18.031 -19.953 9.727 1 28.52 310 ASN B O 1
ATOM 4712 N N . SER B 1 311 ? 19.281 -18.688 10.891 1 24.89 311 SER B N 1
ATOM 4713 C CA . SER B 1 311 ? 20.625 -19.188 10.656 1 24.89 311 SER B CA 1
ATOM 4714 C C . SER B 1 311 ? 20.828 -20.562 11.273 1 24.89 311 SER B C 1
ATOM 4716 O O . SER B 1 311 ? 21.875 -21.188 11.117 1 24.89 311 SER B O 1
ATOM 4718 N N . GLN B 1 312 ? 20.328 -21.016 12.461 1 20.12 312 GLN B N 1
ATOM 4719 C CA . GLN B 1 312 ? 21.062 -22.172 12.961 1 20.12 312 GLN B CA 1
ATOM 4720 C C . GLN B 1 312 ? 20.891 -23.375 12.031 1 20.12 312 GLN B C 1
ATOM 4722 O O . GLN B 1 312 ? 21.578 -24.391 12.188 1 20.12 312 GLN B O 1
ATOM 4727 N N . ASN B 1 313 ? 19.984 -24.016 11.297 1 19.27 313 ASN B N 1
ATOM 4728 C CA . ASN B 1 313 ? 20.812 -25.172 11.016 1 19.27 313 ASN B CA 1
ATOM 4729 C C . ASN B 1 313 ? 21.844 -24.875 9.922 1 19.27 313 ASN B C 1
ATOM 4731 O O . ASN B 1 313 ? 21.516 -24.234 8.922 1 19.27 313 ASN B O 1
#

Sequence (626 aa):
MPIQIGFLGAGAMARSHALALQTLDAQIVAVCDLSAPKAAEFSEDFGAEIYSSANRMLNGAALDALYICTPPSVRGPVEIAAAKLGIALFIETPVALNLRTAQSVASAITKNGVLCSVGGAWRYAESTTRLRKIFAPKNAPAPQILSARWLEPPLQSAWRLDAKQSGGLWLDGGYAALDLMRVFGGEIKKVSAFSVSDSLKTAILQFGNGALGHLSVGSTFENAHQREFSIASSDALHFLWNEKLETRRGEESFIFCGRDDALLAQNAAWIRSLNTGKKAEIRNTYADAMKTLRLGLALNRKSFADFAVNSQNMPIQIGFLGAGAMARSHALALQTLDAQIVAVCDLSAPKAAEFSEDFGAEIYSSANRMLNGAALDALYICTPPSVRGPVEIAAAKLGIALFIETPVALNLRTAQSVASAITKNGVLCSVGGAWRYAESTTRLRKIFAPKNAPAPQILSARWLEPPLQSAWRLDAKQSGGLWLDGGYAALDLMRVFGGEIKKVSAFSVSDSLKTAILQFGNGALGHLSVGSTFENAHQREFSIASSDALHFLWNEKLETRRGEESFIFCGRDDALLAQNAAWIRSLNTGKKAEIRNTYADAMKTLRLGLALNRKSFADFAVNSQN

Secondary structure (DSSP, 8-state):
-PEEEEEE--SHHHHHHHHHHTTTTEEEEEEE-S-HHHHHHHHHHH-PEEESSHHHHHHHS--SEEEE-S-GGG-SHHHHHHHHTT-EEEEPSSS-SSHHHHHHHHHHHHHHT--EEE--GGGG-HHHHHHHHHH-STTSPPP-EEEEEEE-PPP--HHHH-HHHH--TTTTTTHHHHHHHHHHH-SEEEEEEEEEETTEEEEEEEETTS-EEEEEEES--SS--EEEEEEE-SS-EEEEETTEEEEEETTEEEEEE--S-HHHHHHHHHHHHHHHT-STT-SS-HHHHHHHHHHHHHHHTTS-EE-------/-PEEEEEE--SHHHHHHHHHHTTTTEEEEEEE-S-HHHHHHHHHHH-PEEESSHHHHHHHS--SEEEE-S-GGG-SHHHHHHHHTT-EEEEPSSS-SSHHHHHHHHHHHHHHT--EEE--GGGG-HHHHHHHHHH-STTSPPP-EEEEEEE-PPP--HHHH-HHHH--TTTTTTHHHHHHHHHHH-SEEEEEEEEEETTEEEEEEEETTS-EEEEEEES--SS--EEEEEEE-SS-EEEEETTEEEEEETTEEEEEE--S-HHHHHHHHHHHHHHHT-STT-SS-HHHHHHHHHHHHHHHT-S-EE-------

InterPro domains:
  IPR000683 Gfo/Idh/MocA-like oxidoreductase, N-terminal [PF01408] (3-119)
  IPR036291 NAD(P)-binding domain superfamily [SSF51735] (2-133)
  IPR052515 Gfo/Idh/MocA Oxidoreductase [PTHR43249] (3-302)
  IPR055170 GFO/IDH/MocA-like oxidoreductase domain [PF22725] (152-232)